Protein AF-0000000070195205 (afdb_homodimer)

Foldseek 3Di:
DPPPPPQLPPVQPQDWDAAPVRFIKTKHFDDPVVLVVQVVQLCVCQLVQAWHHNVRAPDSVSVCVVQPPKTKMFIAGPVPRDGFKIKIWGADPVDPDPHAETEMDIGGRPVNPPRCVRLVRVVVSLVVCVSSRHFKYKYKTWPPNVVVVVSDVVVDQKDWDDKAQFDHAGNVGDGTIMIIIMHGSPPPPPPVD/DPPPPPQLPPVDPQDWDAAPVRFIKTKHFDDPVVLVVQVVLLCVCQLVQAWHHNVRAPDSVSVCVVQVPKTKMFIAGPVPRDGFKIKIWGADPVDPDPHAETEMDIGGRPVNPPRCVRLVRVVVSLVVCVSSRHFKYKYKTWPPNVVVVVSDVVVDQKDWDDKAQFDHAGNVGDGTIMIIIMHGSPPPPVPVD

Radius of gyration: 22.27 Å; Cα contacts (8 Å, |Δi|>4): 744; chains: 2; bounding box: 50×70×52 Å

Nearest PDB structures (foldseek):
  1vhs-assembly1_A  TM=8.469E-01  e=6.885E-11  Bacillus subtilis
  3dr8-assembly1_A  TM=8.143E-01  e=6.313E-10  unclassified
  3dr8-assembly1_B  TM=8.001E-01  e=6.313E-10  unclassified
  4j3g-assembly2_C  TM=8.108E-01  e=2.941E-09  Brucella abortus 2308
  5jtf-assembly1_B  TM=7.793E-01  e=6.156E-09  Pseudomonas putida KT2440

Organism: Mizuhopecten yessoensis (NCBI:txid6573)

Secondary structure (DSSP, 8-state):
---TT-----TT-SEEEE-TTS-EEEEEEPPHHHHHHHHHHHHHHHHTTSSS-TTS-SSHHHHHHHTTT-EEEEEEETTT--EEEEEEEEEPTTSSSSSSEEEEEEEE-GGG-SSSHHHHHHHHHHHHHHHTT-SEEEEEEETT-HHHHHHHHHH---EEEEEEEEEEE-TTS-EEEEEEEEEESSS---TT-/---TT-----TT-SEEEE-TTS-EEEEEEPPHHHHHHHHHHHHHHHHTTSSS-TTS-SSHHHHHHHTTT-EEEEEEETTT--EEEEEEEEEPTTSSSSSSEEEEEEEE-GGG-SSSHHHHHHHHHHHHHHHTT-SEEEEEEETT-HHHHHHHHHH---EEEEEEEEEEE-TTS-EEEEEEEEEESSS---TT-

InterPro domains:
  IPR000182 GNAT domain [PF00583] (54-156)
  IPR000182 GNAT domain [PS51186] (25-186)
  IPR016181 Acyl-CoA N-acyltransferase [SSF55729] (37-185)

Solvent-accessible surface area (backbone atoms only — not comparable to full-atom values): 20990 Å² total; per-residue (Å²): 127,81,77,82,74,72,62,64,62,74,75,63,63,66,37,80,48,66,45,95,82,64,51,51,30,34,39,33,73,50,50,74,68,50,49,54,48,50,50,52,48,47,51,51,28,4,68,68,51,53,65,36,34,58,48,47,53,90,40,67,69,51,44,52,59,71,48,58,92,38,53,46,34,31,33,23,34,59,87,82,65,45,73,45,31,36,36,31,47,27,67,23,87,73,30,50,38,85,62,46,33,28,24,66,46,78,49,60,34,76,95,53,59,93,60,59,52,64,49,52,45,53,54,48,50,53,53,50,38,42,68,67,59,30,50,28,36,45,43,73,40,38,66,81,33,56,70,61,53,50,40,49,60,69,70,50,79,58,40,81,37,31,49,39,78,61,19,32,33,35,56,86,67,47,74,34,28,21,35,31,32,36,34,66,51,70,57,71,77,62,75,80,110,130,81,75,82,72,72,63,64,61,75,75,64,63,66,37,79,48,65,45,94,83,63,50,51,31,33,39,32,74,51,50,74,66,49,49,53,49,50,50,52,49,47,51,51,28,4,66,68,53,54,66,36,36,58,48,47,54,89,40,68,68,52,43,52,60,71,48,59,91,38,54,48,34,31,34,22,33,60,86,81,63,43,73,44,30,36,34,31,47,27,67,25,84,73,31,49,37,85,64,46,35,29,24,67,45,78,49,60,33,75,93,52,60,94,59,58,51,62,50,52,45,52,53,47,50,53,52,50,37,42,67,66,59,28,51,27,36,43,44,75,42,39,68,81,32,58,69,60,52,51,40,49,60,69,71,49,79,58,42,81,37,32,48,38,76,62,18,32,33,35,56,88,66,47,74,34,26,22,35,32,32,37,32,66,51,68,58,72,77,61,75,82,109

Sequence (386 aa):
MLLKDEKINMTSLPMMAKLQTGRAVIIDYMTDRQLTHTYLMIQEAAQNGEGYGMDEFDSEKDFRREIDGSDCFAIICKESGDMIAAFIIAVSKFYRGPSGVADPFVIVKRSERQQRLGEFALRTAIDFSRRLGYMAMYVDTFSNNIAIQRIIEKIGGFRRVGFLPIGGRLNNGEMVGSLIYYIDLNASLVNLTMLLKDEKINMTSLPMMAKLQTGRAVIIDYMTDRQLTHTYLMIQEAAQNGEGYGMDEFDSEKDFRREIDGSDCFAIICKESGDMIAAFIIAVSKFYRGPSGVADPFVIVKRSERQQRLGEFALRTAIDFSRRLGYMAMYVDTFSNNIAIQRIIEKIGGFRRVGFLPIGGRLNNGEMVGSLIYYIDLNASLVNLT

Structure (mmCIF, N/CA/C/O backbone):
data_AF-0000000070195205-model_v1
#
loop_
_entity.id
_entity.type
_entity.pdbx_description
1 polymer 'N-acetyltransferase domain-containing protein'
#
loop_
_atom_site.group_PDB
_atom_site.id
_atom_site.type_symbol
_atom_site.label_atom_id
_atom_site.label_alt_id
_atom_site.label_comp_id
_atom_site.label_asym_id
_atom_site.label_entity_id
_atom_site.label_seq_id
_atom_site.pdbx_PDB_ins_code
_atom_site.Cartn_x
_atom_site.Cartn_y
_atom_site.Cartn_z
_atom_site.occupancy
_atom_site.B_iso_or_equiv
_atom_site.auth_seq_id
_atom_site.auth_comp_id
_atom_site.auth_asym_id
_atom_site.auth_atom_id
_atom_site.pdbx_PDB_model_num
ATOM 1 N N . MET A 1 1 ? -27.406 -1.805 -4.391 1 19.91 1 MET A N 1
ATOM 2 C CA . MET A 1 1 ? -26.672 -0.83 -5.191 1 19.91 1 MET A CA 1
ATOM 3 C C . MET A 1 1 ? -26.469 0.469 -4.418 1 19.91 1 MET A C 1
ATOM 5 O O . MET A 1 1 ? -27.406 1.239 -4.23 1 19.91 1 MET A O 1
ATOM 9 N N . LEU A 1 2 ? -25.891 0.436 -3.221 1 25.67 2 LEU A N 1
ATOM 10 C CA . LEU A 1 2 ? -25.766 1.663 -2.441 1 25.67 2 LEU A CA 1
ATOM 11 C C . LEU A 1 2 ? -25.203 2.795 -3.297 1 25.67 2 LEU A C 1
ATOM 13 O O . LEU A 1 2 ? -24.25 2.596 -4.043 1 25.67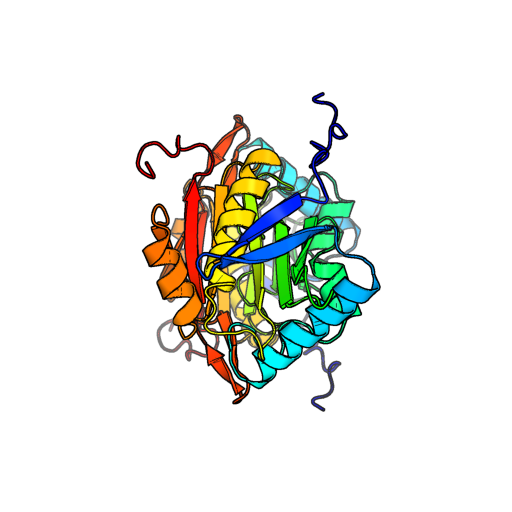 2 LEU A O 1
ATOM 17 N N . LEU A 1 3 ? -26.109 3.787 -3.619 1 28.45 3 LEU A N 1
ATOM 18 C CA . LEU A 1 3 ? -25.797 5.023 -4.336 1 28.45 3 LEU A CA 1
ATOM 19 C C . LEU A 1 3 ? -24.438 5.562 -3.939 1 28.45 3 LEU A C 1
ATOM 21 O O . LEU A 1 3 ? -24.156 5.754 -2.754 1 28.45 3 LEU A O 1
ATOM 25 N N . LYS A 1 4 ? -23.453 5.391 -4.711 1 34.66 4 LYS A N 1
ATOM 26 C CA . LYS A 1 4 ? -22.078 5.859 -4.742 1 34.66 4 LYS A CA 1
ATOM 27 C C . LYS A 1 4 ? -21.969 7.309 -4.281 1 34.66 4 LYS A C 1
ATOM 29 O O . LYS A 1 4 ? -20.953 7.719 -3.707 1 34.66 4 LYS A O 1
ATOM 34 N N . ASP A 1 5 ? -22.812 8.117 -4.809 1 34.72 5 ASP A N 1
ATOM 35 C CA . ASP A 1 5 ? -22.703 9.57 -4.879 1 34.72 5 ASP A CA 1
ATOM 36 C C . ASP A 1 5 ? -23 10.211 -3.527 1 34.72 5 ASP A C 1
ATOM 38 O O . ASP A 1 5 ? -23.172 11.43 -3.439 1 34.72 5 ASP A O 1
ATOM 42 N N . GLU A 1 6 ? -23.672 9.609 -2.561 1 33.12 6 GLU A N 1
ATOM 43 C CA . GLU A 1 6 ? -23.938 10.562 -1.484 1 33.12 6 GLU A CA 1
ATOM 44 C C . GLU A 1 6 ? -22.656 10.93 -0.74 1 33.12 6 GLU A C 1
ATOM 46 O O . GLU A 1 6 ? -22.234 10.211 0.165 1 33.12 6 GLU A O 1
ATOM 51 N N . LYS A 1 7 ? -21.641 11.492 -1.423 1 41.78 7 LYS A N 1
ATOM 52 C CA . LYS A 1 7 ? -20.578 12.195 -0.729 1 41.78 7 LYS A CA 1
ATOM 53 C C . LYS A 1 7 ? -21.078 12.867 0.54 1 41.78 7 LYS A C 1
ATOM 55 O O . LYS A 1 7 ? -21.984 13.703 0.482 1 41.78 7 LYS A O 1
ATOM 60 N N . ILE A 1 8 ? -21.109 12.258 1.583 1 48.47 8 ILE A N 1
ATOM 61 C CA . ILE A 1 8 ? -21.312 13.008 2.816 1 48.47 8 ILE A CA 1
ATOM 62 C C . ILE A 1 8 ? -20.609 14.352 2.732 1 48.47 8 ILE A C 1
ATOM 64 O O . ILE A 1 8 ? -19.391 14.414 2.578 1 48.47 8 ILE A O 1
ATOM 68 N N . ASN A 1 9 ? -21.109 15.266 1.896 1 53.41 9 ASN A N 1
ATOM 69 C CA . ASN A 1 9 ? -20.719 16.672 1.867 1 53.41 9 ASN A CA 1
ATOM 70 C C . ASN A 1 9 ? -20.391 17.188 3.266 1 53.41 9 ASN A C 1
ATOM 72 O O . ASN A 1 9 ? -21.234 17.141 4.16 1 53.41 9 ASN A O 1
ATOM 76 N N . MET A 1 10 ? -19 17.047 3.594 1 64.38 10 MET A N 1
ATOM 77 C CA . MET A 1 10 ? -18.641 17.844 4.758 1 64.38 10 MET A CA 1
ATOM 78 C C . MET A 1 10 ? -19.391 19.188 4.738 1 64.38 10 MET A C 1
ATOM 80 O O . MET A 1 10 ? -18.859 20.172 4.23 1 64.38 10 MET A O 1
ATOM 84 N N . THR A 1 11 ? -20.672 19.156 4.684 1 66.38 11 THR A N 1
ATOM 85 C CA . THR A 1 11 ? -21.562 20.297 4.484 1 66.38 11 THR A CA 1
ATOM 86 C C . THR A 1 11 ? -21.188 21.453 5.41 1 66.38 11 THR A C 1
ATOM 88 O O . THR A 1 11 ? -21.672 22.562 5.234 1 66.38 11 THR A O 1
ATOM 91 N N . SER A 1 12 ? -20.25 21.266 6.16 1 82.62 12 SER A N 1
ATOM 92 C CA . SER A 1 12 ? -19.984 22.297 7.152 1 82.62 12 SER A CA 1
ATOM 93 C C . SER A 1 12 ? -18.672 23.016 6.863 1 82.62 12 SER 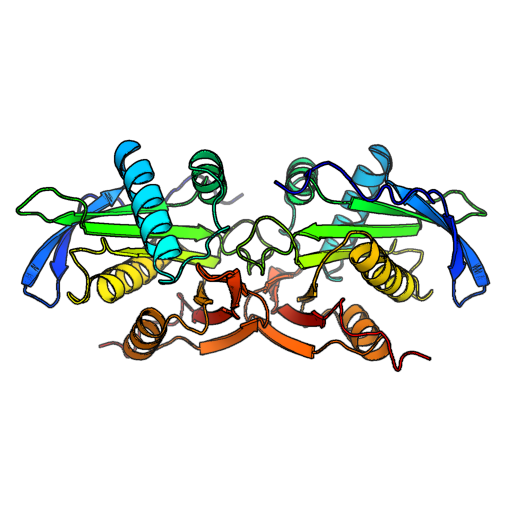A C 1
ATOM 95 O O . SER A 1 12 ? -18.156 23.75 7.707 1 82.62 12 SER A O 1
ATOM 97 N N . LEU A 1 13 ? -18.219 22.969 5.602 1 92.06 13 LEU A N 1
ATOM 98 C CA . LEU A 1 13 ? -16.969 23.656 5.316 1 92.06 13 LEU A CA 1
ATOM 99 C C . LEU A 1 13 ? -17.203 24.922 4.504 1 92.06 13 LEU A C 1
ATOM 101 O O . LEU A 1 13 ? -18.109 24.953 3.66 1 92.06 13 LEU A O 1
ATOM 105 N N . PRO A 1 14 ? -16.406 25.875 4.75 1 95.88 14 PRO A N 1
ATOM 106 C CA . PRO A 1 14 ? -15.289 26 5.684 1 95.88 14 PRO A CA 1
ATOM 107 C C . PRO A 1 14 ? -15.734 26 7.145 1 95.88 14 PRO A C 1
ATOM 109 O O . PRO A 1 14 ? -16.859 26.406 7.449 1 95.88 14 PRO A O 1
ATOM 112 N N . MET A 1 15 ? -14.859 25.547 8.039 1 95.19 15 MET A N 1
ATOM 113 C CA . MET A 1 15 ? -15.141 25.562 9.477 1 95.19 15 MET A CA 1
ATOM 114 C C . MET A 1 15 ? -14.031 26.266 10.242 1 95.19 15 MET A C 1
ATOM 116 O O . MET A 1 15 ? -12.859 26.172 9.883 1 95.19 15 MET A O 1
ATOM 120 N N . MET A 1 16 ? -14.445 26.953 11.305 1 96.06 16 MET A N 1
ATOM 121 C CA . MET A 1 16 ? -13.492 27.641 12.172 1 96.06 16 MET A CA 1
ATOM 122 C C . MET A 1 16 ? -13.133 26.766 13.367 1 96.06 16 MET A C 1
ATOM 124 O O . MET A 1 16 ? -13.984 26.062 13.906 1 96.06 16 MET A O 1
ATOM 128 N N . ALA A 1 17 ? -11.852 26.844 13.719 1 96 17 ALA A N 1
ATOM 129 C CA . ALA A 1 17 ? -11.367 26.125 14.898 1 96 17 ALA A CA 1
ATOM 130 C C . ALA A 1 17 ? -10.25 26.891 15.594 1 96 17 ALA A C 1
ATOM 132 O O . ALA A 1 17 ? -9.773 27.906 15.078 1 96 17 ALA A O 1
ATOM 133 N N . LYS A 1 18 ? -10.023 26.5 16.812 1 95.06 18 LYS A N 1
ATOM 134 C CA . LYS A 1 18 ? -8.922 27.062 17.578 1 95.06 18 LYS A CA 1
ATOM 135 C C . LYS A 1 18 ? -7.91 26 17.969 1 95.06 18 LYS A C 1
ATOM 137 O O . LYS A 1 18 ? -8.281 24.922 18.438 1 95.06 18 LYS A O 1
ATOM 142 N N . LEU A 1 19 ? -6.652 26.312 17.719 1 94.31 19 LEU A N 1
ATOM 143 C CA . LEU A 1 19 ? -5.586 25.422 18.172 1 94.31 19 LEU A CA 1
ATOM 144 C C . LEU A 1 19 ? -5.449 25.438 19.688 1 94.31 19 LEU A C 1
ATOM 146 O O . LEU A 1 19 ? -6.023 26.312 20.344 1 94.31 19 LEU A O 1
ATOM 150 N N . GLN A 1 20 ? -4.77 24.438 20.172 1 88.62 20 GLN A N 1
ATOM 151 C CA . GLN A 1 20 ? -4.516 24.391 21.609 1 88.62 20 GLN A CA 1
ATOM 152 C C . GLN A 1 20 ? -3.781 25.656 22.062 1 88.62 20 GLN A C 1
ATOM 154 O O . GLN A 1 20 ? -3.936 26.078 23.203 1 88.62 20 GLN A O 1
ATOM 159 N N . THR A 1 21 ? -3.029 26.328 21.219 1 89.44 21 THR A N 1
ATOM 160 C CA . THR A 1 21 ? -2.271 27.531 21.516 1 89.44 21 THR A CA 1
ATOM 161 C C . THR A 1 21 ? -3.189 28.75 21.562 1 89.44 21 THR A C 1
ATOM 163 O O . THR A 1 21 ? -2.773 29.828 21.969 1 89.44 21 THR A O 1
ATOM 166 N N . GLY A 1 22 ? -4.422 28.594 21.078 1 91.5 22 GLY A N 1
ATOM 167 C CA . GLY A 1 22 ? -5.363 29.703 21.031 1 91.5 22 GLY A CA 1
ATOM 168 C C . GLY A 1 22 ? -5.469 30.328 19.641 1 91.5 22 GLY A C 1
ATOM 169 O O . GLY A 1 22 ? -6.355 31.141 19.391 1 91.5 22 GLY A O 1
ATOM 170 N N . ARG A 1 23 ? -4.633 29.891 18.797 1 93.5 23 ARG A N 1
ATOM 171 C CA . ARG A 1 23 ? -4.625 30.422 17.438 1 93.5 23 ARG A CA 1
ATOM 172 C C . ARG A 1 23 ? -5.855 29.969 16.656 1 93.5 23 ARG A C 1
ATOM 174 O O . ARG A 1 23 ? -6.191 28.781 16.656 1 93.5 23 ARG A O 1
ATOM 181 N N . ALA A 1 24 ? -6.523 30.969 15.977 1 96.88 24 ALA A N 1
ATOM 182 C CA . ALA A 1 24 ? -7.707 30.641 15.18 1 96.88 24 ALA A CA 1
ATOM 183 C C . ALA A 1 24 ? -7.316 30.172 13.781 1 96.88 24 ALA A C 1
ATOM 185 O O . ALA A 1 24 ? -6.461 30.781 13.125 1 96.88 24 ALA A O 1
ATOM 186 N N . VAL A 1 25 ? -8.016 29.094 13.328 1 97.62 25 VAL A N 1
ATOM 187 C CA . VAL A 1 25 ? -7.723 28.562 11.992 1 97.62 25 VAL A CA 1
ATOM 188 C C . VAL A 1 25 ? -9.023 28.25 11.266 1 97.62 25 VAL A C 1
ATOM 190 O O . VAL A 1 25 ? -10.086 28.141 11.891 1 97.62 25 VAL A O 1
ATOM 193 N N . ILE A 1 26 ? -8.984 28.219 9.953 1 98.12 26 ILE A N 1
ATOM 194 C CA . ILE A 1 26 ? -10.078 27.797 9.078 1 98.12 26 ILE A CA 1
ATOM 195 C C . ILE A 1 26 ? -9.68 26.531 8.328 1 98.12 26 ILE A C 1
ATOM 197 O O . ILE A 1 26 ? -8.57 26.453 7.793 1 98.12 26 ILE A O 1
ATOM 201 N N . ILE A 1 27 ? -10.492 25.516 8.375 1 98.31 27 ILE A N 1
ATOM 202 C CA . ILE A 1 27 ? -10.297 24.297 7.598 1 98.31 27 ILE A CA 1
ATOM 203 C C . ILE A 1 27 ? -11.227 24.297 6.391 1 98.31 27 ILE A C 1
ATOM 205 O O . ILE A 1 27 ? -12.422 24.578 6.527 1 98.31 27 ILE A O 1
ATOM 209 N N . ASP A 1 28 ? -10.734 24.062 5.281 1 98.06 28 ASP A N 1
ATOM 210 C CA . ASP A 1 28 ? -11.539 24 4.066 1 98.06 28 ASP A CA 1
ATOM 211 C C . ASP A 1 28 ? -10.938 23.031 3.049 1 98.06 28 ASP A C 1
ATOM 213 O O . ASP A 1 28 ? -9.797 22.594 3.205 1 98.06 28 ASP A O 1
ATOM 217 N N . TYR A 1 29 ? -11.727 22.703 2.02 1 98.12 29 TYR A N 1
ATOM 218 C CA . TYR A 1 29 ? -11.172 21.953 0.901 1 98.12 29 TYR A CA 1
ATOM 219 C C . TYR A 1 29 ? -10.07 22.734 0.21 1 98.12 29 TYR A C 1
ATOM 221 O O . TYR A 1 29 ? -10.156 23.969 0.078 1 98.12 29 TYR A O 1
ATOM 229 N N . MET A 1 30 ? -9.102 22.062 -0.23 1 98.38 30 MET A N 1
ATOM 230 C CA . MET A 1 30 ? -7.98 22.734 -0.883 1 98.38 30 MET A CA 1
ATOM 231 C C . MET A 1 30 ? -8.391 23.266 -2.254 1 98.38 30 MET A C 1
ATOM 233 O O . MET A 1 30 ? -9.102 22.594 -2.998 1 98.38 30 MET A O 1
ATOM 237 N N . THR A 1 31 ? -7.906 24.406 -2.564 1 97.88 31 THR A N 1
ATOM 238 C CA . THR A 1 31 ? -7.887 24.875 -3.943 1 97.88 31 THR A CA 1
ATOM 239 C C . THR A 1 31 ? -6.758 24.219 -4.727 1 97.88 31 THR A C 1
ATOM 241 O O . THR A 1 31 ? -5.895 23.562 -4.145 1 97.88 31 THR A O 1
ATOM 244 N N . ASP A 1 32 ? -6.773 24.422 -6.031 1 98.06 32 ASP A N 1
ATOM 245 C CA . ASP A 1 32 ? -5.699 23.906 -6.871 1 98.06 32 ASP A CA 1
ATOM 246 C C . ASP A 1 32 ? -4.348 24.469 -6.445 1 98.06 32 ASP A C 1
ATOM 248 O O . ASP A 1 32 ? -3.348 23.75 -6.406 1 98.06 32 ASP A O 1
ATOM 252 N N . ARG A 1 33 ? -4.312 25.719 -6.164 1 98.25 33 ARG A N 1
ATOM 253 C CA . ARG A 1 33 ? -3.09 26.375 -5.719 1 98.25 33 ARG A CA 1
ATOM 254 C C . ARG A 1 33 ? -2.598 25.781 -4.402 1 98.25 33 ARG A C 1
ATOM 256 O O . ARG A 1 33 ? -1.394 25.609 -4.207 1 98.25 33 ARG A O 1
ATOM 263 N N . GLN A 1 34 ? -3.473 25.5 -3.529 1 98.62 34 GLN A N 1
ATOM 264 C CA . GLN A 1 34 ? -3.117 24.953 -2.227 1 98.62 34 GLN A CA 1
ATOM 265 C C . GLN A 1 34 ? -2.625 23.516 -2.355 1 98.62 34 GLN A C 1
ATOM 267 O O . GLN A 1 34 ? -1.78 23.062 -1.576 1 98.62 34 GLN A O 1
ATOM 272 N N . LEU A 1 35 ? -3.133 22.828 -3.354 1 98.75 35 LEU A N 1
ATOM 273 C CA . LEU A 1 35 ? -2.596 21.5 -3.652 1 98.75 35 LEU A CA 1
ATOM 274 C C . LEU A 1 35 ? -1.13 21.594 -4.066 1 98.75 35 LEU A C 1
ATOM 276 O O . LEU A 1 35 ? -0.303 20.797 -3.609 1 98.75 35 LEU A O 1
ATOM 280 N N . THR A 1 36 ? -0.843 22.578 -4.918 1 98.75 36 THR A N 1
ATOM 281 C CA . THR A 1 36 ? 0.539 22.828 -5.316 1 98.75 36 THR A CA 1
ATOM 282 C C . THR A 1 36 ? 1.396 23.172 -4.102 1 98.75 36 THR A C 1
ATOM 284 O O . THR A 1 36 ? 2.5 22.656 -3.945 1 98.75 36 THR A O 1
ATOM 287 N N . HIS A 1 37 ? 0.872 24.016 -3.238 1 98.62 37 HIS A N 1
ATOM 288 C CA . HIS A 1 37 ? 1.601 24.406 -2.035 1 98.62 37 HIS A CA 1
ATOM 289 C C . HIS A 1 37 ? 1.853 23.188 -1.135 1 98.62 37 HIS A C 1
ATOM 291 O O . HIS A 1 37 ? 2.93 23.062 -0.549 1 98.62 37 HIS A O 1
ATOM 297 N N . THR A 1 38 ? 0.875 22.359 -1 1 98.75 38 THR A N 1
ATOM 298 C CA . THR A 1 38 ? 1.017 21.156 -0.203 1 98.75 38 THR A CA 1
ATOM 299 C C . THR A 1 38 ? 2.141 20.281 -0.748 1 98.75 38 THR A C 1
ATOM 301 O O . THR A 1 38 ? 2.979 19.781 0.013 1 98.75 38 THR A O 1
ATOM 304 N N . TYR A 1 39 ? 2.166 20.125 -2.072 1 98.75 39 TYR A N 1
ATOM 305 C CA . TYR A 1 39 ? 3.242 19.375 -2.715 1 98.75 39 TYR A CA 1
ATOM 306 C C . TYR A 1 39 ? 4.602 19.969 -2.367 1 98.75 39 TYR A C 1
ATOM 308 O O . TYR A 1 39 ? 5.531 19.25 -2.008 1 98.75 39 TYR A O 1
ATOM 316 N N . LEU A 1 40 ? 4.707 21.266 -2.428 1 98.38 40 LEU A N 1
ATOM 317 C CA . LEU A 1 40 ? 5.969 21.953 -2.145 1 98.38 40 LEU A CA 1
ATOM 318 C C . LEU A 1 40 ? 6.363 21.766 -0.682 1 98.38 40 LEU A C 1
ATOM 320 O O . LEU A 1 40 ? 7.547 21.609 -0.369 1 98.38 40 LEU A O 1
ATOM 324 N N . MET A 1 41 ? 5.395 21.828 0.24 1 98.25 41 MET A N 1
ATOM 325 C CA . MET A 1 41 ? 5.676 21.578 1.651 1 98.25 41 MET A CA 1
ATOM 326 C C . MET A 1 41 ? 6.199 20.172 1.867 1 98.25 41 MET A C 1
ATOM 328 O O . MET A 1 41 ? 7.129 19.953 2.652 1 98.25 41 MET A O 1
ATOM 332 N N . ILE A 1 42 ? 5.652 19.188 1.178 1 98.31 42 ILE A N 1
ATOM 333 C CA . ILE A 1 42 ? 6.074 17.797 1.284 1 98.31 42 ILE A CA 1
ATOM 334 C C . ILE A 1 42 ? 7.5 17.641 0.757 1 98.31 42 ILE A C 1
ATOM 336 O O . ILE A 1 42 ? 8.336 16.984 1.384 1 98.31 42 ILE A O 1
ATOM 340 N N . GLN A 1 43 ? 7.77 18.328 -0.355 1 97.94 43 GLN A N 1
ATOM 341 C CA . GLN A 1 43 ? 9.117 18.281 -0.911 1 97.94 43 GLN A CA 1
ATOM 342 C C . GLN A 1 43 ? 10.133 18.875 0.06 1 97.94 43 GLN A C 1
ATOM 344 O O . GLN A 1 43 ? 11.234 18.344 0.217 1 97.94 43 GLN A O 1
ATOM 349 N N . GLU A 1 44 ? 9.742 19.938 0.65 1 97.62 44 GLU A N 1
ATOM 350 C CA . GLU A 1 44 ? 10.6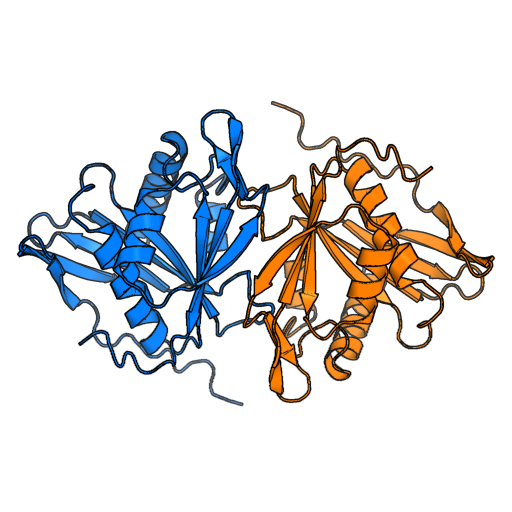25 20.562 1.631 1 97.62 44 GLU A CA 1
ATOM 351 C C . GLU A 1 44 ? 10.875 19.641 2.816 1 97.62 44 GLU A C 1
ATOM 353 O O . GLU A 1 44 ? 12.008 19.5 3.279 1 97.62 44 GLU A O 1
ATOM 358 N N . ALA A 1 45 ? 9.844 19.016 3.307 1 96.88 45 ALA A N 1
ATOM 359 C CA . ALA A 1 45 ? 9.977 18.062 4.402 1 96.88 45 ALA A CA 1
ATOM 360 C C . ALA A 1 45 ? 10.898 16.906 4.016 1 96.88 45 ALA A C 1
ATOM 362 O O . ALA A 1 45 ? 11.75 16.484 4.805 1 96.88 45 ALA A O 1
ATOM 363 N N . ALA A 1 46 ? 10.75 16.375 2.799 1 97.44 46 ALA A N 1
ATOM 364 C CA . ALA A 1 46 ? 11.594 15.297 2.293 1 97.44 46 ALA A CA 1
ATOM 365 C C . ALA A 1 46 ? 13.055 15.719 2.254 1 97.44 46 ALA A C 1
ATOM 367 O O . ALA A 1 46 ? 13.938 14.969 2.678 1 97.44 46 ALA A O 1
ATOM 368 N N . GLN A 1 47 ? 13.281 16.938 1.816 1 97 47 GLN A N 1
ATOM 369 C CA . GLN A 1 47 ? 14.633 17.469 1.712 1 97 47 GLN A CA 1
ATOM 370 C C . GLN A 1 47 ? 15.289 17.578 3.086 1 97 47 GLN A C 1
ATOM 372 O O . GLN A 1 47 ? 16.516 17.5 3.209 1 97 47 GLN A O 1
ATOM 377 N N . ASN A 1 48 ? 14.438 17.688 4.059 1 95.69 48 ASN A N 1
ATOM 378 C CA . ASN A 1 48 ? 14.953 17.859 5.414 1 95.69 48 ASN A CA 1
ATOM 379 C C . ASN A 1 48 ? 14.883 16.547 6.203 1 95.69 48 ASN A C 1
ATOM 381 O O . ASN A 1 48 ? 15.172 16.531 7.398 1 95.69 48 ASN A O 1
ATOM 385 N N . GLY A 1 49 ? 14.422 15.461 5.527 1 94.19 49 GLY A N 1
ATOM 386 C CA . GLY A 1 49 ? 14.328 14.164 6.18 1 94.19 49 GLY A CA 1
ATOM 387 C C . GLY A 1 49 ? 13.227 14.094 7.219 1 94.19 49 GLY A C 1
ATOM 388 O O . GLY A 1 49 ? 13.352 13.383 8.219 1 94.19 49 GLY A O 1
ATOM 389 N N . GLU A 1 50 ? 12.242 14.867 6.961 1 92.94 50 GLU A N 1
ATOM 390 C CA . GLU A 1 50 ? 11.18 15 7.949 1 92.94 50 GLU A CA 1
ATOM 391 C C . GLU A 1 50 ? 9.891 14.328 7.473 1 92.94 50 GLU A C 1
ATOM 393 O O . GLU A 1 50 ? 8.969 14.992 7.012 1 92.94 50 GLU A O 1
ATOM 398 N N . GLY A 1 51 ? 9.82 13.047 7.562 1 95.19 51 GLY A N 1
ATOM 399 C CA . GLY A 1 51 ? 8.555 12.328 7.469 1 95.19 51 GLY A CA 1
ATOM 400 C C . GLY A 1 51 ? 8.227 11.891 6.059 1 95.19 51 GLY A C 1
ATOM 401 O O . GLY A 1 51 ? 7.371 11.023 5.859 1 95.19 51 GLY A O 1
ATOM 402 N N . TYR A 1 52 ? 8.891 12.422 5.051 1 97.56 52 TYR A N 1
ATOM 403 C CA . TYR A 1 52 ? 8.664 12.055 3.656 1 97.56 52 TYR A CA 1
ATOM 404 C C . TYR A 1 52 ? 9.969 11.672 2.973 1 97.56 52 TYR A C 1
ATOM 406 O O . TYR A 1 52 ? 11.031 12.203 3.307 1 97.56 52 TYR A O 1
ATOM 414 N N . GLY A 1 53 ? 9.859 10.789 2.07 1 97.06 53 GLY A N 1
ATOM 415 C CA . GLY A 1 53 ? 11.039 10.297 1.367 1 97.06 53 GLY A CA 1
ATOM 416 C C . GLY A 1 53 ? 11.453 11.188 0.211 1 97.06 53 GLY A C 1
ATOM 417 O O . GLY A 1 53 ? 10.625 11.891 -0.372 1 97.06 53 GLY A O 1
ATOM 418 N N . MET A 1 54 ? 12.688 11.062 -0.169 1 95.31 54 MET A N 1
ATOM 419 C CA . MET A 1 54 ? 13.258 11.898 -1.224 1 95.31 54 MET A CA 1
ATOM 420 C C . MET A 1 54 ? 12.688 11.516 -2.586 1 95.31 54 MET A C 1
ATOM 422 O O . MET A 1 54 ? 12.625 12.352 -3.492 1 95.31 54 MET A O 1
ATOM 426 N N . ASP A 1 55 ? 12.25 10.305 -2.672 1 92.31 55 ASP A N 1
ATOM 427 C CA . ASP A 1 55 ? 11.773 9.828 -3.969 1 92.31 55 ASP A CA 1
ATOM 428 C C . ASP A 1 55 ? 10.289 9.469 -3.91 1 92.31 55 ASP A C 1
ATOM 430 O O . ASP A 1 55 ? 9.805 8.664 -4.715 1 92.31 55 ASP A O 1
ATOM 434 N N . GLU A 1 56 ? 9.609 10.016 -2.957 1 94.62 56 GLU A N 1
ATOM 435 C CA . GLU A 1 56 ? 8.211 9.648 -2.748 1 94.62 56 GLU A CA 1
ATOM 436 C C . GLU A 1 56 ? 7.328 10.18 -3.871 1 94.62 56 GLU A C 1
ATOM 438 O O . GLU A 1 56 ? 6.418 9.484 -4.336 1 94.62 56 GLU A O 1
ATOM 443 N N . PHE A 1 57 ? 7.562 11.406 -4.273 1 94.88 57 PHE A N 1
ATOM 444 C CA . PHE A 1 57 ? 6.855 12.008 -5.402 1 94.88 57 PHE A CA 1
ATOM 445 C C . PHE A 1 57 ? 7.832 12.688 -6.352 1 94.88 57 PHE A C 1
ATOM 447 O O . PHE A 1 57 ? 8.289 13.805 -6.086 1 94.88 57 PHE A O 1
ATOM 454 N N . ASP A 1 58 ? 8.031 12.164 -7.531 1 90.69 58 ASP A N 1
ATOM 455 C CA . ASP A 1 58 ? 9.016 12.672 -8.477 1 90.69 58 ASP A CA 1
ATOM 456 C C . ASP A 1 58 ? 8.578 14.008 -9.07 1 90.69 58 ASP A C 1
ATOM 458 O O . ASP A 1 58 ? 9.414 14.82 -9.477 1 90.69 58 ASP A O 1
ATOM 462 N N . SER A 1 59 ? 7.258 14.227 -9.117 1 96.44 59 SER A N 1
ATOM 463 C CA . SER A 1 59 ? 6.691 15.453 -9.672 1 96.44 59 SER A CA 1
ATOM 464 C C . SER A 1 59 ? 5.348 15.781 -9.023 1 96.44 59 SER A C 1
ATOM 466 O O . SER A 1 59 ? 4.746 14.93 -8.367 1 96.44 59 SER A O 1
ATOM 468 N N . GLU A 1 60 ? 4.945 16.984 -9.18 1 97.88 60 GLU A N 1
ATOM 469 C CA . GLU A 1 60 ? 3.615 17.359 -8.711 1 97.88 60 GLU A CA 1
ATOM 470 C C . GLU A 1 60 ? 2.533 16.516 -9.375 1 97.88 60 GLU A C 1
ATOM 472 O O . GLU A 1 60 ? 1.528 16.172 -8.75 1 97.88 60 GLU A O 1
ATOM 477 N N . LYS A 1 61 ? 2.779 16.266 -10.664 1 97 61 LYS A N 1
ATOM 478 C CA . LYS A 1 61 ? 1.836 15.43 -11.391 1 97 61 LYS A CA 1
ATOM 479 C C . LYS A 1 61 ? 1.688 14.062 -10.719 1 97 61 LYS A C 1
ATOM 481 O O . LYS A 1 61 ? 0.573 13.562 -10.562 1 97 61 LYS A O 1
ATOM 486 N N . ASP A 1 62 ? 2.795 13.438 -10.289 1 94.62 62 ASP A N 1
ATOM 487 C CA . ASP A 1 62 ? 2.771 12.156 -9.594 1 94.62 62 ASP A CA 1
ATOM 488 C C . ASP A 1 62 ? 2.02 12.266 -8.273 1 94.62 62 ASP A C 1
ATOM 490 O O . ASP A 1 62 ? 1.23 11.383 -7.926 1 94.62 62 ASP A O 1
ATOM 494 N N . PHE A 1 63 ? 2.34 13.352 -7.582 1 97.5 63 PHE A N 1
ATOM 495 C CA . PHE A 1 63 ? 1.666 13.617 -6.312 1 97.5 63 PHE A CA 1
ATOM 496 C C . PHE A 1 63 ? 0.157 13.695 -6.512 1 97.5 63 PHE A C 1
ATOM 498 O O . PHE A 1 63 ? -0.602 13.008 -5.828 1 97.5 63 PHE A O 1
ATOM 505 N N . ARG A 1 64 ? -0.32 14.453 -7.445 1 97.69 64 ARG A N 1
ATOM 506 C CA . ARG A 1 64 ? -1.742 14.664 -7.699 1 97.69 64 ARG A CA 1
ATOM 507 C C . ARG A 1 64 ? -2.414 13.367 -8.141 1 97.69 64 ARG A C 1
ATOM 509 O O . ARG A 1 64 ? -3.566 13.109 -7.789 1 97.69 64 ARG A O 1
ATOM 516 N N . ARG A 1 65 ? -1.683 12.586 -8.891 1 94.06 65 ARG A N 1
ATOM 517 C CA . ARG A 1 65 ? -2.203 11.273 -9.281 1 94.06 65 ARG A CA 1
ATOM 518 C C . ARG A 1 65 ? -2.412 10.383 -8.062 1 94.06 65 ARG A C 1
ATOM 520 O O . ARG A 1 65 ? -3.438 9.711 -7.949 1 94.06 65 ARG A O 1
ATOM 527 N N . GLU A 1 66 ? -1.465 10.43 -7.184 1 93.69 66 GLU A N 1
ATOM 528 C CA . GLU A 1 66 ? -1.514 9.586 -5.996 1 93.69 66 GLU A CA 1
ATOM 529 C C . GLU A 1 66 ? -2.699 9.953 -5.105 1 93.69 66 GLU A C 1
ATOM 531 O O . GLU A 1 66 ? -3.303 9.078 -4.477 1 93.69 66 GLU A O 1
ATOM 536 N N . ILE A 1 67 ? -3.045 11.211 -5.086 1 96.88 67 ILE A N 1
ATOM 537 C CA . ILE A 1 67 ? -4.082 11.625 -4.145 1 96.88 67 ILE A CA 1
ATOM 538 C C . ILE A 1 67 ? -5.406 11.797 -4.887 1 96.88 67 ILE A C 1
ATOM 540 O O . ILE A 1 67 ? -6.383 12.289 -4.316 1 96.88 67 ILE A O 1
ATOM 544 N N . ASP A 1 68 ? -5.398 11.398 -6.145 1 94.94 68 ASP A N 1
ATOM 545 C CA . ASP A 1 68 ? -6.633 11.5 -6.918 1 94.94 68 ASP A CA 1
ATOM 546 C C . ASP A 1 68 ? -7.77 10.75 -6.23 1 94.94 68 ASP A C 1
ATOM 548 O O . ASP A 1 68 ? -7.605 9.594 -5.828 1 94.94 68 ASP A O 1
ATOM 552 N N . GLY A 1 69 ? -8.914 11.43 -6.062 1 93.75 69 GLY A N 1
ATOM 553 C CA . GLY A 1 69 ? -10.07 10.836 -5.414 1 93.75 69 GLY A CA 1
ATOM 554 C C . GLY A 1 69 ? -10.062 11 -3.904 1 93.75 69 GLY A C 1
ATOM 555 O O . GLY A 1 69 ? -11.008 10.602 -3.225 1 93.75 69 GLY A O 1
ATOM 556 N N . SER A 1 70 ? -9.023 11.57 -3.346 1 97.62 70 SER A N 1
ATOM 557 C CA . SER A 1 70 ? -8.914 11.805 -1.908 1 97.62 70 SER A CA 1
ATOM 558 C C . SER A 1 70 ? -9.602 13.102 -1.5 1 97.62 70 SER A C 1
ATOM 560 O O . SER A 1 70 ? -9.891 13.945 -2.348 1 97.62 70 SER A O 1
ATOM 562 N N . ASP A 1 71 ? -9.93 13.234 -0.279 1 97.69 71 ASP A N 1
ATOM 563 C CA . ASP A 1 71 ? -10.375 14.5 0.292 1 97.69 71 ASP A CA 1
ATOM 564 C C . ASP A 1 71 ? -9.188 15.312 0.818 1 97.69 71 ASP A C 1
ATOM 566 O O . ASP A 1 71 ? -8.461 14.859 1.7 1 97.69 71 ASP A O 1
ATOM 570 N N . CYS A 1 72 ? -9.008 16.5 0.285 1 98.75 72 CYS A N 1
ATOM 571 C CA . CYS A 1 72 ? -7.836 17.312 0.586 1 98.75 72 CYS A CA 1
ATOM 572 C C . CYS A 1 72 ? -8.242 18.594 1.315 1 98.75 72 CYS A C 1
ATOM 574 O O . CYS A 1 72 ? -9.086 19.344 0.834 1 98.75 72 CYS A O 1
ATOM 576 N N . PHE A 1 73 ? -7.551 18.844 2.475 1 98.69 73 PHE A N 1
ATOM 577 C CA . PHE A 1 73 ? -7.973 19.953 3.324 1 98.69 73 PHE A CA 1
ATOM 578 C C . PHE A 1 73 ? -6.797 20.875 3.654 1 98.69 73 PHE A C 1
ATOM 580 O O . PHE A 1 73 ? -5.688 20.391 3.898 1 98.69 73 PHE A O 1
ATOM 587 N N . ALA A 1 74 ? -7.113 22.109 3.66 1 98.75 74 ALA A N 1
ATOM 588 C CA . ALA A 1 74 ? -6.156 23.125 4.078 1 98.75 74 ALA A CA 1
ATOM 589 C C . ALA A 1 74 ? -6.496 23.656 5.469 1 98.75 74 ALA A C 1
ATOM 591 O O . ALA A 1 74 ? -7.672 23.828 5.801 1 98.75 74 ALA A O 1
ATOM 592 N N . ILE A 1 75 ? -5.512 23.875 6.234 1 98.44 75 ILE A N 1
ATOM 593 C CA . ILE A 1 75 ? -5.629 24.625 7.484 1 98.44 75 ILE A CA 1
ATOM 594 C C . ILE A 1 75 ? -5.031 26.016 7.305 1 98.44 75 ILE A C 1
ATOM 596 O O . ILE A 1 75 ? -3.826 26.156 7.082 1 98.44 75 ILE A O 1
ATOM 600 N N . ILE A 1 76 ? -5.879 26.953 7.41 1 98.38 76 ILE A N 1
ATOM 601 C CA . ILE A 1 76 ? -5.527 28.328 7.082 1 98.38 76 ILE A CA 1
ATOM 602 C C . ILE A 1 76 ? -5.527 29.172 8.352 1 98.38 76 ILE A C 1
ATOM 604 O O . ILE A 1 76 ? -6.473 29.125 9.141 1 98.38 76 ILE A O 1
ATOM 608 N N . CYS A 1 77 ? -4.43 29.891 8.539 1 97.38 77 CYS A N 1
ATOM 609 C CA . CYS A 1 77 ? -4.418 30.875 9.617 1 97.38 77 CYS A CA 1
ATOM 610 C C . CYS A 1 77 ? -5.457 31.953 9.383 1 97.38 77 CYS A C 1
ATOM 612 O O . CYS A 1 77 ? -5.422 32.656 8.359 1 97.38 77 CYS A O 1
ATOM 614 N N . LYS A 1 78 ? -6.32 32.125 10.344 1 97 78 LYS A N 1
ATOM 615 C CA . LYS A 1 78 ? -7.398 33.094 10.148 1 97 78 LYS A CA 1
ATOM 616 C C . LYS A 1 78 ? -6.852 34.5 10.023 1 97 78 LYS A C 1
ATOM 618 O O . LYS A 1 78 ? -7.324 35.281 9.195 1 97 78 LYS A O 1
ATOM 623 N N . GLU A 1 79 ? -5.887 34.844 10.781 1 95.69 79 GLU A N 1
ATOM 624 C CA . GLU A 1 79 ? -5.344 36.188 10.828 1 95.69 79 GLU A CA 1
ATOM 625 C C . GLU A 1 79 ? -4.594 36.531 9.547 1 95.69 79 GLU A C 1
ATOM 627 O O . GLU A 1 79 ? -4.863 37.562 8.922 1 95.69 79 GLU A O 1
ATOM 632 N N . SER A 1 80 ? -3.672 35.688 9.062 1 95.81 80 SER A N 1
ATOM 633 C CA . SER A 1 80 ? -2.793 36 7.941 1 95.81 80 SER A CA 1
ATOM 634 C C . SER A 1 80 ? -3.391 35.531 6.621 1 95.81 80 SER A C 1
ATOM 636 O O . SER A 1 80 ? -3.006 36 5.551 1 95.81 80 SER A O 1
ATOM 638 N N . GLY A 1 81 ? -4.25 34.469 6.664 1 96.31 81 GLY A N 1
ATOM 639 C CA . GLY A 1 81 ? -4.797 33.875 5.453 1 96.31 81 GLY A CA 1
ATOM 640 C C . GLY A 1 81 ? -3.877 32.875 4.824 1 96.31 81 GLY A C 1
ATOM 641 O O . GLY A 1 81 ? -4.219 32.25 3.805 1 96.31 81 GLY A O 1
ATOM 642 N N . ASP A 1 82 ? -2.791 32.625 5.516 1 96.69 82 ASP A N 1
ATOM 643 C CA . ASP A 1 82 ? -1.809 31.688 4.98 1 96.69 82 ASP A CA 1
ATOM 644 C C . ASP A 1 82 ? -2.184 30.25 5.324 1 96.69 82 ASP A C 1
ATOM 646 O O . ASP A 1 82 ? -2.654 29.969 6.43 1 96.69 82 ASP A O 1
ATOM 650 N N . MET A 1 83 ? -1.961 29.375 4.344 1 98.19 83 MET A N 1
ATOM 651 C CA . MET A 1 83 ? -2.061 27.953 4.656 1 98.19 83 MET A CA 1
ATOM 652 C C . MET A 1 83 ? -0.885 27.516 5.52 1 98.19 83 MET A C 1
ATOM 654 O O . MET A 1 83 ? 0.267 27.578 5.086 1 98.19 83 MET A O 1
ATOM 658 N N . ILE A 1 84 ? -1.157 27 6.68 1 98.06 84 ILE A N 1
ATOM 659 C CA . ILE A 1 84 ? -0.079 26.734 7.621 1 98.06 84 ILE A CA 1
ATOM 660 C C . ILE A 1 84 ? 0.093 25.219 7.777 1 98.06 84 ILE A C 1
ATOM 662 O O . ILE A 1 84 ? 1.108 24.75 8.297 1 98.06 84 ILE A O 1
ATOM 666 N N . ALA A 1 85 ? -0.833 24.438 7.348 1 98.56 85 ALA A N 1
ATOM 667 C CA . ALA A 1 85 ? -0.762 22.969 7.32 1 98.56 85 ALA A CA 1
ATOM 668 C C . ALA A 1 85 ? -1.784 22.391 6.352 1 98.56 85 ALA A C 1
ATOM 670 O O . ALA A 1 85 ? -2.619 23.125 5.809 1 98.56 85 ALA A O 1
ATOM 671 N N . ALA A 1 86 ? -1.698 21.172 6.078 1 98.75 86 ALA A N 1
ATOM 672 C CA . ALA A 1 86 ? -2.631 20.453 5.219 1 98.75 86 ALA A CA 1
ATOM 673 C C . ALA A 1 86 ? -2.758 18.984 5.652 1 98.75 86 ALA A C 1
ATOM 675 O O . ALA A 1 86 ? -1.854 18.438 6.289 1 98.75 86 ALA A O 1
ATOM 676 N N . PHE A 1 87 ? -3.867 18.422 5.379 1 98.75 87 PHE A N 1
ATOM 677 C CA . PHE A 1 87 ? -4.012 16.984 5.5 1 98.75 87 PHE A CA 1
ATOM 678 C C . PHE A 1 87 ? -4.898 16.422 4.391 1 98.75 87 PHE A C 1
ATOM 680 O O . PHE A 1 87 ? -5.754 17.141 3.863 1 98.75 87 PHE A O 1
ATOM 687 N N . ILE A 1 88 ? -4.598 15.266 4.039 1 98.81 88 ILE A N 1
ATOM 688 C CA . ILE A 1 88 ? -5.297 14.539 2.986 1 98.81 88 ILE A CA 1
ATOM 689 C C . ILE A 1 88 ? -5.805 13.203 3.533 1 98.81 88 ILE A C 1
ATOM 691 O O . ILE A 1 88 ? -5.094 12.516 4.266 1 98.81 88 ILE A O 1
ATOM 695 N N . ILE A 1 89 ? -7.031 12.875 3.252 1 98.5 89 ILE A N 1
ATOM 696 C CA . ILE A 1 89 ? -7.59 11.57 3.584 1 98.5 89 ILE A CA 1
ATOM 697 C C . ILE A 1 89 ? -7.715 10.727 2.316 1 98.5 89 ILE A C 1
ATOM 699 O O . ILE A 1 89 ? -8.617 10.945 1.508 1 98.5 89 ILE A O 1
ATOM 703 N N . ALA A 1 90 ? -6.809 9.844 2.178 1 97.81 90 ALA A N 1
ATOM 704 C CA . ALA A 1 90 ? -6.789 8.938 1.037 1 97.81 90 ALA A CA 1
ATOM 705 C C . ALA A 1 90 ? -7.301 7.551 1.431 1 97.81 90 ALA A C 1
ATOM 707 O O . ALA A 1 90 ? -7.465 7.258 2.617 1 97.81 90 ALA A O 1
ATOM 708 N N . VAL A 1 91 ? -7.656 6.789 0.37 1 95.94 91 VAL A N 1
ATOM 709 C CA . VAL A 1 91 ? -7.922 5.375 0.614 1 95.94 91 VAL A CA 1
ATOM 710 C C . VAL A 1 91 ? -6.605 4.641 0.88 1 95.94 91 VAL A C 1
ATOM 712 O O . VAL A 1 91 ? -5.637 4.805 0.137 1 95.94 91 VAL A O 1
ATOM 715 N N . SER A 1 92 ? -6.594 3.859 1.922 1 97.56 92 SER A N 1
ATOM 716 C CA . SER A 1 92 ? -5.352 3.234 2.363 1 97.56 92 SER A CA 1
ATOM 717 C C . SER A 1 92 ? -4.91 2.143 1.396 1 97.56 92 SER A C 1
ATOM 719 O O . SER A 1 92 ? -5.707 1.289 1.006 1 97.56 92 SER A O 1
ATOM 721 N N . LYS A 1 93 ? -3.637 2.178 1.111 1 94.94 93 LYS A N 1
ATOM 722 C CA . LYS A 1 93 ? -3.033 1.136 0.285 1 94.94 93 LYS A CA 1
ATOM 723 C C . LYS A 1 93 ? -2.941 -0.185 1.044 1 94.94 93 LYS A C 1
ATOM 725 O O . LYS A 1 93 ? -2.672 -1.23 0.45 1 94.94 93 LYS A O 1
ATOM 730 N N . PHE A 1 94 ? -3.162 -0.209 2.352 1 97.44 94 PHE A N 1
ATOM 731 C CA . PHE A 1 94 ? -3.068 -1.405 3.18 1 97.44 94 PHE A CA 1
ATOM 732 C C . PHE A 1 94 ? -4.371 -2.197 3.137 1 97.44 94 PHE A C 1
ATOM 734 O O . PHE A 1 94 ? -4.43 -3.33 3.619 1 97.44 94 PHE A O 1
ATOM 741 N N . TYR A 1 95 ? -5.387 -1.604 2.566 1 96.69 95 TYR A N 1
ATOM 742 C CA . TYR A 1 95 ? -6.668 -2.258 2.328 1 96.69 95 TYR A CA 1
ATOM 743 C C . TYR A 1 95 ? -6.824 -2.627 0.857 1 96.69 95 TYR A C 1
ATOM 745 O O . TYR A 1 95 ? -6.688 -1.771 -0.022 1 96.69 95 TYR A O 1
ATOM 753 N N . ARG A 1 96 ? -7.07 -3.906 0.468 1 94.5 96 ARG A N 1
ATOM 754 C CA . ARG A 1 96 ? -7.117 -4.375 -0.914 1 94.5 96 ARG A CA 1
ATOM 755 C C . ARG A 1 96 ? -8.453 -4.027 -1.564 1 94.5 96 ARG A C 1
ATOM 757 O O . ARG A 1 96 ? -8.641 -4.25 -2.762 1 94.5 96 ARG A O 1
ATOM 764 N N . GLY A 1 97 ? -9.336 -3.258 -0.938 1 90.75 97 GLY A N 1
ATOM 765 C CA . GLY A 1 97 ? -10.602 -2.822 -1.52 1 90.75 97 GLY A CA 1
ATOM 766 C C . GLY A 1 97 ? -10.578 -1.371 -1.964 1 90.75 97 GLY A C 1
ATOM 767 O O . GLY A 1 97 ? -9.602 -0.657 -1.729 1 90.75 97 GLY A O 1
ATOM 768 N N . PRO A 1 98 ? -11.57 -0.961 -2.699 1 87.25 98 PRO A N 1
ATOM 769 C CA . PRO A 1 98 ? -11.594 0.36 -3.33 1 87.25 98 PRO A CA 1
ATOM 770 C C . PRO A 1 98 ? -11.844 1.487 -2.332 1 87.25 98 PRO A C 1
ATOM 772 O O . PRO A 1 98 ? -11.609 2.658 -2.645 1 87.25 98 PRO A O 1
ATOM 775 N N . SER A 1 99 ? -12.391 1.14 -1.183 1 87.5 99 SER A N 1
ATOM 776 C CA . SER A 1 99 ? -12.719 2.158 -0.189 1 87.5 99 SER A CA 1
ATOM 777 C C . SER A 1 99 ? -12.914 1.543 1.191 1 87.5 99 SER A C 1
ATOM 779 O O . SER A 1 99 ? -12.75 0.333 1.366 1 87.5 99 SER A O 1
ATOM 781 N N . GLY A 1 100 ? -12.93 2.398 2.248 1 92.69 100 GLY A N 1
ATOM 782 C CA . GLY A 1 100 ? -13.367 1.918 3.549 1 92.69 100 GLY A CA 1
ATOM 783 C C . GLY A 1 100 ? -12.32 2.117 4.637 1 92.69 100 GLY A C 1
ATOM 784 O O . GLY A 1 100 ? -12.656 2.133 5.824 1 92.69 100 GLY A O 1
ATOM 785 N N . VAL A 1 101 ? -11.102 2.113 4.176 1 97.81 101 VAL A N 1
ATOM 786 C CA . VAL A 1 101 ? -10.055 2.355 5.168 1 97.81 101 VAL A CA 1
ATOM 787 C C . VAL A 1 101 ? -9.234 3.576 4.762 1 97.81 101 VAL A C 1
ATOM 789 O O . VAL A 1 101 ? -8.828 3.699 3.605 1 97.81 101 VAL A O 1
ATOM 792 N N . ALA A 1 102 ? -9 4.465 5.676 1 98.31 102 ALA A N 1
ATOM 793 C CA . ALA A 1 102 ? -8.367 5.742 5.379 1 98.31 102 ALA A CA 1
ATOM 794 C C . ALA A 1 102 ? -6.859 5.676 5.613 1 98.31 102 ALA A C 1
ATOM 796 O O . ALA A 1 102 ? -6.387 4.891 6.441 1 98.31 102 ALA A O 1
ATOM 797 N N . ASP A 1 103 ? -6.098 6.445 4.898 1 98.5 103 ASP A N 1
ATOM 798 C CA . ASP A 1 103 ? -4.68 6.75 5.059 1 98.5 103 ASP A CA 1
ATOM 799 C C . ASP A 1 103 ? -4.43 8.258 5.012 1 98.5 103 ASP A C 1
ATOM 801 O O . ASP A 1 103 ? -4.578 8.883 3.961 1 98.5 103 ASP A O 1
ATOM 805 N N . PRO A 1 104 ? -4.078 8.867 6.121 1 98.62 104 PRO A N 1
ATOM 806 C CA . PRO A 1 104 ? -3.912 10.32 6.133 1 98.62 104 PRO A CA 1
ATOM 807 C C . PRO A 1 104 ? -2.51 10.758 5.719 1 98.62 104 PRO A C 1
ATOM 809 O O . PRO A 1 104 ? -1.528 10.086 6.047 1 98.62 104 PRO A O 1
ATOM 812 N N . PHE A 1 105 ? -2.418 11.836 4.973 1 98.38 105 PHE A N 1
ATOM 813 C CA . PHE A 1 105 ? -1.224 12.656 4.82 1 98.38 105 PHE A CA 1
ATOM 814 C C . PHE A 1 105 ? -1.314 13.914 5.68 1 98.38 105 PHE A C 1
ATOM 816 O O . PHE A 1 105 ? -2.332 14.609 5.664 1 98.38 105 PHE A O 1
ATOM 823 N N . VAL A 1 106 ? -0.322 14.141 6.453 1 98.44 106 VAL A N 1
ATOM 824 C CA . VAL A 1 106 ? -0.267 15.352 7.27 1 98.44 106 VAL A CA 1
ATOM 825 C C . VAL A 1 106 ? 1.036 16.094 6.996 1 98.44 106 VAL A C 1
ATOM 827 O O . VAL A 1 106 ? 2.113 15.5 6.98 1 98.44 106 VAL A O 1
ATOM 830 N N . ILE A 1 107 ? 0.925 17.391 6.77 1 98.31 107 ILE A N 1
ATOM 831 C CA . ILE A 1 107 ? 2.105 18.219 6.547 1 98.31 107 ILE A CA 1
ATOM 832 C C . ILE A 1 107 ? 1.894 19.609 7.168 1 98.31 107 ILE A C 1
ATOM 834 O O . ILE A 1 107 ? 0.825 20.203 7.02 1 98.31 107 ILE A O 1
ATOM 838 N N . VAL A 1 108 ? 2.846 19.969 7.934 1 98 108 VAL A N 1
ATOM 839 C CA . VAL A 1 108 ? 2.852 21.297 8.562 1 98 108 VAL A CA 1
ATOM 840 C C . VAL A 1 108 ? 3.928 22.172 7.914 1 98 108 VAL A C 1
ATOM 842 O O . VAL A 1 108 ? 5.051 21.703 7.688 1 98 108 VAL A O 1
ATOM 845 N N . LYS A 1 109 ? 3.521 23.344 7.555 1 97.25 109 LYS A N 1
ATOM 846 C CA . LYS A 1 109 ? 4.508 24.297 7.074 1 97.25 109 LYS A CA 1
ATOM 847 C C . LYS A 1 109 ? 5.695 24.391 8.031 1 97.25 109 LYS A C 1
ATOM 849 O O . LYS A 1 109 ? 5.512 24.469 9.242 1 97.25 109 LYS A O 1
ATOM 854 N N . ARG A 1 110 ? 6.855 24.375 7.5 1 94.12 110 ARG A N 1
ATOM 855 C CA . ARG A 1 110 ? 8.062 24.281 8.305 1 94.12 110 ARG A CA 1
ATOM 856 C C . ARG A 1 110 ? 8.148 25.422 9.305 1 94.12 110 ARG A C 1
ATOM 858 O O . ARG A 1 110 ? 8.508 25.219 10.469 1 94.12 110 ARG A O 1
ATOM 865 N N . SER A 1 111 ? 7.773 26.641 8.891 1 92.81 111 SER A N 1
ATOM 866 C CA . SER A 1 111 ? 7.879 27.828 9.734 1 92.81 111 SER A CA 1
ATOM 867 C C . SER A 1 111 ? 6.844 27.812 10.852 1 92.81 111 SER A C 1
ATOM 869 O O . SER A 1 111 ? 6.887 28.641 11.758 1 92.81 111 SER A O 1
ATOM 871 N N . GLU A 1 112 ? 5.914 26.859 10.789 1 91.31 112 GLU A N 1
ATOM 872 C CA . GLU A 1 112 ? 4.793 26.812 11.727 1 91.31 112 GLU A CA 1
ATOM 873 C C . GLU A 1 112 ? 4.871 25.594 12.633 1 91.31 112 GLU A C 1
ATOM 875 O O . GLU A 1 112 ? 3.906 25.25 13.32 1 91.31 112 GLU A O 1
ATOM 880 N N . ARG A 1 113 ? 5.988 25 12.641 1 83.12 113 ARG A N 1
ATOM 881 C CA . ARG A 1 113 ? 6.141 23.781 13.43 1 83.12 113 ARG A CA 1
ATOM 882 C C . ARG A 1 113 ? 6.285 24.094 14.914 1 83.12 113 ARG A C 1
ATOM 884 O O . ARG A 1 113 ? 6.453 25.25 15.289 1 83.12 113 ARG A O 1
ATOM 891 N N . GLN A 1 114 ? 5.969 23.125 15.734 1 79.94 114 GLN A N 1
ATOM 892 C CA . GLN A 1 114 ? 6.035 23.188 17.188 1 79.94 114 GLN A CA 1
ATOM 893 C C . GLN A 1 114 ? 4.863 23.984 17.75 1 79.94 114 GLN A C 1
ATOM 895 O O . GLN A 1 114 ? 5.004 24.672 18.766 1 79.94 114 GLN A O 1
ATOM 900 N N . GLN A 1 115 ? 3.779 24.016 17.031 1 83.81 115 GLN A N 1
ATOM 901 C CA . GLN A 1 115 ? 2.561 24.688 17.469 1 83.81 115 GLN A CA 1
ATOM 902 C C . GLN A 1 115 ? 1.402 23.703 17.594 1 83.81 115 GLN A C 1
ATOM 904 O O . GLN A 1 115 ? 0.235 24.094 17.531 1 83.81 115 GLN A O 1
ATOM 909 N N . ARG A 1 116 ? 1.708 22.391 17.578 1 90.06 116 ARG A N 1
ATOM 910 C CA . ARG A 1 116 ? 0.761 21.297 17.766 1 90.06 116 ARG A CA 1
ATOM 911 C C . ARG A 1 116 ? -0.185 21.188 16.562 1 90.06 116 ARG A C 1
ATOM 913 O O . ARG A 1 116 ? -1.308 20.703 16.703 1 90.06 116 ARG A O 1
ATOM 920 N N . LEU A 1 117 ? 0.248 21.766 15.5 1 95.12 117 LEU A N 1
ATOM 921 C CA . LEU A 1 117 ? -0.548 21.719 14.273 1 95.12 117 LEU A CA 1
ATOM 922 C C . LEU A 1 117 ? -0.657 20.297 13.742 1 95.12 117 LEU A C 1
ATOM 924 O O . LEU A 1 117 ? -1.692 19.922 13.195 1 95.12 117 LEU A O 1
ATOM 928 N N . GLY A 1 118 ? 0.439 19.547 13.859 1 96.69 118 GLY A N 1
ATOM 929 C CA . GLY A 1 118 ? 0.409 18.156 13.414 1 96.69 118 GLY A CA 1
ATOM 930 C C . GLY A 1 118 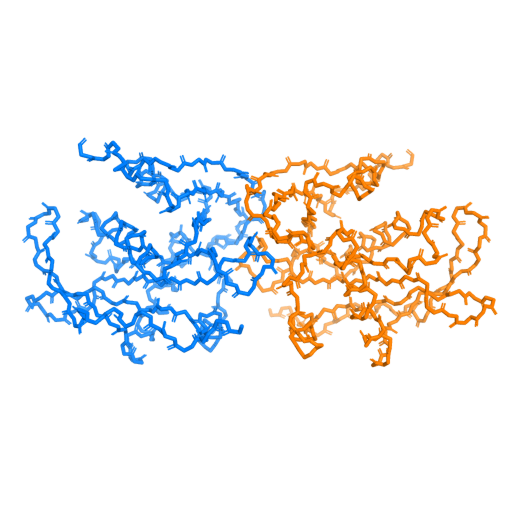? -0.63 17.328 14.141 1 96.69 118 GLY A C 1
ATOM 931 O O . GLY A 1 118 ? -1.374 16.562 13.508 1 96.69 118 GLY A O 1
ATOM 932 N N . GLU A 1 119 ? -0.623 17.516 15.438 1 96.94 119 GLU A N 1
ATOM 933 C CA . GLU A 1 119 ? -1.616 16.812 16.25 1 96.94 119 GLU A CA 1
ATOM 934 C C . GLU A 1 119 ? -3.033 17.234 15.867 1 96.94 119 GLU A C 1
ATOM 936 O O . GLU A 1 119 ? -3.916 16.391 15.703 1 96.94 119 GLU A O 1
ATOM 941 N N . PHE A 1 120 ? -3.23 18.547 15.766 1 97.31 120 PHE A N 1
ATOM 942 C CA . PHE A 1 120 ? -4.527 19.078 15.359 1 97.31 120 PHE A CA 1
ATOM 943 C C . PHE A 1 120 ? -4.957 18.484 14.023 1 97.31 120 PHE A C 1
ATOM 945 O O . PHE A 1 120 ? -6.098 18.047 13.875 1 97.31 120 PHE A O 1
ATOM 952 N N . ALA A 1 121 ? -4.074 18.438 13.07 1 98 121 ALA A N 1
ATOM 953 C CA . ALA A 1 121 ? -4.363 17.953 11.727 1 98 121 ALA A CA 1
ATOM 954 C C . ALA A 1 121 ? -4.742 16.469 11.766 1 98 121 ALA A C 1
ATOM 956 O O . ALA A 1 121 ? -5.73 16.062 11.148 1 98 121 ALA A O 1
ATOM 957 N N . LEU A 1 122 ? -3.959 15.664 12.484 1 98.38 122 LEU A N 1
ATOM 958 C CA . LEU A 1 122 ? -4.227 14.227 12.523 1 98.38 122 LEU A CA 1
ATOM 959 C C . LEU A 1 122 ? -5.535 13.945 13.25 1 98.38 122 LEU A C 1
ATOM 961 O O . LEU A 1 122 ? -6.32 13.094 12.812 1 98.38 122 LEU A O 1
ATOM 965 N N . ARG A 1 123 ? -5.836 14.648 14.359 1 97.88 123 ARG A N 1
ATOM 966 C CA . ARG A 1 123 ? -7.113 14.5 15.055 1 97.88 123 ARG A CA 1
ATOM 967 C C . ARG A 1 123 ? -8.281 14.852 14.133 1 97.88 123 ARG A C 1
ATOM 969 O O . ARG A 1 123 ? -9.297 14.156 14.117 1 97.88 123 ARG A O 1
ATOM 976 N N . THR A 1 124 ? -8.117 15.93 13.43 1 97.38 124 THR A N 1
ATOM 977 C CA . THR A 1 124 ? -9.156 16.344 12.5 1 97.38 124 THR A CA 1
ATOM 978 C C . THR A 1 124 ? -9.344 15.32 11.391 1 97.38 124 THR A C 1
ATOM 980 O O . THR A 1 124 ? -10.469 15.016 11 1 97.38 124 THR A O 1
ATOM 983 N N . ALA A 1 125 ? -8.203 14.781 10.867 1 98.25 125 ALA A N 1
ATOM 984 C CA . ALA A 1 125 ? -8.273 13.742 9.844 1 98.25 125 ALA A CA 1
ATOM 985 C C . ALA A 1 125 ? -9.039 12.531 10.352 1 98.25 125 ALA A C 1
ATOM 987 O O . ALA A 1 125 ? -9.836 11.938 9.609 1 98.25 125 ALA A O 1
ATOM 988 N N . ILE A 1 126 ? -8.82 12.156 11.594 1 98.25 126 ILE A N 1
ATOM 989 C CA . ILE A 1 126 ? -9.523 11.023 12.195 1 98.25 126 ILE A CA 1
ATOM 990 C C . ILE A 1 126 ? -11.023 11.32 12.25 1 98.25 126 ILE A C 1
ATOM 992 O O . ILE A 1 126 ? -11.836 10.508 11.812 1 98.25 126 ILE A O 1
ATOM 996 N N . ASP A 1 127 ? -11.359 12.484 12.742 1 96.31 127 ASP A N 1
ATOM 997 C CA . ASP A 1 127 ? -12.758 12.883 12.859 1 96.31 127 ASP A CA 1
ATOM 998 C C . ASP A 1 127 ? -13.438 12.93 11.492 1 96.31 127 ASP A C 1
ATOM 1000 O O . ASP A 1 127 ? -14.531 12.391 11.312 1 96.31 127 ASP A O 1
ATOM 1004 N N . PHE A 1 128 ? -12.797 13.602 10.539 1 97.06 128 PHE A N 1
ATOM 1005 C CA . PHE A 1 128 ? -13.359 13.711 9.195 1 97.06 128 PHE A CA 1
ATOM 1006 C C . PHE A 1 128 ? -13.516 12.344 8.555 1 97.06 128 PHE A C 1
ATOM 1008 O O . PHE A 1 128 ? -14.484 12.086 7.84 1 97.06 128 PHE A O 1
ATOM 1015 N N . SER A 1 129 ? -12.539 11.438 8.766 1 97.56 129 SER A N 1
ATOM 1016 C CA . SER A 1 129 ? -12.641 10.086 8.227 1 97.56 129 SER A CA 1
ATOM 1017 C C . SER A 1 129 ? -13.875 9.367 8.75 1 97.56 129 SER A C 1
ATOM 1019 O O . SER A 1 129 ? -14.555 8.656 8.008 1 97.56 129 SER A O 1
ATOM 1021 N N . ARG A 1 130 ? -14.195 9.578 10.023 1 96.06 130 ARG A N 1
ATOM 1022 C CA . ARG A 1 130 ? -15.422 9.016 10.594 1 96.06 130 ARG A CA 1
ATOM 1023 C C . ARG A 1 130 ? -16.656 9.562 9.883 1 96.06 130 ARG A C 1
ATOM 1025 O O . ARG A 1 130 ? -17.547 8.797 9.5 1 96.06 130 ARG A O 1
ATOM 1032 N N . ARG A 1 131 ? -16.641 10.805 9.688 1 93.69 131 ARG A N 1
ATOM 1033 C CA . ARG A 1 131 ? -17.781 11.461 9.062 1 93.69 131 ARG A CA 1
ATOM 1034 C C . ARG A 1 131 ? -17.938 11.016 7.613 1 93.69 131 ARG A C 1
ATOM 1036 O O . ARG A 1 131 ? -19.062 10.938 7.098 1 93.69 131 ARG A O 1
ATOM 1043 N N . LEU A 1 132 ? -16.812 10.727 7.004 1 94.5 132 LEU A N 1
ATOM 1044 C CA . LEU A 1 132 ? -16.812 10.328 5.602 1 94.5 132 LEU A CA 1
ATOM 1045 C C . LEU A 1 132 ? -17.188 8.852 5.461 1 94.5 132 LEU A C 1
ATOM 1047 O O . LEU A 1 132 ? -17.328 8.352 4.344 1 94.5 132 LEU A O 1
ATOM 1051 N N . GLY A 1 133 ? -17.203 8.109 6.598 1 93.75 133 GLY A N 1
ATOM 1052 C CA . GLY A 1 133 ? -17.703 6.75 6.578 1 93.75 133 GLY A CA 1
ATOM 1053 C C . GLY A 1 133 ? -16.625 5.699 6.516 1 93.75 133 GLY A C 1
ATOM 1054 O O . GLY A 1 133 ? -16.891 4.531 6.242 1 93.75 133 GLY A O 1
ATOM 1055 N N . TYR A 1 134 ? -15.438 6.082 6.73 1 96.81 134 TYR A N 1
ATOM 1056 C CA . TYR A 1 134 ? -14.359 5.098 6.781 1 96.81 134 TYR A CA 1
ATOM 1057 C C . TYR A 1 134 ? -14.5 4.199 8.008 1 96.81 134 TYR A C 1
ATOM 1059 O O . TYR A 1 134 ? -14.867 4.672 9.086 1 96.81 134 TYR A O 1
ATOM 1067 N N . MET A 1 135 ? -14.141 2.928 7.859 1 95.88 135 MET A N 1
ATOM 1068 C CA . MET A 1 135 ? -14.242 1.953 8.938 1 95.88 135 MET A CA 1
ATOM 1069 C C . MET A 1 135 ? -13.039 2.047 9.875 1 95.88 135 MET A C 1
ATOM 1071 O O . MET A 1 135 ? -13.156 1.769 11.07 1 95.88 135 MET A O 1
ATOM 1075 N N . ALA A 1 136 ? -11.914 2.352 9.344 1 98.19 136 ALA A N 1
ATOM 1076 C CA . ALA A 1 136 ? -10.641 2.352 10.062 1 98.19 136 ALA A CA 1
ATOM 1077 C C . ALA A 1 136 ? -9.625 3.248 9.367 1 98.19 136 ALA A C 1
ATOM 1079 O O . ALA A 1 136 ? -9.898 3.814 8.305 1 98.19 136 ALA A O 1
ATOM 1080 N N . MET A 1 137 ? -8.547 3.408 10.008 1 98.69 137 MET A N 1
ATOM 1081 C CA . MET A 1 137 ? -7.445 4.191 9.453 1 98.69 137 MET A CA 1
ATOM 1082 C C . MET A 1 137 ? -6.109 3.506 9.711 1 98.69 137 MET A C 1
ATOM 1084 O O . MET A 1 137 ? -5.855 3.021 10.812 1 98.69 137 MET A O 1
ATOM 1088 N N . TYR A 1 138 ? -5.34 3.381 8.688 1 98.81 138 TYR A N 1
ATOM 1089 C CA . TYR A 1 138 ? -3.924 3.057 8.812 1 98.81 138 TYR A CA 1
ATOM 1090 C C . TYR A 1 138 ? -3.062 4.305 8.648 1 98.81 138 TYR A C 1
ATOM 1092 O O . TYR A 1 138 ? -3.271 5.094 7.727 1 98.81 138 TYR A O 1
ATOM 1100 N N . VAL A 1 139 ? -2.158 4.5 9.547 1 98.75 139 VAL A N 1
ATOM 1101 C CA . VAL A 1 139 ? -1.138 5.535 9.43 1 98.75 139 VAL A CA 1
ATOM 1102 C C . VAL A 1 139 ? 0.239 4.891 9.289 1 98.75 139 VAL A C 1
ATOM 1104 O O . VAL A 1 139 ? 0.664 4.121 10.148 1 98.75 139 VAL A O 1
ATOM 1107 N N . ASP A 1 140 ? 0.884 5.137 8.18 1 98.25 140 ASP A N 1
ATOM 1108 C CA . ASP A 1 140 ? 2.275 4.707 8.078 1 98.25 140 ASP A CA 1
ATOM 1109 C C . ASP A 1 140 ? 3.227 5.895 8.188 1 98.25 140 ASP A C 1
ATOM 1111 O O . ASP A 1 140 ? 2.92 6.992 7.715 1 98.25 140 ASP A O 1
ATOM 1115 N N . THR A 1 141 ? 4.312 5.727 8.875 1 98.44 141 THR A N 1
ATOM 1116 C CA . THR A 1 141 ? 5.32 6.766 9.078 1 98.44 141 THR A CA 1
ATOM 1117 C C . THR A 1 141 ? 6.719 6.16 9.133 1 98.44 141 THR A C 1
ATOM 1119 O O . THR A 1 141 ? 6.895 5.027 9.586 1 98.44 141 THR A O 1
ATOM 1122 N N . PHE A 1 142 ? 7.645 6.949 8.656 1 98.38 142 PHE A N 1
ATOM 1123 C CA . PHE A 1 142 ? 9.023 6.496 8.781 1 98.38 142 PHE A CA 1
ATOM 1124 C C . PHE A 1 142 ? 9.406 6.293 10.242 1 98.38 142 PHE A C 1
ATOM 1126 O O . PHE A 1 142 ? 8.945 7.031 11.117 1 98.38 142 PHE A O 1
ATOM 1133 N N . SER A 1 143 ? 10.258 5.316 10.477 1 98.31 143 SER A N 1
ATOM 1134 C CA . SER A 1 143 ? 10.625 4.93 11.836 1 98.31 143 SER A CA 1
ATOM 1135 C C . SER A 1 143 ? 11.414 6.035 12.531 1 98.31 143 SER A C 1
ATOM 1137 O O . SER A 1 143 ? 11.492 6.07 13.758 1 98.31 143 SER A O 1
ATOM 1139 N N . ASN A 1 144 ? 11.961 6.934 11.742 1 97.25 144 ASN A N 1
ATOM 1140 C CA . ASN A 1 144 ? 12.719 8.023 12.352 1 97.25 144 ASN A CA 1
ATOM 1141 C C . ASN A 1 144 ? 11.844 9.242 12.602 1 97.25 144 ASN A C 1
ATOM 1143 O O . ASN A 1 144 ? 12.328 10.266 13.102 1 97.25 144 ASN A O 1
ATOM 1147 N N . ASN A 1 145 ? 10.586 9.219 12.18 1 97 145 ASN A N 1
ATOM 1148 C CA . ASN A 1 145 ? 9.672 10.344 12.367 1 97 145 ASN A CA 1
ATOM 1149 C C . ASN A 1 145 ? 9.117 10.375 13.789 1 97 145 ASN A C 1
ATOM 1151 O O . ASN A 1 145 ? 7.945 10.07 14.008 1 97 145 ASN A O 1
ATOM 1155 N N . ILE A 1 146 ? 9.953 10.812 14.695 1 96.56 146 ILE A N 1
ATOM 1156 C CA . ILE A 1 146 ? 9.617 10.773 16.125 1 96.56 146 ILE A CA 1
ATOM 1157 C C . ILE A 1 146 ? 8.445 11.703 16.391 1 96.56 146 ILE A C 1
ATOM 1159 O O . ILE A 1 146 ? 7.602 11.414 17.25 1 96.56 146 ILE A O 1
ATOM 1163 N N . ALA A 1 147 ? 8.336 12.758 15.664 1 94.88 147 ALA A N 1
ATOM 1164 C CA . ALA A 1 147 ? 7.285 13.75 15.883 1 94.88 147 ALA A CA 1
ATOM 1165 C C . ALA A 1 147 ? 5.902 13.133 15.695 1 94.88 147 ALA A C 1
ATOM 1167 O O . ALA A 1 147 ? 5.035 13.266 16.562 1 94.88 147 ALA A O 1
ATOM 1168 N N . ILE A 1 148 ? 5.66 12.406 14.594 1 96.94 148 ILE A N 1
ATOM 1169 C CA . ILE A 1 148 ? 4.355 11.812 14.32 1 96.94 148 ILE A CA 1
ATOM 1170 C C . ILE A 1 148 ? 4.105 10.656 15.281 1 96.94 148 ILE A C 1
ATOM 1172 O O . ILE A 1 148 ? 2.971 10.422 15.703 1 96.94 148 ILE A O 1
ATOM 1176 N N . GLN A 1 149 ? 5.148 9.938 15.656 1 98.06 149 GLN A N 1
ATOM 1177 C CA . GLN A 1 149 ? 5.012 8.852 16.625 1 98.06 149 GLN A CA 1
ATOM 1178 C C . GLN A 1 149 ? 4.508 9.367 17.969 1 98.06 149 GLN A C 1
ATOM 1180 O O . GLN A 1 149 ? 3.611 8.773 18.562 1 98.06 149 GLN A O 1
ATOM 1185 N N . ARG A 1 150 ? 5.043 10.461 18.391 1 97.06 150 ARG A N 1
ATOM 1186 C CA . ARG A 1 150 ? 4.617 11.07 19.656 1 97.06 150 ARG A CA 1
ATOM 1187 C C . ARG A 1 150 ? 3.166 11.531 19.578 1 97.06 150 ARG A C 1
ATOM 1189 O O . ARG A 1 150 ? 2.412 11.391 20.547 1 97.06 150 ARG A O 1
ATOM 1196 N N . ILE A 1 151 ? 2.811 12.102 18.453 1 97.31 151 ILE A N 1
ATOM 1197 C CA . ILE A 1 151 ? 1.44 12.555 18.25 1 97.31 151 ILE A CA 1
ATOM 1198 C C . ILE A 1 151 ? 0.483 11.367 18.344 1 97.31 151 ILE A C 1
ATOM 1200 O O . ILE A 1 151 ? -0.546 11.445 19.016 1 97.31 151 ILE A O 1
ATOM 1204 N N . ILE A 1 152 ? 0.818 10.258 17.656 1 98.19 152 ILE A N 1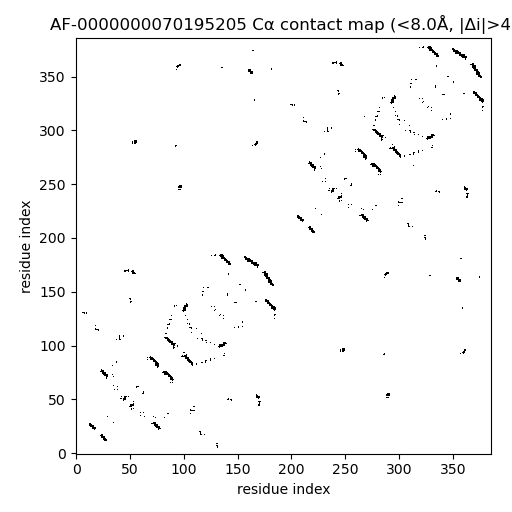
ATOM 1205 C CA . ILE A 1 152 ? -0.006 9.055 17.641 1 98.19 152 ILE A CA 1
ATOM 1206 C C . ILE A 1 152 ? -0.167 8.523 19.062 1 98.19 152 ILE A C 1
ATOM 1208 O O . ILE A 1 152 ? -1.273 8.172 19.469 1 98.19 152 ILE A O 1
ATOM 1212 N N . GLU A 1 153 ? 0.927 8.5 19.797 1 97.56 153 GLU A N 1
ATOM 1213 C CA . GLU A 1 153 ? 0.9 8.047 21.172 1 97.56 153 GLU A CA 1
ATOM 1214 C C . GLU A 1 153 ? 0.002 8.938 22.031 1 97.56 153 GLU A C 1
ATOM 1216 O O . GLU A 1 153 ? -0.774 8.445 22.844 1 97.56 153 GLU A O 1
ATOM 1221 N N . LYS A 1 154 ? 0.165 10.188 21.828 1 96.62 154 LYS A N 1
ATOM 1222 C CA . LYS A 1 154 ? -0.607 11.156 22.609 1 96.62 154 LYS A CA 1
ATOM 1223 C C . LYS A 1 154 ? -2.1 11.03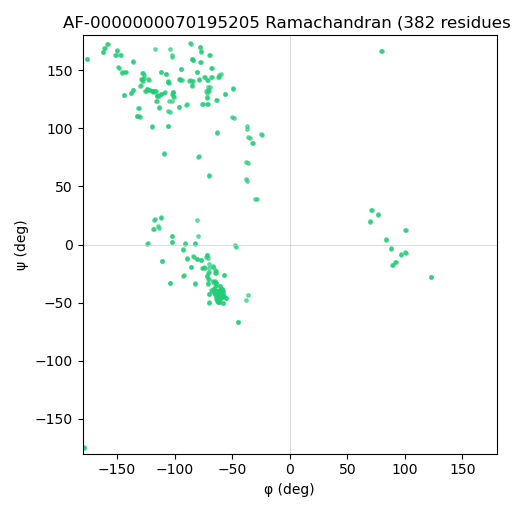1 22.312 1 96.62 154 LYS A C 1
ATOM 1225 O O . LYS A 1 154 ? -2.926 11.125 23.219 1 96.62 154 LYS A O 1
ATOM 1230 N N . ILE A 1 155 ? -2.459 10.914 21.062 1 96.62 155 ILE A N 1
ATOM 1231 C CA . ILE A 1 155 ? -3.857 10.781 20.672 1 96.62 155 ILE A CA 1
ATOM 1232 C C . ILE A 1 155 ? -4.461 9.531 21.297 1 96.62 155 ILE A C 1
ATOM 1234 O O . ILE A 1 155 ? -5.594 9.547 21.766 1 96.62 155 ILE A O 1
ATOM 1238 N N . GLY A 1 156 ? -3.713 8.414 21.281 1 96.31 156 GLY A N 1
ATOM 1239 C CA . GLY A 1 156 ? -4.207 7.156 21.828 1 96.31 156 GLY A CA 1
ATOM 1240 C C . GLY A 1 156 ? -5.141 6.426 20.875 1 96.31 156 GLY A C 1
ATOM 1241 O O . GLY A 1 156 ? -5.52 6.961 19.828 1 96.31 156 GLY A O 1
ATOM 1242 N N . GLY A 1 157 ? -5.402 5.152 21.203 1 96.81 157 GLY A N 1
ATOM 1243 C CA . GLY A 1 157 ? -6.332 4.352 20.438 1 96.81 157 GLY A CA 1
ATOM 1244 C C . GLY A 1 157 ? -5.664 3.611 19.281 1 96.81 157 GLY A C 1
ATOM 1245 O O . GLY A 1 157 ? -6.223 2.652 18.75 1 96.81 157 GLY A O 1
ATOM 1246 N N . PHE A 1 158 ? -4.516 4.031 18.922 1 98.38 158 PHE A N 1
ATOM 1247 C CA . PHE A 1 158 ? -3.781 3.375 17.844 1 98.38 158 PHE A CA 1
ATOM 1248 C C . PHE A 1 158 ? -3.074 2.125 18.359 1 98.38 158 PHE A C 1
ATOM 1250 O O . PHE A 1 158 ? -2.656 2.07 19.516 1 98.38 158 PHE A O 1
ATOM 1257 N N . ARG A 1 159 ? -2.949 1.199 17.562 1 98.12 159 ARG A N 1
ATOM 1258 C CA . ARG A 1 159 ? -2.1 0.029 17.75 1 98.12 159 ARG A CA 1
ATOM 1259 C C . ARG A 1 159 ? -1.031 -0.057 16.672 1 98.12 159 ARG A C 1
ATOM 1261 O O . ARG A 1 159 ? -1.324 0.127 15.484 1 98.12 159 ARG A O 1
ATOM 1268 N N . ARG A 1 160 ? 0.164 -0.272 17.078 1 98.62 160 ARG A N 1
ATOM 1269 C CA . ARG A 1 160 ? 1.188 -0.575 16.078 1 98.62 160 ARG A CA 1
ATOM 1270 C C . ARG A 1 160 ? 0.995 -1.974 15.508 1 98.62 160 ARG A C 1
ATOM 1272 O O . ARG A 1 160 ? 1.008 -2.961 16.25 1 98.62 160 ARG A O 1
ATOM 1279 N N . VAL A 1 161 ? 0.927 -2.084 14.211 1 98.81 161 VAL A N 1
ATOM 1280 C CA . VAL A 1 161 ? 0.508 -3.361 13.641 1 98.81 161 VAL A CA 1
ATOM 1281 C C . VAL A 1 161 ? 1.573 -3.871 12.672 1 98.81 161 VAL A C 1
ATOM 1283 O O . VAL A 1 161 ? 1.41 -4.93 12.062 1 98.81 161 VAL A O 1
ATOM 1286 N N . GLY A 1 162 ? 2.67 -3.09 12.531 1 98.69 162 GLY A N 1
ATOM 1287 C CA . GLY A 1 162 ? 3.723 -3.592 11.664 1 98.69 162 GLY A CA 1
ATOM 1288 C C . GLY A 1 162 ? 4.949 -2.699 11.633 1 98.69 162 GLY A C 1
ATOM 1289 O O . GLY A 1 162 ? 4.887 -1.538 12.047 1 98.69 162 GLY A O 1
ATOM 1290 N N . PHE A 1 163 ? 6.004 -3.203 11.258 1 98.81 163 PHE A N 1
ATOM 1291 C CA . PHE A 1 163 ? 7.254 -2.525 10.922 1 98.81 163 PHE A CA 1
ATOM 1292 C C . PHE A 1 163 ? 7.797 -3.016 9.586 1 98.81 163 PHE A C 1
ATOM 1294 O O . PHE A 1 163 ? 8.094 -4.199 9.43 1 98.81 163 PHE A O 1
ATOM 1301 N N . LEU A 1 164 ? 7.902 -2.172 8.641 1 98.69 164 LEU A N 1
ATOM 1302 C CA . LEU A 1 164 ? 8.461 -2.475 7.328 1 98.69 164 LEU A CA 1
ATOM 1303 C C . LEU A 1 164 ? 9.93 -2.092 7.262 1 98.69 164 LEU A C 1
ATOM 1305 O O . LEU A 1 164 ? 10.273 -0.91 7.344 1 98.69 164 LEU A O 1
ATOM 1309 N N . PRO A 1 165 ? 10.781 -2.986 7.047 1 98.19 165 PRO A N 1
ATOM 1310 C CA . PRO A 1 165 ? 12.219 -2.697 7.07 1 98.19 165 PRO A CA 1
ATOM 1311 C C . PRO A 1 165 ? 12.633 -1.664 6.023 1 98.19 165 PRO A C 1
ATOM 1313 O O . PRO A 1 165 ? 13.57 -0.89 6.25 1 98.19 165 PRO A O 1
ATOM 1316 N N . ILE A 1 166 ? 11.992 -1.706 4.883 1 97.56 166 ILE A N 1
ATOM 1317 C CA . ILE A 1 166 ? 12.258 -0.744 3.818 1 97.56 166 ILE A CA 1
ATOM 1318 C C . ILE A 1 166 ? 10.977 0.032 3.502 1 97.56 166 ILE A C 1
ATOM 1320 O O . ILE A 1 166 ? 10.102 -0.467 2.791 1 97.56 166 ILE A O 1
ATOM 1324 N N . GLY A 1 167 ? 10.977 1.235 4.051 1 97.75 167 GLY A N 1
ATOM 1325 C CA . GLY A 1 167 ? 9.797 2.062 3.846 1 97.75 167 GLY A CA 1
ATOM 1326 C C . GLY A 1 167 ? 10.016 3.162 2.822 1 97.75 167 GLY A C 1
ATOM 1327 O O . GLY A 1 167 ? 9.078 3.551 2.117 1 97.75 167 GLY A O 1
ATOM 1328 N N . GLY A 1 168 ? 11.195 3.672 2.766 1 97.31 168 GLY A N 1
ATOM 1329 C CA . GLY A 1 168 ? 11.531 4.754 1.854 1 97.31 168 GLY A CA 1
ATOM 1330 C C . GLY A 1 168 ? 12.984 5.18 1.941 1 97.31 168 GLY A C 1
ATOM 1331 O O . GLY A 1 168 ? 13.781 4.531 2.619 1 97.31 168 GLY A O 1
ATOM 1332 N N . ARG A 1 169 ? 13.242 6.234 1.201 1 97.19 169 ARG A N 1
ATOM 1333 C CA . ARG A 1 169 ? 14.609 6.742 1.136 1 97.19 169 ARG A CA 1
ATOM 1334 C C . ARG A 1 169 ? 14.695 8.156 1.71 1 97.19 169 ARG A C 1
ATOM 1336 O O . ARG A 1 169 ? 13.898 9.023 1.351 1 97.19 169 ARG A O 1
ATOM 1343 N N . LEU A 1 170 ? 15.688 8.359 2.578 1 97.5 170 LEU A N 1
ATOM 1344 C CA . LEU A 1 170 ? 15.883 9.656 3.215 1 97.5 170 LEU A CA 1
ATOM 1345 C C . LEU A 1 170 ? 16.734 10.57 2.34 1 97.5 170 LEU A C 1
ATOM 1347 O O . LEU A 1 170 ? 17.219 10.148 1.285 1 97.5 170 LEU A O 1
ATOM 1351 N N . ASN A 1 171 ? 16.844 11.82 2.775 1 95.38 171 ASN A N 1
ATOM 1352 C CA . ASN A 1 171 ? 17.562 12.852 2.035 1 95.38 171 ASN A CA 1
ATOM 1353 C C . ASN A 1 171 ? 19.062 12.531 1.944 1 95.38 171 ASN A C 1
ATOM 1355 O O . ASN A 1 171 ? 19.734 12.977 1.014 1 95.38 171 ASN A O 1
ATOM 1359 N N . ASN A 1 172 ? 19.562 11.688 2.863 1 95.94 172 ASN A N 1
ATOM 1360 C CA . ASN A 1 172 ? 20.969 11.297 2.816 1 95.94 172 ASN A CA 1
ATOM 1361 C C . ASN A 1 172 ? 21.172 10.031 1.991 1 95.94 172 ASN A C 1
ATOM 1363 O O . ASN A 1 172 ? 22.281 9.492 1.938 1 95.94 172 ASN A O 1
ATOM 1367 N N . GLY A 1 173 ? 20.125 9.492 1.453 1 94.19 173 GLY A N 1
ATOM 1368 C CA . GLY A 1 173 ? 20.203 8.336 0.576 1 94.19 173 GLY A CA 1
ATOM 1369 C C . GLY A 1 173 ? 19.938 7.023 1.295 1 94.19 173 GLY A C 1
ATOM 1370 O O . GLY A 1 173 ? 19.75 5.984 0.657 1 94.19 173 GLY A O 1
ATOM 1371 N N . GLU A 1 174 ? 19.859 7.062 2.582 1 95.81 174 GLU A N 1
ATOM 1372 C CA . GLU A 1 174 ? 19.672 5.848 3.369 1 95.81 174 GLU A CA 1
ATOM 1373 C C . GLU A 1 174 ? 18.219 5.391 3.342 1 95.81 174 GLU A C 1
ATOM 1375 O O . GLU A 1 174 ? 17.312 6.215 3.336 1 95.81 174 GLU A O 1
ATOM 1380 N N . MET A 1 175 ? 18.109 4.059 3.295 1 96.38 175 MET A N 1
ATOM 1381 C CA . MET A 1 175 ? 16.766 3.492 3.432 1 96.38 175 MET A CA 1
ATOM 1382 C C . MET A 1 175 ? 16.281 3.582 4.875 1 96.38 175 MET A C 1
ATOM 1384 O O . MET A 1 175 ? 17.078 3.453 5.809 1 96.38 175 MET A O 1
ATOM 1388 N N . VAL A 1 176 ? 15.039 3.811 5.043 1 97.94 176 VAL A N 1
ATOM 1389 C CA . VAL A 1 176 ? 14.445 3.91 6.371 1 97.94 176 VAL A CA 1
ATOM 1390 C C . VAL A 1 176 ? 13.219 3.004 6.461 1 97.94 176 VAL A C 1
ATOM 1392 O O . VAL A 1 176 ? 12.516 2.811 5.469 1 97.94 176 VAL A O 1
ATOM 1395 N N . GLY A 1 177 ? 13.055 2.404 7.602 1 98.25 177 GLY A N 1
ATOM 1396 C CA . GLY A 1 177 ? 11.867 1.588 7.82 1 98.25 177 GLY A CA 1
ATOM 1397 C C . GLY A 1 177 ? 10.625 2.406 8.102 1 98.25 177 GLY A C 1
ATOM 1398 O O . GLY A 1 177 ? 10.711 3.611 8.352 1 98.25 177 GLY A O 1
ATOM 1399 N N . SER A 1 178 ? 9.461 1.745 8.016 1 98.5 178 SER A N 1
ATOM 1400 C CA . SER A 1 178 ? 8.18 2.379 8.312 1 98.5 178 SER A CA 1
ATOM 1401 C C . SER A 1 178 ? 7.438 1.641 9.422 1 98.5 178 SER A C 1
ATOM 1403 O O . SER A 1 178 ? 7.488 0.411 9.5 1 98.5 178 SER A O 1
ATOM 1405 N N . LEU A 1 179 ? 6.812 2.375 10.242 1 98.81 179 LEU A N 1
ATOM 1406 C CA . LEU A 1 179 ? 5.859 1.864 11.219 1 98.81 179 LEU A CA 1
ATOM 1407 C C . LEU A 1 179 ? 4.434 1.964 10.688 1 98.81 179 LEU A C 1
ATOM 1409 O O . LEU A 1 179 ? 4.086 2.926 10 1 98.81 179 LEU A O 1
ATOM 1413 N N . ILE A 1 180 ? 3.623 0.974 10.992 1 98.88 180 ILE A N 1
ATOM 1414 C CA . ILE A 1 180 ? 2.213 1.006 10.617 1 98.88 180 ILE A CA 1
ATOM 1415 C C . ILE A 1 180 ? 1.349 1.034 11.875 1 98.88 180 ILE A C 1
ATOM 1417 O O . ILE A 1 180 ? 1.467 0.161 12.742 1 98.88 180 ILE A O 1
ATOM 1421 N N . TYR A 1 181 ? 0.513 2.012 11.992 1 98.88 181 TYR A N 1
ATOM 1422 C CA . TYR A 1 181 ? -0.452 2.135 13.078 1 98.88 181 TYR A CA 1
ATOM 1423 C C . TYR A 1 181 ? -1.876 1.956 12.562 1 98.88 181 TYR A C 1
ATOM 1425 O O . TYR A 1 181 ? -2.174 2.287 11.414 1 98.88 181 TYR A O 1
ATOM 1433 N N . TYR A 1 182 ? -2.707 1.416 13.43 1 98.81 182 TYR A N 1
ATOM 1434 C CA . TYR A 1 182 ? -4.094 1.126 13.094 1 98.81 182 TYR A CA 1
ATOM 1435 C C . TYR A 1 182 ? -5.039 1.689 14.148 1 98.81 182 TYR A C 1
ATOM 1437 O O . TYR A 1 182 ? -4.781 1.572 15.352 1 98.81 182 TYR A O 1
ATOM 1445 N N . ILE A 1 183 ? -6.098 2.281 13.727 1 98.62 183 ILE A N 1
ATOM 1446 C CA . ILE A 1 183 ? -7.16 2.664 14.656 1 98.62 183 ILE A CA 1
ATOM 1447 C C . ILE A 1 183 ? -8.516 2.305 14.055 1 98.62 183 ILE A C 1
ATOM 1449 O O . ILE A 1 183 ? -8.75 2.512 12.859 1 98.62 183 ILE A O 1
ATOM 1453 N N . ASP A 1 184 ? -9.375 1.668 14.836 1 97.94 184 ASP A N 1
ATOM 1454 C CA . ASP A 1 184 ? -10.766 1.412 14.484 1 97.94 184 ASP A CA 1
ATOM 1455 C C . ASP A 1 184 ? -11.609 2.68 14.617 1 97.94 184 ASP A C 1
ATOM 1457 O O . ASP A 1 184 ? -11.672 3.277 15.695 1 97.94 184 ASP A O 1
ATOM 1461 N N . LEU A 1 185 ? -12.227 3.127 13.578 1 97.06 185 LEU A N 1
ATOM 1462 C CA . LEU A 1 185 ? -12.93 4.402 13.594 1 97.06 185 LEU A CA 1
ATOM 1463 C C . LEU A 1 185 ? -14.383 4.219 14.039 1 97.06 185 LEU A C 1
ATOM 1465 O O . LEU A 1 185 ? -15.109 5.199 14.227 1 97.06 185 LEU A O 1
ATOM 1469 N N . ASN A 1 186 ? -14.852 3.01 14.102 1 87.75 186 ASN A N 1
ATOM 1470 C CA . ASN A 1 186 ? -16.188 2.732 14.633 1 87.75 186 ASN A CA 1
ATOM 1471 C C . ASN A 1 186 ? -16.172 2.582 16.141 1 87.75 186 ASN A C 1
ATOM 1473 O O . ASN A 1 186 ? -17.219 2.568 16.781 1 87.75 186 ASN A O 1
ATOM 1477 N N . ALA A 1 187 ? -14.977 2.314 16.703 1 66.38 187 ALA A N 1
ATOM 1478 C CA . ALA A 1 187 ? -14.891 2.084 18.141 1 66.38 187 ALA A CA 1
ATOM 1479 C C . ALA A 1 187 ? -15.312 3.328 18.922 1 66.38 187 ALA A C 1
ATOM 1481 O O . ALA A 1 187 ? -14.984 4.453 18.531 1 66.38 187 ALA A O 1
ATOM 1482 N N . SER A 1 188 ? -16.562 3.385 19.344 1 53.12 188 SER A N 1
ATOM 1483 C CA . SER A 1 188 ? -17.094 4.469 20.156 1 53.12 188 SER A CA 1
ATOM 1484 C C . SER A 1 188 ? -16 5.172 20.938 1 53.12 188 SER A C 1
ATOM 1486 O O . SER A 1 188 ? -15.172 4.52 21.578 1 53.12 188 SER A O 1
ATOM 1488 N N . LEU A 1 189 ? -15.461 6.262 20.375 1 45.62 189 LEU A N 1
ATOM 1489 C CA . LEU A 1 189 ? -14.609 7.148 21.172 1 45.62 189 LEU A CA 1
ATOM 1490 C C . LEU A 1 189 ? -15.023 7.133 22.641 1 45.62 189 LEU A C 1
ATOM 1492 O O . LEU A 1 189 ? -15.914 7.879 23.047 1 45.62 189 LEU A O 1
ATOM 1496 N N . VAL A 1 190 ? -15.359 6.129 23.188 1 38.56 190 VAL A N 1
ATOM 1497 C CA . VAL A 1 190 ? -15.742 6.27 24.594 1 38.56 190 VAL A CA 1
ATOM 1498 C C . VAL A 1 190 ? -14.734 7.156 25.328 1 38.56 190 VAL A C 1
ATOM 1500 O O . VAL A 1 190 ? -15.117 8.039 26.094 1 38.56 190 VAL A O 1
ATOM 1503 N N . ASN A 1 191 ? -13.391 6.691 25.516 1 36.97 191 ASN A N 1
ATOM 1504 C CA . ASN A 1 191 ? -12.656 7.262 26.641 1 36.97 191 ASN A CA 1
ATOM 1505 C C . ASN A 1 191 ? -12.055 8.617 26.297 1 36.97 191 ASN A C 1
ATOM 1507 O O . ASN A 1 191 ? -11.133 9.086 26.969 1 36.97 191 ASN A O 1
ATOM 1511 N N . LEU A 1 192 ? -12.242 9.086 25.172 1 32.5 192 LEU A N 1
ATOM 1512 C CA . LEU A 1 192 ? -11.492 10.336 25.062 1 32.5 192 LEU A CA 1
ATOM 1513 C C . LEU A 1 192 ? -12.117 11.414 25.938 1 32.5 192 LEU A C 1
ATOM 1515 O O . LEU A 1 192 ? -11.633 12.547 25.969 1 32.5 192 LEU A O 1
ATOM 1519 N N . THR A 1 193 ? -13.344 11.289 26.328 1 28.8 193 THR A N 1
ATOM 1520 C CA . THR A 1 193 ? -13.773 12.258 27.328 1 28.8 193 THR A CA 1
ATOM 1521 C C . THR A 1 193 ? -13.25 11.875 28.719 1 28.8 193 THR A C 1
ATOM 1523 O O . THR A 1 193 ? -13.227 10.695 29.062 1 28.8 193 THR A O 1
ATOM 1526 N N . MET B 1 1 ? 23.203 9.984 -13.469 1 19.69 1 MET B N 1
ATOM 1527 C CA . MET B 1 1 ? 21.984 9.852 -14.258 1 19.69 1 MET B CA 1
ATOM 1528 C C . MET B 1 1 ? 21.781 8.422 -14.742 1 19.69 1 MET B C 1
ATOM 1530 O O . MET B 1 1 ? 22.469 7.977 -15.664 1 19.69 1 MET B O 1
ATOM 1534 N N . LEU B 1 2 ? 21.797 7.426 -13.891 1 25.56 2 LEU B N 1
ATOM 1535 C CA . LEU B 1 2 ? 21.719 6.043 -14.336 1 25.56 2 LEU B CA 1
ATOM 1536 C C . LEU B 1 2 ? 20.547 5.855 -15.297 1 25.56 2 LEU B C 1
ATOM 1538 O O . LEU B 1 2 ? 19.453 6.375 -15.062 1 25.56 2 LEU B O 1
ATOM 1542 N N . LEU B 1 3 ? 20.906 5.633 -16.609 1 27.97 3 LEU B N 1
ATOM 1543 C CA . LEU B 1 3 ? 20 5.324 -17.719 1 27.97 3 LEU B CA 1
ATOM 1544 C C . LEU B 1 3 ? 18.859 4.418 -17.25 1 27.97 3 LEU B C 1
ATOM 1546 O O . LEU B 1 3 ? 19.109 3.35 -16.688 1 27.97 3 LEU B O 1
ATOM 1550 N N . LYS B 1 4 ? 17.766 4.941 -17 1 34.12 4 LYS B N 1
ATOM 1551 C CA . LYS B 1 4 ? 16.438 4.395 -16.688 1 34.12 4 LYS B CA 1
ATOM 1552 C C . LYS B 1 4 ? 16.172 3.125 -17.484 1 34.12 4 LYS B C 1
ATOM 1554 O O . LYS B 1 4 ? 15.391 2.27 -17.047 1 34.12 4 LYS B O 1
ATOM 1559 N N . ASP B 1 5 ? 16.5 3.145 -18.719 1 33.91 5 ASP B N 1
ATOM 1560 C CA . ASP B 1 5 ? 16.016 2.254 -19.781 1 33.91 5 ASP B CA 1
ATOM 1561 C C . ASP B 1 5 ? 16.688 0.89 -19.688 1 33.91 5 ASP B C 1
ATOM 1563 O O . ASP B 1 5 ? 16.594 0.082 -20.625 1 33.91 5 ASP B O 1
ATOM 1567 N N . GLU B 1 6 ? 17.844 0.663 -19.047 1 32.84 6 GLU B N 1
ATOM 1568 C CA . GLU B 1 6 ? 18.297 -0.694 -19.328 1 32.84 6 GLU B CA 1
ATOM 1569 C C . GLU B 1 6 ? 17.406 -1.729 -18.656 1 32.84 6 GLU B C 1
ATOM 1571 O O . GLU B 1 6 ? 17.562 -2.029 -17.469 1 32.84 6 GLU B O 1
ATOM 1576 N N . LYS B 1 7 ? 16.109 -1.774 -18.969 1 41.97 7 LYS B N 1
ATOM 1577 C CA . LYS B 1 7 ? 15.289 -2.936 -18.656 1 41.97 7 LYS B CA 1
ATOM 1578 C C . LYS B 1 7 ? 16.094 -4.227 -18.734 1 41.97 7 LYS B C 1
ATOM 1580 O O . LYS B 1 7 ? 16.656 -4.547 -19.797 1 41.97 7 LYS B O 1
ATOM 1585 N N . ILE B 1 8 ? 16.703 -4.621 -17.766 1 47.97 8 ILE B N 1
ATOM 1586 C CA . ILE B 1 8 ? 17.234 -5.98 -17.797 1 47.97 8 ILE B CA 1
ATOM 1587 C C . ILE B 1 8 ? 16.25 -6.91 -18.5 1 47.97 8 ILE B C 1
ATOM 1589 O O . ILE B 1 8 ? 15.109 -7.062 -18.047 1 47.97 8 ILE B O 1
ATOM 1593 N N . ASN B 1 9 ? 16.109 -6.762 -19.812 1 53.34 9 ASN B N 1
ATOM 1594 C CA . ASN B 1 9 ? 15.398 -7.711 -20.656 1 53.34 9 ASN B CA 1
ATOM 1595 C C . ASN B 1 9 ? 15.609 -9.148 -20.188 1 53.34 9 ASN B C 1
ATOM 1597 O O . ASN B 1 9 ? 16.75 -9.609 -20.094 1 53.34 9 ASN B O 1
ATOM 1601 N N . MET B 1 10 ? 14.562 -9.594 -19.266 1 64.19 10 MET B N 1
ATOM 1602 C CA . MET B 1 10 ? 14.578 -11.047 -19.109 1 64.19 10 MET B CA 1
ATOM 1603 C C . MET B 1 10 ? 14.914 -11.734 -20.422 1 64.19 10 MET B C 1
ATOM 1605 O O . MET B 1 10 ? 14.023 -12.125 -21.172 1 64.19 10 MET B O 1
ATOM 1609 N N . THR B 1 11 ? 16.016 -11.383 -21.031 1 66.12 11 THR B N 1
ATOM 1610 C CA . THR B 1 11 ? 16.453 -11.766 -22.359 1 66.12 11 THR B CA 1
ATOM 1611 C C . THR B 1 11 ? 16.297 -13.273 -22.578 1 66.12 11 THR B C 1
ATOM 1613 O O . THR B 1 11 ? 16.391 -13.758 -23.703 1 66.12 11 THR B O 1
ATOM 1616 N N . SER B 1 12 ? 15.875 -13.914 -21.625 1 82.69 12 SER B N 1
ATOM 1617 C CA . SER B 1 12 ? 15.867 -15.367 -21.766 1 82.69 12 SER B CA 1
ATOM 1618 C C . SER B 1 12 ? 14.445 -15.906 -21.828 1 82.69 12 SER B C 1
ATOM 1620 O O . SER B 1 12 ? 14.227 -17.109 -21.688 1 82.69 12 SER B O 1
ATOM 1622 N N . LEU B 1 13 ? 13.492 -15.062 -22.234 1 92 13 LEU B N 1
ATOM 1623 C CA . LEU B 1 13 ? 12.125 -15.57 -22.297 1 92 13 LEU B CA 1
ATOM 1624 C C . LEU B 1 13 ? 11.688 -15.758 -23.75 1 92 13 LEU B C 1
ATOM 1626 O O . LEU B 1 13 ? 12.078 -14.977 -24.625 1 92 13 LEU B O 1
ATOM 1630 N N . PRO B 1 14 ? 10.898 -16.734 -23.969 1 95.75 14 PRO B N 1
ATOM 1631 C CA . PRO B 1 14 ? 10.32 -17.734 -23.078 1 95.75 14 PRO B CA 1
ATOM 1632 C C . PRO B 1 14 ? 11.367 -18.703 -22.531 1 95.75 14 PRO B C 1
ATOM 1634 O O . PRO B 1 14 ? 12.391 -18.953 -23.172 1 95.75 14 PRO B O 1
ATOM 1637 N N . MET B 1 15 ? 11.125 -19.25 -21.344 1 95.19 15 MET B N 1
ATOM 1638 C CA . MET B 1 15 ? 12.023 -20.25 -20.734 1 95.19 15 MET B CA 1
ATOM 1639 C C . MET B 1 15 ? 11.25 -21.5 -20.344 1 95.19 15 MET B C 1
ATOM 1641 O O . MET B 1 15 ? 10.102 -21.422 -19.922 1 95.19 15 MET B O 1
ATOM 1645 N N . MET B 1 16 ? 11.914 -22.641 -20.516 1 96.06 16 MET B N 1
ATOM 1646 C CA . MET B 1 16 ? 11.336 -23.922 -20.141 1 96.06 16 MET B CA 1
ATOM 1647 C C . MET B 1 16 ? 11.758 -24.297 -18.719 1 96.06 16 MET B C 1
ATOM 1649 O O . MET B 1 16 ? 12.898 -24.062 -18.312 1 96.06 16 MET B O 1
ATOM 1653 N N . ALA B 1 17 ? 10.797 -24.891 -18 1 95.94 17 ALA B N 1
ATOM 1654 C CA . ALA B 1 17 ? 11.078 -25.391 -16.656 1 95.94 17 ALA B CA 1
ATOM 1655 C C . ALA B 1 17 ? 10.25 -26.641 -16.359 1 95.94 17 ALA B C 1
ATOM 1657 O O . ALA B 1 17 ? 9.375 -27.016 -17.141 1 95.94 17 ALA B O 1
ATOM 1658 N N . LYS B 1 18 ? 10.703 -27.328 -15.344 1 94.94 18 LYS B N 1
ATOM 1659 C CA . LYS B 1 18 ? 9.969 -28.5 -14.867 1 94.94 18 LYS B CA 1
ATOM 1660 C C . LYS B 1 18 ? 9.5 -28.297 -13.43 1 94.94 18 LYS B C 1
ATOM 1662 O O . LYS B 1 18 ? 10.273 -27.859 -12.57 1 94.94 18 LYS B O 1
ATOM 1667 N N . LEU B 1 19 ? 8.234 -28.594 -13.211 1 94.19 19 LEU B N 1
ATOM 1668 C CA . LEU B 1 19 ? 7.703 -28.578 -11.852 1 94.19 19 LEU B CA 1
ATOM 1669 C C . LEU B 1 19 ? 8.266 -29.734 -11.031 1 94.19 19 LEU B C 1
ATOM 1671 O O . LEU B 1 19 ? 8.867 -30.656 -11.578 1 94.19 19 LEU B O 1
ATOM 1675 N N . GLN B 1 20 ? 8.117 -29.578 -9.734 1 88.62 20 GLN B N 1
ATOM 1676 C CA . GLN B 1 20 ? 8.555 -30.656 -8.852 1 88.62 20 GLN B CA 1
ATOM 1677 C C . GLN B 1 20 ? 7.852 -31.969 -9.203 1 88.62 20 GLN B C 1
ATOM 1679 O O . GLN B 1 20 ? 8.406 -33.031 -9.008 1 88.62 20 GLN B O 1
ATOM 1684 N N . THR B 1 21 ? 6.668 -31.938 -9.789 1 89.5 21 THR B N 1
ATOM 1685 C CA . THR B 1 21 ? 5.883 -33.094 -10.172 1 89.5 21 THR B CA 1
ATOM 1686 C C . THR B 1 21 ? 6.43 -33.719 -11.453 1 89.5 21 THR B C 1
ATOM 1688 O O . THR B 1 21 ? 6.016 -34.812 -11.844 1 89.5 21 THR B O 1
ATOM 1691 N N . GLY B 1 22 ? 7.312 -33 -12.141 1 91.38 22 GLY B N 1
ATOM 1692 C CA . GLY B 1 22 ? 7.855 -33.469 -13.406 1 91.38 22 GLY B CA 1
ATOM 1693 C C . GLY B 1 22 ? 7.184 -32.844 -14.609 1 91.38 22 GLY B C 1
ATOM 1694 O O . GLY B 1 22 ? 7.66 -33 -15.734 1 91.38 22 GLY B O 1
ATOM 1695 N N . ARG B 1 23 ? 6.18 -32.125 -14.352 1 93.38 23 ARG B N 1
ATOM 1696 C CA . ARG B 1 23 ? 5.441 -31.484 -15.438 1 93.38 23 ARG B CA 1
ATOM 1697 C C . ARG B 1 23 ? 6.254 -30.359 -16.062 1 93.38 23 ARG B C 1
ATOM 1699 O O . ARG B 1 23 ? 6.809 -29.516 -15.352 1 93.38 23 ARG B O 1
ATOM 1706 N N . ALA B 1 24 ? 6.301 -30.359 -17.438 1 96.81 24 ALA B N 1
ATOM 1707 C CA . ALA B 1 24 ? 7.031 -29.312 -18.156 1 96.81 24 ALA B CA 1
ATOM 1708 C C . ALA B 1 24 ? 6.164 -28.078 -18.359 1 96.81 24 ALA B C 1
ATOM 1710 O O . ALA B 1 24 ? 5 -28.172 -18.75 1 96.81 24 ALA B O 1
ATOM 1711 N N . VAL B 1 25 ? 6.801 -26.891 -18.109 1 97.56 25 VAL B N 1
ATOM 1712 C CA . VAL B 1 25 ? 6.062 -25.641 -18.281 1 97.56 25 VAL B CA 1
ATOM 1713 C C . VAL B 1 25 ? 6.93 -24.625 -19.016 1 97.56 25 VAL B C 1
ATOM 1715 O O . VAL B 1 25 ? 8.148 -24.781 -19.094 1 97.56 25 VAL B O 1
ATOM 1718 N N . ILE B 1 26 ? 6.312 -23.656 -19.641 1 98.12 26 ILE B N 1
ATOM 1719 C CA . ILE B 1 26 ? 6.953 -22.516 -20.281 1 98.12 26 ILE B CA 1
ATOM 1720 C C . ILE B 1 26 ? 6.551 -21.234 -19.562 1 98.12 26 ILE B C 1
ATOM 1722 O O . ILE B 1 26 ? 5.371 -21.016 -19.266 1 98.12 26 ILE B O 1
ATOM 1726 N N . ILE B 1 27 ? 7.496 -20.422 -19.156 1 98.31 27 ILE B N 1
ATOM 1727 C CA . ILE B 1 27 ? 7.242 -19.109 -18.594 1 98.31 27 ILE B CA 1
ATOM 1728 C C . ILE B 1 27 ? 7.504 -18.031 -19.641 1 98.31 27 ILE B C 1
ATOM 1730 O O . ILE B 1 27 ? 8.539 -18.047 -20.312 1 98.31 27 ILE B O 1
ATOM 1734 N N . ASP B 1 28 ? 6.625 -17.172 -19.812 1 98.06 28 ASP B N 1
ATOM 1735 C CA . ASP B 1 28 ? 6.789 -16.078 -20.766 1 98.06 28 ASP B CA 1
ATOM 1736 C C . ASP B 1 28 ? 6.02 -14.844 -20.312 1 98.06 28 ASP B C 1
ATOM 1738 O O . ASP B 1 28 ? 5.203 -14.914 -19.391 1 98.06 28 ASP B O 1
ATOM 1742 N N . TYR B 1 29 ? 6.312 -13.703 -20.953 1 98.12 29 TYR B N 1
ATOM 1743 C CA . TYR B 1 29 ? 5.492 -12.516 -20.719 1 98.12 29 TYR B CA 1
ATOM 1744 C C . TYR B 1 29 ? 4.051 -12.766 -21.156 1 98.12 29 TYR B C 1
ATOM 1746 O O . TYR B 1 29 ? 3.801 -13.445 -22.156 1 98.12 29 TYR B O 1
ATOM 1754 N N . MET B 1 30 ? 3.172 -12.219 -20.453 1 98.31 30 MET B N 1
ATOM 1755 C CA . MET B 1 30 ? 1.76 -12.422 -20.766 1 98.31 30 MET B CA 1
ATOM 1756 C C . MET B 1 30 ? 1.375 -11.68 -22.047 1 98.31 30 MET B C 1
ATOM 1758 O O . MET B 1 30 ? 1.81 -10.547 -22.266 1 98.31 30 MET B O 1
ATOM 1762 N N . THR B 1 31 ? 0.562 -12.305 -22.812 1 97.81 31 THR B N 1
ATOM 1763 C CA . THR B 1 31 ? -0.184 -11.617 -23.859 1 97.81 31 THR B CA 1
ATOM 1764 C C . THR B 1 31 ? -1.365 -10.852 -23.266 1 97.81 31 THR B C 1
ATOM 1766 O O . THR B 1 31 ? -1.7 -11.031 -22.094 1 97.81 31 THR B O 1
ATOM 1769 N N . ASP B 1 32 ? -1.984 -10.039 -24.094 1 98.06 32 ASP B N 1
ATOM 1770 C CA . ASP B 1 32 ? -3.176 -9.312 -23.656 1 98.06 32 ASP B CA 1
ATOM 1771 C C . ASP B 1 32 ? -4.277 -10.281 -23.234 1 98.06 32 ASP B C 1
ATOM 1773 O O . ASP B 1 32 ? -4.965 -10.055 -22.234 1 98.06 32 ASP B O 1
ATOM 1777 N N . ARG B 1 33 ? -4.461 -11.297 -23.984 1 98.25 33 ARG B N 1
ATOM 1778 C CA . ARG B 1 33 ? -5.465 -12.312 -23.672 1 98.25 33 ARG B CA 1
ATOM 1779 C C . ARG B 1 33 ? -5.164 -12.992 -22.344 1 98.25 33 ARG B C 1
ATOM 1781 O O . ARG B 1 33 ? -6.078 -13.281 -21.562 1 98.25 33 ARG B O 1
ATOM 1788 N N . GLN B 1 34 ? -3.951 -13.266 -22.078 1 98.62 34 GLN B N 1
ATOM 1789 C CA . GLN B 1 34 ? -3.547 -13.93 -20.859 1 98.62 34 GLN B CA 1
ATOM 1790 C C . GLN B 1 34 ? -3.711 -13.008 -19.641 1 98.62 34 GLN B C 1
ATOM 1792 O O . GLN B 1 34 ? -3.988 -13.469 -18.531 1 98.62 34 GLN B O 1
ATOM 1797 N N . LEU B 1 35 ? -3.576 -11.734 -19.891 1 98.75 35 LEU B N 1
ATOM 1798 C CA . LEU B 1 35 ? -3.879 -10.773 -18.844 1 98.75 35 LEU B CA 1
ATOM 1799 C C . LEU B 1 35 ? -5.352 -10.844 -18.453 1 98.75 35 LEU B C 1
ATOM 1801 O O . LEU B 1 35 ? -5.68 -10.836 -17.25 1 98.75 35 LEU B O 1
ATOM 1805 N N . THR B 1 36 ? -6.203 -10.93 -19.469 1 98.75 36 THR B N 1
ATOM 1806 C CA . THR B 1 36 ? -7.629 -11.094 -19.219 1 98.75 36 THR B CA 1
ATOM 1807 C C . THR B 1 36 ? -7.898 -12.391 -18.469 1 98.75 36 THR B C 1
ATOM 1809 O O . THR B 1 36 ? -8.664 -12.406 -17.5 1 98.75 36 THR B O 1
ATOM 1812 N N . HIS B 1 37 ? -7.234 -13.453 -18.875 1 98.62 37 HIS B N 1
ATOM 1813 C CA . HIS B 1 37 ? -7.402 -14.742 -18.203 1 98.62 37 HIS B CA 1
ATOM 1814 C C . HIS B 1 37 ? -6.949 -14.672 -16.75 1 98.62 37 HIS B C 1
ATOM 1816 O O . HIS B 1 37 ? -7.586 -15.242 -15.867 1 98.62 37 HIS B O 1
ATOM 1822 N N . THR B 1 38 ? -5.867 -14.023 -16.516 1 98.81 38 THR B N 1
ATOM 1823 C CA . THR B 1 38 ? -5.359 -13.844 -15.164 1 98.81 38 THR B CA 1
ATOM 1824 C C . THR B 1 38 ? -6.387 -13.125 -14.297 1 98.81 38 THR B C 1
ATOM 1826 O O . THR B 1 38 ? -6.656 -13.539 -13.164 1 98.81 38 THR B O 1
ATOM 1829 N N . TYR B 1 39 ? -6.98 -12.062 -14.852 1 98.75 39 TYR B N 1
ATOM 1830 C CA . TYR B 1 39 ? -8.031 -11.344 -14.148 1 98.75 39 TYR B CA 1
ATOM 1831 C C . TYR B 1 39 ? -9.188 -12.273 -13.781 1 98.75 39 TYR B C 1
ATOM 1833 O O . TYR B 1 39 ? -9.664 -12.266 -12.648 1 98.75 39 TYR B O 1
ATOM 1841 N N . LEU B 1 40 ? -9.586 -13.086 -14.711 1 98.38 40 LEU B N 1
ATOM 1842 C CA . LEU B 1 40 ? -10.695 -14.008 -14.484 1 98.38 40 LEU B CA 1
ATOM 1843 C C . LEU B 1 40 ? -10.344 -15.047 -13.43 1 98.38 40 LEU B C 1
ATOM 1845 O O . LEU B 1 40 ? -11.188 -15.422 -12.609 1 98.38 40 LEU B O 1
ATOM 1849 N N . MET B 1 41 ? -9.102 -15.547 -13.438 1 98.19 41 MET B N 1
ATOM 1850 C CA . MET B 1 41 ? -8.656 -16.484 -12.414 1 98.19 41 MET B CA 1
ATOM 1851 C C . MET B 1 41 ? -8.695 -15.828 -11.031 1 98.19 41 MET B C 1
ATOM 1853 O O . MET B 1 41 ? -9.094 -16.469 -10.055 1 98.19 41 MET B O 1
ATOM 1857 N N . ILE B 1 42 ? -8.312 -14.57 -10.914 1 98.31 42 ILE B N 1
ATOM 1858 C CA . ILE B 1 42 ? -8.328 -13.836 -9.656 1 98.31 42 ILE B CA 1
ATOM 1859 C C . ILE B 1 42 ? -9.766 -13.672 -9.172 1 98.31 42 ILE B C 1
ATOM 1861 O O . ILE B 1 42 ? -10.055 -13.883 -7.988 1 98.31 42 ILE B O 1
ATOM 1865 N N . GLN B 1 43 ? -10.648 -13.352 -10.102 1 97.94 43 GLN B N 1
ATOM 1866 C CA . GLN B 1 43 ? -12.055 -13.219 -9.742 1 97.94 43 GLN B CA 1
ATOM 1867 C C . GLN B 1 43 ? -12.625 -14.531 -9.219 1 97.94 43 GLN B C 1
ATOM 1869 O O . GLN B 1 43 ? -13.391 -14.547 -8.258 1 97.94 43 GLN B O 1
ATOM 1874 N N . GLU B 1 44 ? -12.242 -15.57 -9.875 1 97.62 44 GLU B N 1
ATOM 1875 C CA . GLU B 1 44 ? -12.703 -16.891 -9.43 1 97.62 44 GLU B CA 1
ATOM 1876 C C . GLU B 1 44 ? -12.18 -17.203 -8.031 1 97.62 44 GLU B C 1
ATOM 1878 O O . GLU B 1 44 ? -12.922 -17.703 -7.18 1 97.62 44 GLU B O 1
ATOM 1883 N N . ALA B 1 45 ? -10.93 -16.922 -7.801 1 96.94 45 ALA B N 1
ATOM 1884 C CA . ALA B 1 45 ? -10.344 -17.141 -6.48 1 96.94 45 ALA B CA 1
ATOM 1885 C C . ALA B 1 45 ? -11.062 -16.312 -5.422 1 96.94 45 ALA B C 1
ATOM 1887 O O . ALA B 1 45 ? -11.344 -16.797 -4.324 1 96.94 45 ALA B O 1
ATOM 1888 N N . ALA B 1 46 ? -11.359 -15.039 -5.723 1 97.44 46 ALA B N 1
ATOM 1889 C CA . ALA B 1 46 ? -12.086 -14.156 -4.812 1 97.44 46 ALA B CA 1
ATOM 1890 C C . ALA B 1 46 ? -13.461 -14.719 -4.477 1 97.44 46 ALA B C 1
ATOM 1892 O O . ALA B 1 46 ? -13.867 -14.734 -3.314 1 97.44 46 ALA B O 1
ATOM 1893 N N . GLN B 1 47 ? -14.109 -15.242 -5.484 1 97 47 GLN B N 1
ATOM 1894 C CA . GLN B 1 47 ? -15.445 -15.805 -5.309 1 97 47 GLN B CA 1
ATOM 1895 C C . GLN B 1 47 ? -15.414 -17.031 -4.398 1 97 47 GLN B C 1
ATOM 1897 O O . GLN B 1 47 ? -16.406 -17.328 -3.723 1 97 47 GLN B O 1
ATOM 1902 N N . ASN B 1 48 ? -14.266 -17.625 -4.367 1 95.69 48 ASN B N 1
ATOM 1903 C CA . ASN B 1 48 ? -14.141 -18.828 -3.559 1 95.69 48 ASN B CA 1
ATOM 1904 C C . ASN B 1 48 ? -13.438 -18.547 -2.234 1 95.69 48 ASN B C 1
ATOM 1906 O O . ASN B 1 48 ? -13.141 -19.469 -1.472 1 95.69 48 ASN B O 1
ATOM 1910 N N . GLY B 1 49 ? -13.094 -17.25 -1.986 1 94.25 49 GLY B N 1
ATOM 1911 C CA . GLY B 1 49 ? -12.438 -16.859 -0.749 1 94.25 49 GLY B CA 1
ATOM 1912 C C . GLY B 1 49 ? -11 -17.328 -0.664 1 94.25 49 GLY B C 1
ATOM 1913 O O . GLY B 1 49 ? -10.5 -17.625 0.424 1 94.25 49 GLY B O 1
ATOM 1914 N N . GLU B 1 50 ? -10.438 -17.422 -1.812 1 92.81 50 GLU B N 1
ATOM 1915 C CA . GLU B 1 50 ? -9.102 -18 -1.886 1 92.81 50 GLU B CA 1
ATOM 1916 C C . GLU B 1 50 ? -8.055 -16.922 -2.225 1 92.81 50 GLU B C 1
ATOM 1918 O O . GLU B 1 50 ? -7.617 -16.828 -3.373 1 92.81 50 GLU B O 1
ATOM 1923 N N . GLY B 1 51 ? -7.668 -16.156 -1.276 1 95.19 51 GLY B N 1
ATOM 1924 C CA . GLY B 1 51 ? -6.461 -15.352 -1.384 1 95.19 51 GLY B CA 1
ATOM 1925 C C . GLY B 1 51 ? -6.711 -13.961 -1.937 1 95.19 51 GLY B C 1
ATOM 1926 O O . GLY B 1 51 ? -5.867 -13.07 -1.807 1 95.19 51 GLY B O 1
ATOM 1927 N N . TYR B 1 52 ? -7.863 -13.711 -2.533 1 97.56 52 TYR B N 1
ATOM 1928 C CA . TYR B 1 52 ? -8.219 -12.406 -3.084 1 97.56 52 TYR B CA 1
ATOM 1929 C C . TYR B 1 52 ? -9.57 -11.945 -2.561 1 97.56 52 TYR B C 1
ATOM 1931 O O . TYR B 1 52 ? -10.453 -12.758 -2.295 1 97.56 52 TYR B O 1
ATOM 1939 N N . GLY B 1 53 ? -9.695 -10.688 -2.426 1 97.12 53 GLY B N 1
ATOM 1940 C CA . GLY B 1 53 ? -10.922 -10.117 -1.893 1 97.12 53 GLY B CA 1
ATOM 1941 C C . GLY B 1 53 ? -12 -9.93 -2.943 1 97.12 53 GLY B C 1
ATOM 1942 O O . GLY B 1 53 ? -11.703 -9.781 -4.129 1 97.12 53 GLY B O 1
ATOM 1943 N N . MET B 1 54 ? -13.211 -9.844 -2.488 1 95.31 54 MET B N 1
ATOM 1944 C CA . MET B 1 54 ? -14.359 -9.727 -3.379 1 95.31 54 MET B CA 1
ATOM 1945 C C . MET B 1 54 ? -14.391 -8.359 -4.051 1 95.31 54 MET B C 1
ATOM 1947 O O . MET B 1 54 ? -14.914 -8.219 -5.16 1 95.31 54 MET B O 1
ATOM 1951 N N . ASP B 1 55 ? -13.766 -7.426 -3.404 1 92.12 55 ASP B N 1
ATOM 1952 C CA . ASP B 1 55 ? -13.836 -6.066 -3.928 1 92.12 55 ASP B CA 1
ATOM 1953 C C . ASP B 1 55 ? -12.445 -5.559 -4.316 1 92.12 55 ASP B C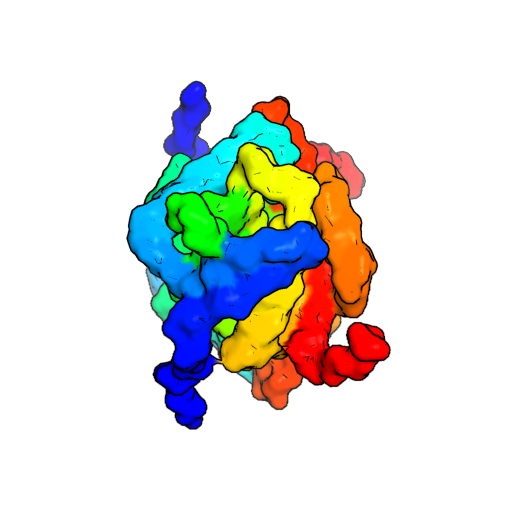 1
ATOM 1955 O O . ASP B 1 55 ? -12.211 -4.348 -4.359 1 92.12 55 ASP B O 1
ATOM 1959 N N . GLU B 1 56 ? -11.555 -6.465 -4.539 1 94.62 56 GLU B N 1
ATOM 1960 C CA . GLU B 1 56 ? -10.172 -6.082 -4.801 1 94.62 56 GLU B CA 1
ATOM 1961 C C . GLU B 1 56 ? -10.039 -5.414 -6.168 1 94.62 56 GLU B C 1
ATOM 1963 O O . GLU B 1 56 ? -9.305 -4.434 -6.316 1 94.62 56 GLU B O 1
ATOM 1968 N N . PHE B 1 57 ? -10.703 -5.969 -7.164 1 94.94 57 PHE B N 1
ATOM 1969 C CA . PHE B 1 57 ? -10.734 -5.379 -8.5 1 94.94 57 PHE B CA 1
ATOM 1970 C C . PHE B 1 57 ? -12.164 -5.348 -9.039 1 94.94 57 PHE B C 1
ATOM 1972 O O . PHE B 1 57 ? -12.672 -6.359 -9.516 1 94.94 57 PHE B O 1
ATOM 1979 N N . ASP B 1 58 ? -12.75 -4.191 -9.164 1 90.88 58 ASP B N 1
ATOM 1980 C CA . ASP B 1 58 ? -14.141 -4.051 -9.57 1 90.88 58 ASP B CA 1
ATOM 1981 C C . ASP B 1 58 ? -14.32 -4.383 -11.047 1 90.88 58 ASP B C 1
ATOM 1983 O O . ASP B 1 58 ? -15.406 -4.805 -11.469 1 90.88 58 ASP B O 1
ATOM 1987 N N . SER B 1 59 ? -13.25 -4.188 -11.836 1 96.44 59 SER B N 1
ATOM 1988 C CA . SER B 1 59 ? -13.281 -4.461 -13.273 1 96.44 59 SER B CA 1
ATOM 1989 C C . SER B 1 59 ? -11.906 -4.852 -13.789 1 96.44 59 SER B C 1
ATOM 1991 O O . SER B 1 59 ? -10.898 -4.648 -13.109 1 96.44 59 SER B O 1
ATOM 1993 N N . GLU B 1 60 ? -11.891 -5.438 -14.938 1 97.94 60 GLU B N 1
ATOM 1994 C CA . GLU B 1 60 ? -10.617 -5.738 -15.578 1 97.94 60 GLU B CA 1
ATOM 1995 C C . GLU B 1 60 ? -9.797 -4.469 -15.797 1 97.94 60 GLU B C 1
ATOM 1997 O O . GLU B 1 60 ? -8.57 -4.492 -15.688 1 97.94 60 GLU B O 1
ATOM 2002 N N . LYS B 1 61 ? -10.539 -3.42 -16.156 1 97 61 LYS B N 1
ATOM 2003 C CA . LYS B 1 61 ? -9.867 -2.137 -16.344 1 97 61 LYS B CA 1
ATOM 2004 C C . LYS B 1 61 ? -9.141 -1.71 -15.078 1 97 61 LYS B C 1
ATOM 2006 O O . LYS B 1 61 ? -7.992 -1.258 -15.141 1 97 61 LYS B O 1
ATOM 2011 N N . ASP B 1 62 ? -9.758 -1.863 -13.891 1 94.69 62 ASP B N 1
ATOM 2012 C CA . ASP B 1 62 ? -9.141 -1.533 -12.617 1 94.69 62 ASP B CA 1
ATOM 2013 C C . ASP B 1 62 ? -7.914 -2.408 -12.352 1 94.69 62 ASP B C 1
ATOM 2015 O O . ASP B 1 62 ? -6.879 -1.918 -11.891 1 94.69 62 ASP B O 1
ATOM 2019 N N . PHE B 1 63 ? -8.125 -3.684 -12.648 1 97.56 63 PHE B N 1
ATOM 2020 C CA . PHE B 1 63 ? -7.023 -4.633 -12.5 1 97.56 63 PHE B CA 1
ATOM 2021 C C . PHE B 1 63 ? -5.828 -4.215 -13.352 1 97.56 63 PHE B C 1
ATOM 2023 O O . PHE B 1 63 ? -4.711 -4.102 -12.844 1 97.56 63 PHE B O 1
ATOM 2030 N N . ARG B 1 64 ? -6.008 -3.93 -14.594 1 97.75 64 ARG B N 1
ATOM 2031 C CA . ARG B 1 64 ? -4.941 -3.568 -15.523 1 97.75 64 ARG B CA 1
ATOM 2032 C C . ARG B 1 64 ? -4.277 -2.26 -15.109 1 97.75 64 ARG B C 1
ATOM 2034 O O . ARG B 1 64 ? -3.064 -2.098 -15.273 1 97.75 64 ARG B O 1
ATOM 2041 N N . ARG B 1 65 ? -5.062 -1.362 -14.594 1 94.12 65 ARG B N 1
ATOM 2042 C CA . ARG B 1 65 ? -4.504 -0.117 -14.078 1 94.12 65 ARG B CA 1
ATOM 2043 C C . ARG B 1 65 ? -3.574 -0.381 -12.898 1 94.12 65 ARG B C 1
ATOM 2045 O O . ARG B 1 65 ? -2.49 0.198 -12.812 1 94.12 65 ARG B O 1
ATOM 2052 N N . GLU B 1 66 ? -4.004 -1.256 -12.055 1 93.81 66 GLU B N 1
ATOM 2053 C CA . GLU B 1 66 ? -3.234 -1.567 -10.859 1 93.81 66 GLU B CA 1
ATOM 2054 C C . GLU B 1 66 ? -1.89 -2.195 -11.211 1 93.81 66 GLU B C 1
ATOM 2056 O O . GLU B 1 66 ? -0.889 -1.957 -10.531 1 93.81 66 GLU B O 1
ATOM 2061 N N . ILE B 1 67 ? -1.854 -2.945 -12.273 1 96.94 67 ILE B N 1
ATOM 2062 C CA . ILE B 1 67 ? -0.623 -3.672 -12.57 1 96.94 67 ILE B CA 1
ATOM 2063 C C . ILE B 1 67 ? 0.146 -2.955 -13.68 1 96.94 67 ILE B C 1
ATOM 2065 O O . ILE B 1 67 ? 1.134 -3.482 -14.195 1 96.94 67 ILE B O 1
ATOM 2069 N N . ASP B 1 68 ? -0.353 -1.781 -14.031 1 95 68 ASP B N 1
ATOM 2070 C CA . ASP B 1 68 ? 0.343 -1.016 -15.055 1 95 68 ASP B CA 1
ATOM 2071 C C . ASP B 1 68 ? 1.802 -0.778 -14.672 1 95 68 ASP B C 1
ATOM 2073 O O . ASP B 1 68 ? 2.094 -0.36 -13.555 1 95 68 ASP B O 1
ATOM 2077 N N . GLY B 1 69 ? 2.725 -1.092 -15.602 1 93.81 69 GLY B N 1
ATOM 2078 C CA . GLY B 1 69 ? 4.148 -0.929 -15.359 1 93.81 69 GLY B CA 1
ATOM 2079 C C . GLY B 1 69 ? 4.785 -2.139 -14.703 1 93.81 69 GLY B C 1
ATOM 2080 O O . GLY B 1 69 ? 6 -2.172 -14.492 1 93.81 69 GLY B O 1
ATOM 2081 N N . SER B 1 70 ? 4.016 -3.15 -14.367 1 97.69 70 SER B N 1
ATOM 2082 C CA . SER B 1 70 ? 4.52 -4.371 -13.75 1 97.69 70 SER B CA 1
ATOM 2083 C C . SER B 1 70 ? 5.008 -5.363 -14.797 1 97.69 70 SER B C 1
ATOM 2085 O O . SER B 1 70 ? 4.695 -5.23 -15.984 1 97.69 70 SER B O 1
ATOM 2087 N N . ASP B 1 71 ? 5.812 -6.277 -14.414 1 97.75 71 ASP B N 1
ATOM 2088 C CA . ASP B 1 71 ? 6.172 -7.418 -15.25 1 97.75 71 ASP B CA 1
ATOM 2089 C C . ASP B 1 71 ? 5.211 -8.586 -15.031 1 97.75 71 ASP B C 1
ATOM 2091 O O . ASP B 1 71 ? 5.074 -9.086 -13.906 1 97.75 71 ASP B O 1
ATOM 2095 N N . CYS B 1 72 ? 4.539 -9 -16.078 1 98.75 72 CYS B N 1
ATOM 2096 C CA . CYS B 1 72 ? 3.484 -10.008 -16 1 98.75 72 CYS B CA 1
ATOM 2097 C C . CYS B 1 72 ? 3.883 -11.281 -16.734 1 98.75 72 CYS B C 1
ATOM 2099 O O . CYS B 1 72 ? 4.227 -11.234 -17.922 1 98.75 72 CYS B O 1
ATOM 2101 N N . PHE B 1 73 ? 3.768 -12.445 -16 1 98.62 73 PHE B N 1
ATOM 2102 C CA . PHE B 1 73 ? 4.273 -13.695 -16.562 1 98.62 73 PHE B CA 1
ATOM 2103 C C . PHE B 1 73 ? 3.201 -14.773 -16.516 1 98.62 73 PHE B C 1
ATOM 2105 O O . PHE B 1 73 ? 2.455 -14.883 -15.547 1 98.62 73 PHE B O 1
ATOM 2112 N N . ALA B 1 74 ? 3.197 -15.516 -17.578 1 98.75 74 ALA B N 1
ATOM 2113 C CA . ALA B 1 74 ? 2.334 -16.688 -17.672 1 98.75 74 ALA B CA 1
ATOM 2114 C C . ALA B 1 74 ? 3.139 -17.969 -17.5 1 98.75 74 ALA B C 1
ATOM 2116 O O . ALA B 1 74 ? 4.27 -18.078 -17.984 1 98.75 74 ALA B O 1
ATOM 2117 N N . ILE B 1 75 ? 2.596 -18.875 -16.797 1 98.44 75 ILE B N 1
ATOM 2118 C CA . ILE B 1 75 ? 3.094 -20.25 -16.75 1 98.44 75 ILE B CA 1
ATOM 2119 C C . ILE B 1 75 ? 2.189 -21.156 -17.594 1 98.44 75 ILE B C 1
ATOM 2121 O O . ILE B 1 75 ? 1.018 -21.344 -17.266 1 98.44 75 ILE B O 1
ATOM 2125 N N . ILE B 1 76 ? 2.758 -21.641 -18.609 1 98.38 76 ILE B N 1
ATOM 2126 C CA . ILE B 1 76 ? 2.002 -22.359 -19.625 1 98.38 76 ILE B CA 1
ATOM 2127 C C . ILE B 1 76 ? 2.391 -23.844 -19.594 1 98.38 76 ILE B C 1
ATOM 2129 O O . ILE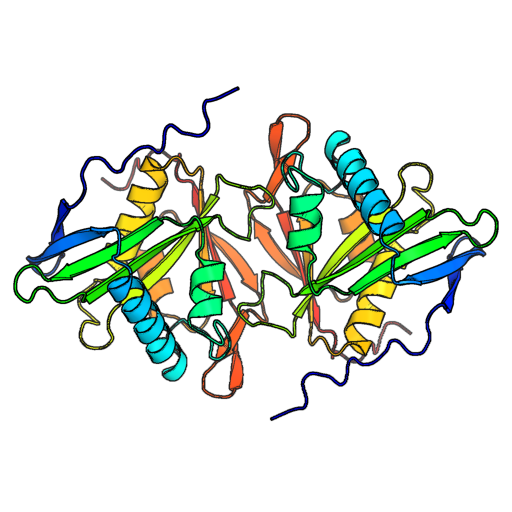 B 1 76 ? 3.578 -24.172 -19.578 1 98.38 76 ILE B O 1
ATOM 2133 N N . CYS B 1 77 ? 1.371 -24.688 -19.531 1 97.31 77 CYS B N 1
ATOM 2134 C CA . CYS B 1 77 ? 1.632 -26.125 -19.672 1 97.31 77 CYS B CA 1
ATOM 2135 C C . CYS B 1 77 ? 2.184 -26.422 -21.062 1 97.31 77 CYS B C 1
ATOM 2137 O O . CYS B 1 77 ? 1.543 -26.125 -22.078 1 97.31 77 CYS B O 1
ATOM 2139 N N . LYS B 1 78 ? 3.332 -27.047 -21.078 1 96.94 78 LYS B N 1
ATOM 2140 C CA . LYS B 1 78 ? 3.967 -27.312 -22.359 1 96.94 78 LYS B CA 1
ATOM 2141 C C . LYS B 1 78 ? 3.123 -28.25 -23.219 1 96.94 78 LYS B C 1
ATOM 2143 O O . LYS B 1 78 ? 2.988 -28.062 -24.422 1 96.94 78 LYS B O 1
ATOM 2148 N N . GLU B 1 79 ? 2.549 -29.219 -22.641 1 95.62 79 GLU B N 1
ATOM 2149 C CA . GLU B 1 79 ? 1.803 -30.25 -23.344 1 95.62 79 GLU B CA 1
ATOM 2150 C C . GLU B 1 79 ? 0.501 -29.703 -23.922 1 95.62 79 GLU B C 1
ATOM 2152 O O . GLU B 1 79 ? 0.23 -29.844 -25.109 1 95.62 79 GLU B O 1
ATOM 2157 N N . SER B 1 80 ? -0.331 -29 -23.125 1 95.69 80 SER B N 1
ATOM 2158 C CA . SER B 1 80 ? -1.665 -28.562 -23.531 1 95.69 80 SER B CA 1
ATOM 2159 C C . SER B 1 80 ? -1.636 -27.156 -24.141 1 95.69 80 SER B C 1
ATOM 2161 O O . SER B 1 80 ? -2.555 -26.781 -24.859 1 95.69 80 SER B O 1
ATOM 2163 N N . GLY B 1 81 ? -0.632 -26.344 -23.75 1 96.25 81 GLY B N 1
ATOM 2164 C CA . GLY B 1 81 ? -0.572 -24.953 -24.188 1 96.25 81 GLY B CA 1
ATOM 2165 C C . GLY B 1 81 ? -1.424 -24.031 -23.344 1 96.25 81 GLY B C 1
ATOM 2166 O O . GLY B 1 81 ? -1.452 -22.812 -23.578 1 96.25 81 GLY B O 1
ATOM 2167 N N . ASP B 1 82 ? -2.008 -24.609 -22.328 1 96.56 82 ASP B N 1
ATOM 2168 C CA . ASP B 1 82 ? -2.891 -23.812 -21.469 1 96.56 82 ASP B CA 1
ATOM 2169 C C . ASP B 1 82 ? -2.094 -23.062 -20.406 1 96.56 82 ASP B C 1
ATOM 2171 O O . ASP B 1 82 ? -1.13 -23.578 -19.844 1 96.56 82 ASP B O 1
ATOM 2175 N N . MET B 1 83 ? -2.535 -21.828 -20.172 1 98.19 83 MET B N 1
ATOM 2176 C CA . MET B 1 83 ? -1.994 -21.125 -19.016 1 98.19 83 MET B CA 1
ATOM 2177 C C . MET B 1 83 ? -2.525 -21.719 -17.719 1 98.19 83 MET B C 1
ATOM 2179 O O . MET B 1 83 ? -3.732 -21.703 -17.469 1 98.19 83 MET B O 1
ATOM 2183 N N . ILE B 1 84 ? -1.661 -22.172 -16.891 1 98.06 84 ILE B N 1
ATOM 2184 C CA . ILE B 1 84 ? -2.109 -22.922 -15.719 1 98.06 84 ILE B CA 1
ATOM 2185 C C . ILE B 1 84 ? -1.853 -22.094 -14.461 1 98.06 84 ILE B C 1
ATOM 2187 O O . ILE B 1 84 ? -2.393 -22.391 -13.391 1 98.06 84 ILE B O 1
ATOM 2191 N N . ALA B 1 85 ? -1.072 -21.062 -14.523 1 98.56 85 ALA B N 1
ATOM 2192 C CA . ALA B 1 85 ? -0.823 -20.125 -13.438 1 98.56 85 ALA B CA 1
ATOM 2193 C C . ALA B 1 85 ? -0.25 -18.812 -13.977 1 98.56 85 ALA B C 1
ATOM 2195 O O . ALA B 1 85 ? 0.065 -18.703 -15.164 1 98.56 85 ALA B O 1
ATOM 2196 N N . ALA B 1 86 ? -0.187 -17.844 -13.195 1 98.75 86 ALA B N 1
ATOM 2197 C CA . ALA B 1 86 ? 0.388 -16.547 -13.531 1 98.75 86 ALA B CA 1
ATOM 2198 C C . ALA B 1 86 ? 1.015 -15.891 -12.305 1 98.75 86 ALA B C 1
ATOM 2200 O O . ALA B 1 86 ? 0.639 -16.188 -11.172 1 98.75 86 ALA B O 1
ATOM 2201 N N . PHE B 1 87 ? 1.978 -15.086 -12.531 1 98.75 87 PHE B N 1
ATOM 2202 C CA . PHE B 1 87 ? 2.475 -14.203 -11.484 1 98.75 87 PHE B CA 1
ATOM 2203 C C . PHE B 1 87 ? 2.859 -12.844 -12.047 1 98.75 87 PHE B C 1
ATOM 2205 O O . PHE B 1 87 ? 3.205 -12.734 -13.227 1 98.75 87 PHE B O 1
ATOM 2212 N N . ILE B 1 88 ? 2.695 -11.891 -11.25 1 98.81 88 ILE B N 1
ATOM 2213 C CA . ILE B 1 88 ? 2.982 -10.5 -11.578 1 98.81 88 ILE B CA 1
ATOM 2214 C C . ILE B 1 88 ? 3.961 -9.922 -10.562 1 98.81 88 ILE B C 1
ATOM 2216 O O . ILE B 1 88 ? 3.83 -10.164 -9.359 1 98.81 88 ILE B O 1
ATOM 2220 N N . ILE B 1 89 ? 4.973 -9.242 -11.023 1 98.5 89 ILE B N 1
ATOM 2221 C CA . ILE B 1 89 ? 5.887 -8.516 -10.156 1 98.5 89 ILE B CA 1
ATOM 2222 C C . ILE B 1 89 ? 5.609 -7.012 -10.258 1 98.5 89 ILE B C 1
ATOM 2224 O O . ILE B 1 89 ? 5.977 -6.371 -11.242 1 98.5 89 ILE B O 1
ATOM 2228 N N . ALA B 1 90 ? 4.957 -6.531 -9.289 1 97.88 90 ALA B N 1
ATOM 2229 C CA . ALA B 1 90 ? 4.629 -5.109 -9.203 1 97.88 90 ALA B CA 1
ATOM 2230 C C . ALA B 1 90 ? 5.555 -4.391 -8.227 1 97.88 90 ALA B C 1
ATOM 2232 O O . ALA B 1 90 ? 6.285 -5.031 -7.465 1 97.88 90 ALA B O 1
ATOM 2233 N N . VAL B 1 91 ? 5.578 -3.055 -8.383 1 96 91 VAL B N 1
ATOM 2234 C CA . VAL B 1 91 ? 6.223 -2.258 -7.344 1 96 91 VAL B CA 1
ATOM 2235 C C . VAL B 1 91 ? 5.363 -2.254 -6.082 1 96 91 VAL B C 1
ATOM 2237 O O . VAL B 1 91 ? 4.156 -1.999 -6.148 1 96 91 VAL B O 1
ATOM 2240 N N . SER B 1 92 ? 5.984 -2.535 -4.977 1 97.56 92 SER B N 1
ATOM 2241 C CA . SER B 1 92 ? 5.234 -2.688 -3.734 1 97.56 92 SER B CA 1
ATOM 2242 C C . SER B 1 92 ? 4.672 -1.352 -3.26 1 97.56 92 SER B C 1
ATOM 2244 O O . SER B 1 92 ? 5.395 -0.354 -3.203 1 97.56 92 SER B O 1
ATOM 2246 N N . LYS B 1 93 ? 3.432 -1.406 -2.861 1 94.81 93 LYS B N 1
ATOM 2247 C CA . LYS B 1 93 ? 2.783 -0.232 -2.285 1 94.81 93 LYS B CA 1
ATOM 2248 C C . LYS B 1 93 ? 3.303 0.049 -0.878 1 94.81 93 LYS B C 1
ATOM 2250 O O . LYS B 1 93 ? 3.041 1.114 -0.316 1 94.81 93 LYS B O 1
ATOM 2255 N N . PHE B 1 94 ? 4.062 -0.868 -0.268 1 97.25 94 PHE B N 1
ATOM 2256 C CA . PHE B 1 94 ? 4.59 -0.72 1.083 1 97.25 94 PHE B CA 1
ATOM 2257 C C . PHE B 1 94 ? 5.875 0.099 1.075 1 97.25 94 PHE B C 1
ATOM 2259 O O . PHE B 1 94 ? 6.352 0.523 2.129 1 97.25 94 PHE B O 1
ATOM 2266 N N . TYR B 1 95 ? 6.414 0.337 -0.082 1 96.56 95 TYR B N 1
ATOM 2267 C CA . TYR B 1 95 ? 7.562 1.208 -0.288 1 96.56 95 TYR B CA 1
ATOM 2268 C C . TYR B 1 95 ? 7.133 2.562 -0.835 1 96.56 95 TYR B C 1
ATOM 2270 O O . TYR B 1 95 ? 6.445 2.637 -1.858 1 96.56 95 TYR B O 1
ATOM 2278 N N . ARG B 1 96 ? 7.469 3.717 -0.163 1 94.38 96 ARG B N 1
ATOM 2279 C CA . ARG B 1 96 ? 7.016 5.047 -0.554 1 94.38 96 ARG B CA 1
ATOM 2280 C C . ARG B 1 96 ? 7.859 5.598 -1.698 1 94.38 96 ARG B C 1
ATOM 2282 O O . ARG B 1 96 ? 7.797 6.789 -2.008 1 94.38 96 ARG B O 1
ATOM 2289 N N . GLY B 1 97 ? 8.562 4.82 -2.484 1 90.62 97 GLY B N 1
ATOM 2290 C CA . GLY B 1 97 ? 9.32 5.23 -3.656 1 90.62 97 GLY B CA 1
ATOM 2291 C C . GLY B 1 97 ? 8.805 4.617 -4.945 1 90.62 97 GLY B C 1
ATOM 2292 O O . GLY B 1 97 ? 7.902 3.777 -4.922 1 90.62 97 GLY B O 1
ATOM 2293 N N . PRO B 1 98 ? 9.266 5.094 -6.035 1 87.19 98 PRO B N 1
ATOM 2294 C CA . PRO B 1 98 ? 8.719 4.711 -7.34 1 87.19 98 PRO B CA 1
ATOM 2295 C C . PRO B 1 98 ? 9.141 3.307 -7.766 1 87.19 98 PRO B C 1
ATOM 2297 O O . PRO B 1 98 ? 8.547 2.73 -8.68 1 87.19 98 PRO B O 1
ATOM 2300 N N . SER B 1 99 ? 10.203 2.797 -7.16 1 87.38 99 SER B N 1
ATOM 2301 C CA . SER B 1 99 ? 10.703 1.48 -7.543 1 87.38 99 SER B CA 1
ATOM 2302 C C . SER B 1 99 ? 11.625 0.906 -6.473 1 87.38 99 SER B C 1
ATOM 2304 O O . SER B 1 99 ? 11.828 1.523 -5.422 1 87.38 99 SER B O 1
ATOM 2306 N N . GLY B 1 100 ? 11.922 -0.419 -6.566 1 92.69 100 GLY B N 1
ATOM 2307 C CA . GLY B 1 100 ? 12.992 -0.971 -5.75 1 92.69 100 GLY B CA 1
ATOM 2308 C C . GLY B 1 100 ? 12.531 -2.115 -4.863 1 92.69 100 GLY B C 1
ATOM 2309 O O . GLY B 1 100 ? 13.352 -2.92 -4.41 1 92.69 100 GLY B O 1
ATOM 2310 N N . VAL B 1 101 ? 11.266 -2.037 -4.539 1 97.75 101 VAL B N 1
ATOM 2311 C CA . VAL B 1 101 ? 10.758 -3.143 -3.736 1 97.75 101 VAL B CA 1
ATOM 2312 C C . VAL B 1 101 ? 9.594 -3.816 -4.465 1 97.75 101 VAL B C 1
ATOM 2314 O O . VAL B 1 101 ? 8.695 -3.141 -4.969 1 97.75 101 VAL B O 1
ATOM 2317 N N . ALA B 1 102 ? 9.609 -5.105 -4.535 1 98.31 102 ALA B N 1
ATOM 2318 C CA . ALA B 1 102 ? 8.648 -5.859 -5.332 1 98.31 102 ALA B CA 1
ATOM 2319 C C . ALA B 1 102 ? 7.465 -6.312 -4.48 1 98.31 102 ALA B C 1
ATOM 2321 O O . ALA B 1 102 ? 7.602 -6.504 -3.268 1 98.31 102 ALA B O 1
ATOM 2322 N N . ASP B 1 103 ? 6.32 -6.457 -5.074 1 98.5 103 ASP B N 1
ATOM 2323 C CA . ASP B 1 103 ? 5.102 -7.082 -4.57 1 98.5 103 ASP B CA 1
ATOM 2324 C C . ASP B 1 103 ? 4.539 -8.078 -5.582 1 98.5 103 ASP B C 1
ATOM 2326 O O . ASP B 1 103 ? 4.062 -7.691 -6.648 1 98.5 103 ASP B O 1
ATOM 2330 N N . PRO B 1 104 ? 4.59 -9.367 -5.289 1 98.62 104 PRO B N 1
ATOM 2331 C CA . PRO B 1 104 ? 4.137 -10.359 -6.266 1 98.62 104 PRO B CA 1
ATOM 2332 C C . PRO B 1 104 ? 2.641 -10.648 -6.16 1 98.62 104 PRO B C 1
ATOM 2334 O O . PRO B 1 104 ? 2.084 -10.656 -5.059 1 98.62 104 PRO B O 1
ATOM 2337 N N . PHE B 1 105 ? 1.98 -10.82 -7.293 1 98.44 105 PHE B N 1
ATOM 2338 C CA . PHE B 1 105 ? 0.697 -11.5 -7.43 1 98.44 105 PHE B CA 1
ATOM 2339 C C . PHE B 1 105 ? 0.887 -12.922 -7.941 1 98.44 105 PHE B C 1
ATOM 2341 O O . PHE B 1 105 ? 1.604 -13.141 -8.922 1 98.44 105 PHE B O 1
ATOM 2348 N N . VAL B 1 106 ? 0.34 -13.852 -7.246 1 98.44 106 VAL B N 1
ATOM 2349 C CA . VAL B 1 106 ? 0.396 -15.242 -7.684 1 98.44 106 VAL B CA 1
ATOM 2350 C C . VAL B 1 106 ? -1.018 -15.812 -7.777 1 98.44 106 VAL B C 1
ATOM 2352 O O . VAL B 1 106 ? -1.825 -15.641 -6.863 1 98.44 106 VAL B O 1
ATOM 2355 N N . ILE B 1 107 ? -1.311 -16.469 -8.891 1 98.31 107 ILE B N 1
ATOM 2356 C CA . ILE B 1 107 ? -2.613 -17.094 -9.07 1 98.31 107 ILE B CA 1
ATOM 2357 C C . ILE B 1 107 ? -2.451 -18.406 -9.852 1 98.31 107 ILE B C 1
ATOM 2359 O O . ILE B 1 107 ? -1.726 -18.453 -10.852 1 98.31 107 ILE B O 1
ATOM 2363 N N . VAL B 1 108 ? -3.01 -19.406 -9.297 1 98 108 VAL B N 1
ATOM 2364 C CA . VAL B 1 108 ? -3.02 -20.719 -9.938 1 98 108 VAL B CA 1
ATOM 2365 C C . VAL B 1 108 ? -4.43 -21.062 -10.414 1 98 108 VAL B C 1
ATOM 2367 O O . VAL B 1 108 ? -5.406 -20.844 -9.688 1 98 108 VAL B O 1
ATOM 2370 N N . LYS B 1 109 ? -4.504 -21.469 -11.633 1 97.19 109 LYS B N 1
ATOM 2371 C CA . LYS B 1 109 ? -5.785 -21.953 -12.133 1 97.19 109 LYS B CA 1
ATOM 2372 C C . LYS B 1 109 ? -6.395 -22.969 -11.18 1 97.19 109 LYS B C 1
ATOM 2374 O O . LYS B 1 109 ? -5.703 -23.875 -10.703 1 97.19 109 LYS B O 1
ATOM 2379 N N . ARG B 1 110 ? -7.633 -22.828 -10.898 1 93.94 110 ARG B N 1
ATOM 2380 C CA . ARG B 1 110 ? -8.289 -23.609 -9.867 1 93.94 110 ARG B CA 1
ATOM 2381 C C . ARG B 1 110 ? -8.164 -25.109 -10.156 1 93.94 110 ARG B C 1
ATOM 2383 O O . ARG B 1 110 ? -7.906 -25.906 -9.258 1 93.94 110 ARG B O 1
ATOM 2390 N N . SER B 1 111 ? -8.289 -25.5 -11.43 1 92.56 111 SER B N 1
ATOM 2391 C CA . SER B 1 111 ? -8.266 -26.906 -11.828 1 92.56 111 SER B CA 1
ATOM 2392 C C . SER B 1 111 ? -6.859 -27.484 -11.711 1 92.56 111 SER B C 1
ATOM 2394 O O . SER B 1 111 ? -6.668 -28.703 -11.836 1 92.56 111 SER B O 1
ATOM 2396 N N . GLU B 1 112 ? -5.871 -26.625 -11.461 1 91 112 GLU B N 1
ATOM 2397 C CA . GLU B 1 112 ? -4.469 -27.047 -11.469 1 91 112 GLU B CA 1
ATOM 2398 C C . GLU B 1 112 ? -3.859 -26.922 -10.07 1 91 112 GLU B C 1
ATOM 2400 O O . GLU B 1 112 ? -2.639 -27 -9.914 1 91 112 GLU B O 1
ATOM 2405 N N . ARG B 1 113 ? -4.688 -26.797 -9.133 1 82.88 113 ARG B N 1
ATOM 2406 C CA . ARG B 1 113 ? -4.191 -26.609 -7.773 1 82.88 113 ARG B CA 1
ATOM 2407 C C . ARG B 1 113 ? -3.715 -27.922 -7.18 1 82.88 113 ARG B C 1
ATOM 2409 O O . ARG B 1 113 ? -3.947 -28.984 -7.758 1 82.88 113 ARG B O 1
ATOM 2416 N N . GLN B 1 114 ? -2.854 -27.828 -6.195 1 79.56 114 GLN B N 1
ATOM 2417 C CA . GLN B 1 114 ? -2.266 -28.953 -5.473 1 79.56 114 GLN B CA 1
ATOM 2418 C C . GLN B 1 114 ? -1.173 -29.625 -6.297 1 79.56 114 GLN B C 1
ATOM 2420 O O . GLN B 1 114 ? -0.987 -30.844 -6.219 1 79.56 114 GLN B O 1
ATOM 2425 N N . GLN B 1 115 ? -0.583 -28.875 -7.18 1 83.5 115 GLN B N 1
ATOM 2426 C CA . GLN B 1 115 ? 0.522 -29.359 -8 1 83.5 115 GLN B CA 1
ATOM 2427 C C . GLN B 1 115 ? 1.793 -28.562 -7.742 1 83.5 115 GLN B C 1
ATOM 2429 O O . GLN B 1 115 ? 2.682 -28.5 -8.594 1 83.5 115 GLN B O 1
ATOM 2434 N N . ARG B 1 116 ? 1.812 -27.766 -6.66 1 89.81 116 ARG B N 1
ATOM 2435 C CA . ARG B 1 116 ? 2.953 -26.984 -6.199 1 89.81 116 ARG B CA 1
ATOM 2436 C C . ARG B 1 116 ? 3.252 -25.828 -7.156 1 89.81 116 ARG B C 1
ATOM 2438 O O . ARG B 1 116 ? 4.391 -25.375 -7.238 1 89.81 116 ARG B O 1
ATOM 2445 N N . LEU B 1 117 ? 2.262 -25.516 -7.91 1 95.06 117 LEU B N 1
ATOM 2446 C CA . LEU B 1 117 ? 2.402 -24.422 -8.867 1 95.06 117 LEU B CA 1
ATOM 2447 C C . LEU B 1 117 ? 2.568 -23.094 -8.148 1 95.06 117 LEU B C 1
ATOM 2449 O O . LEU B 1 117 ? 3.299 -22.219 -8.617 1 95.06 117 LEU B O 1
ATOM 2453 N N . GLY B 1 118 ? 1.849 -22.922 -7.039 1 96.69 118 GLY B N 1
ATOM 2454 C CA . GLY B 1 118 ? 1.978 -21.703 -6.266 1 96.69 118 GLY B CA 1
ATOM 2455 C C . GLY B 1 118 ? 3.387 -21.469 -5.758 1 96.69 118 GLY B C 1
ATOM 2456 O O . GLY B 1 118 ? 3.912 -20.359 -5.867 1 96.69 118 GLY B O 1
ATOM 2457 N N . GLU B 1 119 ? 3.93 -22.531 -5.242 1 96.88 119 GLU B N 1
ATOM 2458 C CA . GLU B 1 119 ? 5.309 -22.453 -4.766 1 96.88 119 GLU B CA 1
ATOM 2459 C C . GLU B 1 119 ? 6.27 -22.141 -5.91 1 96.88 119 GLU B C 1
ATOM 2461 O O . GLU B 1 119 ? 7.141 -21.281 -5.777 1 96.88 119 GLU B O 1
ATOM 2466 N N . PHE B 1 120 ? 6.105 -22.875 -6.992 1 97.31 120 PHE B N 1
ATOM 2467 C CA . PHE B 1 120 ? 6.926 -22.641 -8.18 1 97.31 120 PHE B CA 1
ATOM 2468 C C . PHE B 1 120 ? 6.82 -21.203 -8.633 1 97.31 120 PHE B C 1
ATOM 2470 O O . PHE B 1 120 ? 7.832 -20.547 -8.898 1 97.31 120 PHE B O 1
ATOM 2477 N N . ALA B 1 121 ? 5.633 -20.656 -8.695 1 98 121 ALA B N 1
ATOM 2478 C CA . ALA B 1 121 ? 5.383 -19.297 -9.148 1 98 121 ALA B CA 1
ATOM 2479 C C . ALA B 1 121 ? 6.047 -18.281 -8.227 1 98 121 ALA B C 1
ATOM 2481 O O . ALA B 1 121 ? 6.711 -17.344 -8.695 1 98 121 ALA B O 1
ATOM 2482 N N . LEU B 1 122 ? 5.883 -18.453 -6.914 1 98.38 122 LEU B N 1
ATOM 2483 C CA . LEU B 1 122 ? 6.445 -17.484 -5.973 1 98.38 122 LEU B CA 1
ATOM 2484 C C . LEU B 1 122 ? 7.969 -17.547 -5.98 1 98.38 122 LEU B C 1
ATOM 2486 O O . LEU B 1 122 ? 8.633 -16.5 -5.945 1 98.38 122 LEU B O 1
ATOM 2490 N N . ARG B 1 123 ? 8.578 -18.75 -6.074 1 97.88 123 ARG B N 1
ATOM 2491 C CA . ARG B 1 123 ? 10.023 -18.875 -6.188 1 97.88 123 ARG B CA 1
ATOM 2492 C C . ARG B 1 123 ? 10.539 -18.172 -7.445 1 97.88 123 ARG B C 1
ATOM 2494 O O . ARG B 1 123 ? 11.562 -17.5 -7.406 1 97.88 123 ARG B O 1
ATOM 2501 N N . THR B 1 124 ? 9.844 -18.406 -8.516 1 97.38 124 THR B N 1
ATOM 2502 C CA . THR B 1 124 ? 10.234 -17.781 -9.773 1 97.38 124 THR B CA 1
ATOM 2503 C C . THR B 1 124 ? 10.109 -16.266 -9.68 1 97.38 124 THR B C 1
ATOM 2505 O O . THR B 1 124 ? 10.977 -15.531 -10.164 1 97.38 124 THR B O 1
ATOM 2508 N N . ALA B 1 125 ? 9.008 -15.781 -9.023 1 98.25 125 ALA B N 1
ATOM 2509 C CA . ALA B 1 125 ? 8.828 -14.344 -8.828 1 98.25 125 ALA B CA 1
ATOM 2510 C C . ALA B 1 125 ? 9.984 -13.758 -8.031 1 98.25 125 ALA B C 1
ATOM 2512 O O . ALA B 1 125 ? 10.469 -12.664 -8.336 1 98.25 125 ALA B O 1
ATOM 2513 N N . ILE B 1 126 ? 10.445 -14.453 -7.016 1 98.25 126 ILE B N 1
ATOM 2514 C CA . ILE B 1 126 ? 11.57 -14.008 -6.203 1 98.25 126 ILE B CA 1
ATOM 2515 C C . ILE B 1 126 ? 12.828 -13.914 -7.066 1 98.25 126 ILE B C 1
ATOM 2517 O O . ILE B 1 126 ? 13.516 -12.891 -7.066 1 98.25 126 ILE B O 1
ATOM 2521 N N . ASP B 1 127 ? 13.086 -14.945 -7.82 1 96.31 127 ASP B N 1
ATOM 2522 C CA . ASP B 1 127 ? 14.266 -14.984 -8.68 1 96.31 127 ASP B CA 1
ATOM 2523 C C . ASP B 1 127 ? 14.227 -13.875 -9.727 1 96.31 127 ASP B C 1
ATOM 2525 O O . ASP B 1 127 ? 15.211 -13.156 -9.922 1 96.31 127 ASP B O 1
ATOM 2529 N N . PHE B 1 128 ? 13.094 -13.766 -10.414 1 97.12 128 PHE B N 1
ATOM 2530 C CA . PHE B 1 128 ? 12.945 -12.742 -11.438 1 97.12 128 PHE B CA 1
ATOM 2531 C C . PHE B 1 128 ? 13.094 -11.352 -10.836 1 97.12 128 PHE B C 1
ATOM 2533 O O . PHE B 1 128 ? 13.664 -10.453 -11.461 1 97.12 128 PHE B O 1
ATOM 2540 N N . SER B 1 129 ? 12.539 -11.133 -9.625 1 97.56 129 SER B N 1
ATOM 2541 C CA . SER B 1 129 ? 12.672 -9.836 -8.969 1 97.56 129 SER B CA 1
ATOM 2542 C C . SER B 1 129 ? 14.141 -9.484 -8.734 1 97.56 129 SER B C 1
ATOM 2544 O O . SER B 1 129 ? 14.539 -8.336 -8.906 1 97.56 129 SER B O 1
ATOM 2546 N N . ARG B 1 130 ? 14.953 -10.477 -8.383 1 96.12 130 ARG B N 1
ATOM 2547 C CA . ARG B 1 130 ? 16.391 -10.266 -8.234 1 96.12 130 ARG B CA 1
ATOM 2548 C C . ARG B 1 130 ? 17.016 -9.836 -9.555 1 96.12 130 ARG B C 1
ATOM 2550 O O . ARG B 1 130 ? 17.781 -8.867 -9.594 1 96.12 130 ARG B O 1
ATOM 2557 N N . ARG B 1 131 ? 16.641 -10.5 -10.539 1 93.75 131 ARG B N 1
ATOM 2558 C CA . ARG B 1 131 ? 17.203 -10.219 -11.852 1 93.75 131 ARG B CA 1
ATOM 2559 C C . ARG B 1 131 ? 16.781 -8.844 -12.352 1 93.75 131 ARG B C 1
ATOM 2561 O O . ARG B 1 131 ? 17.531 -8.18 -13.07 1 93.75 131 ARG B O 1
ATOM 2568 N N . LEU B 1 132 ? 15.602 -8.461 -11.953 1 94.5 132 LEU B N 1
ATOM 2569 C CA . LEU B 1 132 ? 15.055 -7.176 -12.383 1 94.5 132 LEU B CA 1
ATOM 2570 C C . LEU B 1 132 ? 15.633 -6.035 -11.555 1 94.5 132 LEU B C 1
ATOM 2572 O O . LEU B 1 132 ? 15.367 -4.863 -11.828 1 94.5 132 LEU B O 1
ATOM 2576 N N . GLY B 1 133 ? 16.312 -6.383 -10.438 1 93.81 133 GLY B N 1
ATOM 2577 C CA . GLY B 1 133 ? 17.047 -5.371 -9.695 1 93.81 133 GLY B CA 1
ATOM 2578 C C . GLY B 1 133 ? 16.312 -4.879 -8.469 1 93.81 133 GLY B C 1
ATOM 2579 O O . GLY B 1 133 ? 16.672 -3.855 -7.883 1 93.81 133 GLY B O 1
ATOM 2580 N N . TYR B 1 134 ? 15.297 -5.551 -8.102 1 96.75 134 TYR B N 1
ATOM 2581 C CA . TYR B 1 134 ? 14.609 -5.18 -6.871 1 96.75 134 TYR B CA 1
ATOM 2582 C C . TYR B 1 134 ? 15.477 -5.457 -5.648 1 96.75 134 TYR B C 1
ATOM 2584 O O . TYR B 1 134 ? 16.188 -6.469 -5.598 1 96.75 134 TYR B O 1
ATOM 2592 N N . MET B 1 135 ? 15.375 -4.578 -4.625 1 95.88 135 MET B N 1
ATOM 2593 C CA . MET B 1 135 ? 16.172 -4.711 -3.404 1 95.88 135 MET B CA 1
ATOM 2594 C C . MET B 1 135 ? 15.523 -5.711 -2.447 1 95.88 135 MET B C 1
ATOM 2596 O O . MET B 1 135 ? 16.219 -6.367 -1.672 1 95.88 135 MET B O 1
ATOM 2600 N N . ALA B 1 136 ? 14.25 -5.777 -2.432 1 98.19 136 ALA B N 1
ATOM 2601 C CA . ALA B 1 136 ? 13.477 -6.574 -1.487 1 98.19 136 ALA B CA 1
ATOM 2602 C C . ALA B 1 136 ? 12.078 -6.871 -2.033 1 98.19 136 ALA B C 1
ATOM 2604 O O . ALA B 1 136 ? 11.719 -6.406 -3.119 1 98.19 136 ALA B O 1
ATOM 2605 N N . MET B 1 137 ? 11.398 -7.68 -1.332 1 98.69 137 MET B N 1
ATOM 2606 C CA . MET B 1 137 ? 10.031 -8.023 -1.69 1 98.69 137 MET B CA 1
ATOM 2607 C C . MET B 1 137 ? 9.133 -8.055 -0.456 1 98.69 137 MET B C 1
ATOM 2609 O O . MET B 1 137 ? 9.516 -8.602 0.58 1 98.69 137 MET B O 1
ATOM 2613 N N . TYR B 1 138 ? 8.031 -7.398 -0.545 1 98.81 138 TYR B N 1
ATOM 2614 C CA . TYR B 1 138 ? 6.934 -7.59 0.4 1 98.81 138 TYR B CA 1
ATOM 2615 C C . TYR B 1 138 ? 5.844 -8.469 -0.2 1 98.81 138 TYR B C 1
ATOM 2617 O O . TYR B 1 138 ? 5.426 -8.258 -1.34 1 98.81 138 TYR B O 1
ATOM 2625 N N . VAL B 1 139 ? 5.426 -9.453 0.525 1 98.75 139 VAL B N 1
ATOM 2626 C CA . VAL B 1 139 ? 4.266 -10.266 0.179 1 98.75 139 VAL B CA 1
ATOM 2627 C C . VAL B 1 139 ? 3.154 -10.039 1.201 1 98.75 139 VAL B C 1
ATOM 2629 O O . VAL B 1 139 ? 3.348 -10.266 2.398 1 98.75 139 VAL B O 1
ATOM 2632 N N . ASP B 1 140 ? 2.049 -9.531 0.748 1 98.19 140 ASP B N 1
ATOM 2633 C CA . ASP B 1 140 ? 0.894 -9.477 1.639 1 98.19 140 ASP B CA 1
ATOM 2634 C C . ASP B 1 140 ? -0.139 -10.539 1.266 1 98.19 140 ASP B C 1
ATOM 2636 O O . ASP B 1 140 ? -0.331 -10.836 0.085 1 98.19 140 ASP B O 1
ATOM 2640 N N . THR B 1 141 ? -0.725 -11.164 2.238 1 98.44 141 THR B N 1
ATOM 2641 C CA . THR B 1 141 ? -1.724 -12.211 2.043 1 98.44 141 THR B CA 1
ATOM 2642 C C . THR B 1 141 ? -2.777 -12.164 3.146 1 98.44 141 THR B C 1
ATOM 2644 O O . THR B 1 141 ? -2.475 -11.805 4.285 1 98.44 141 THR B O 1
ATOM 2647 N N . PHE B 1 142 ? -3.965 -12.547 2.758 1 98.38 142 PHE B N 1
ATOM 2648 C CA . PHE B 1 142 ? -5.004 -12.648 3.775 1 98.38 142 PHE B CA 1
ATOM 2649 C C . PHE B 1 142 ? -4.625 -13.672 4.84 1 98.38 142 PHE B C 1
ATOM 2651 O O . PHE B 1 142 ? -3.992 -14.68 4.539 1 98.38 142 PHE B O 1
ATOM 2658 N N . SER B 1 143 ? -5.039 -13.391 6.059 1 98.31 143 SER B N 1
ATOM 2659 C CA . SER B 1 143 ? -4.66 -14.211 7.203 1 98.31 143 SER B CA 1
ATOM 2660 C C . SER B 1 143 ? -5.273 -15.609 7.109 1 98.31 143 SER B C 1
ATOM 2662 O O . SER B 1 143 ? -4.793 -16.547 7.75 1 98.31 143 SER B O 1
ATOM 2664 N N . ASN B 1 144 ? -6.301 -15.719 6.293 1 97.31 144 ASN B N 1
ATOM 2665 C CA . ASN B 1 144 ? -6.922 -17.031 6.152 1 97.31 144 ASN B CA 1
ATOM 2666 C C . ASN B 1 144 ? -6.32 -17.812 4.988 1 97.31 144 ASN B C 1
ATOM 2668 O O . ASN B 1 144 ? -6.73 -18.953 4.719 1 97.31 144 ASN B O 1
ATOM 2672 N N . ASN B 1 145 ? -5.414 -17.219 4.223 1 96.94 145 ASN B N 1
ATOM 2673 C CA . ASN B 1 145 ? -4.781 -17.891 3.086 1 96.94 145 ASN B CA 1
ATOM 2674 C C . ASN B 1 145 ? -3.664 -18.828 3.535 1 96.94 145 ASN B C 1
ATOM 2676 O O . ASN B 1 145 ? -2.484 -18.531 3.346 1 96.94 145 ASN B O 1
ATOM 2680 N N . ILE B 1 146 ? -4.07 -19.938 4.062 1 96.56 146 ILE B N 1
ATOM 2681 C CA . ILE B 1 146 ? -3.131 -20.875 4.668 1 96.56 146 ILE B CA 1
ATOM 2682 C C . ILE B 1 146 ? -2.191 -21.438 3.6 1 96.56 146 ILE B C 1
ATOM 2684 O O . ILE B 1 146 ? -1.013 -21.672 3.869 1 96.56 146 ILE B O 1
ATOM 2688 N N . ALA B 1 147 ? -2.664 -21.562 2.41 1 94.81 147 ALA B N 1
ATOM 2689 C CA . ALA B 1 147 ? -1.872 -22.141 1.324 1 94.81 147 ALA B CA 1
ATOM 2690 C C . ALA B 1 147 ? -0.627 -21.297 1.05 1 94.81 147 ALA B C 1
ATOM 2692 O O . ALA B 1 147 ? 0.488 -21.828 1.013 1 94.81 147 ALA B O 1
ATOM 2693 N N . ILE B 1 148 ? -0.76 -19.969 0.896 1 96.94 148 ILE B N 1
ATOM 2694 C CA . ILE B 1 148 ? 0.374 -19.109 0.598 1 96.94 148 ILE B CA 1
ATOM 2695 C C . ILE B 1 148 ? 1.276 -19 1.824 1 96.94 148 ILE B C 1
ATOM 2697 O O . ILE B 1 148 ? 2.5 -18.906 1.696 1 96.94 148 ILE B O 1
ATOM 2701 N N . GLN B 1 149 ? 0.7 -19.031 3.008 1 98.06 149 GLN B N 1
ATOM 2702 C CA . GLN B 1 149 ? 1.495 -19 4.23 1 98.06 149 GLN B CA 1
ATOM 2703 C C . GLN B 1 149 ? 2.426 -20.203 4.316 1 98.06 149 GLN B C 1
ATOM 2705 O O . GLN B 1 149 ? 3.605 -20.062 4.648 1 98.06 149 GLN B O 1
ATOM 2710 N N . ARG B 1 150 ? 1.914 -21.359 3.982 1 97.06 150 ARG B N 1
ATOM 2711 C CA . ARG B 1 150 ? 2.717 -22.562 3.988 1 97.06 150 ARG B CA 1
ATOM 2712 C C . ARG B 1 150 ? 3.836 -22.5 2.955 1 97.06 150 ARG B C 1
ATOM 2714 O O . ARG B 1 150 ? 4.953 -22.938 3.209 1 97.06 150 ARG B O 1
ATOM 2721 N N . ILE B 1 151 ? 3.508 -21.969 1.809 1 97.25 151 ILE B N 1
ATOM 2722 C CA . ILE B 1 151 ? 4.5 -21.812 0.749 1 97.25 151 ILE B CA 1
ATOM 2723 C C . ILE B 1 151 ? 5.625 -20.906 1.224 1 97.25 151 ILE B C 1
ATOM 2725 O O . ILE B 1 151 ? 6.805 -21.219 1.051 1 97.25 151 ILE B O 1
ATOM 2729 N N . ILE B 1 152 ? 5.277 -19.75 1.838 1 98.19 152 ILE B N 1
ATOM 2730 C CA . ILE B 1 152 ? 6.246 -18.781 2.334 1 98.19 152 ILE B CA 1
ATOM 2731 C C . ILE B 1 152 ? 7.148 -19.438 3.379 1 98.19 152 ILE B C 1
ATOM 2733 O O . ILE B 1 152 ? 8.367 -19.281 3.344 1 98.19 152 ILE B O 1
ATOM 2737 N N . GLU B 1 153 ? 6.535 -20.203 4.258 1 97.56 153 GLU B N 1
ATOM 2738 C CA . GLU B 1 153 ? 7.285 -20.906 5.285 1 97.56 153 GLU B CA 1
ATOM 2739 C C . GLU B 1 153 ? 8.25 -21.922 4.668 1 97.56 153 GLU B C 1
ATOM 2741 O O . GLU B 1 153 ? 9.398 -22.031 5.094 1 97.56 153 GLU B O 1
ATOM 2746 N N . LYS B 1 154 ? 7.742 -22.609 3.73 1 96.62 154 LYS B N 1
ATOM 2747 C CA . LYS B 1 154 ? 8.547 -23.641 3.07 1 96.62 154 LYS B CA 1
ATOM 2748 C C . LYS B 1 154 ? 9.734 -23.016 2.334 1 96.62 154 LYS B C 1
ATOM 2750 O O . LYS B 1 154 ? 10.836 -23.562 2.357 1 96.62 154 LYS B O 1
ATOM 2755 N N . ILE B 1 155 ? 9.5 -21.953 1.61 1 96.62 155 ILE B N 1
ATOM 2756 C CA . ILE B 1 155 ? 10.555 -21.266 0.862 1 96.62 155 ILE B CA 1
ATOM 2757 C C . ILE B 1 155 ? 11.633 -20.781 1.821 1 96.62 155 ILE B C 1
ATOM 2759 O O . ILE B 1 155 ? 12.828 -20.906 1.538 1 96.62 155 ILE B O 1
ATOM 2763 N N . GLY B 1 156 ? 11.242 -20.203 2.965 1 96.38 156 GLY B N 1
ATOM 2764 C CA . GLY B 1 156 ? 12.188 -19.672 3.934 1 96.38 156 GLY B CA 1
ATOM 2765 C C . GLY B 1 156 ? 12.727 -18.312 3.562 1 96.38 156 GLY B C 1
ATOM 2766 O O . GLY B 1 156 ? 12.453 -17.812 2.469 1 96.38 156 GLY B O 1
ATOM 2767 N N . GLY B 1 157 ? 13.375 -17.672 4.543 1 96.81 157 GLY B N 1
ATOM 2768 C CA . GLY B 1 157 ? 14 -16.391 4.312 1 96.81 157 GLY B CA 1
ATOM 2769 C C . GLY B 1 157 ? 13.062 -15.219 4.566 1 96.81 157 GLY B C 1
ATOM 2770 O O . GLY B 1 157 ? 13.516 -14.086 4.738 1 96.81 157 GLY B O 1
ATOM 2771 N N . PHE B 1 158 ? 11.82 -15.484 4.605 1 98.38 158 PHE B N 1
ATOM 2772 C CA . PHE B 1 158 ? 10.844 -14.438 4.863 1 98.38 158 PHE B CA 1
ATOM 2773 C C . PHE B 1 158 ? 10.742 -14.148 6.355 1 98.38 158 PHE B C 1
ATOM 2775 O O . PHE B 1 158 ? 10.914 -15.047 7.18 1 98.38 158 PHE B O 1
ATOM 2782 N N . ARG B 1 159 ? 10.469 -12.984 6.68 1 98.12 159 ARG B N 1
ATOM 2783 C CA . ARG B 1 159 ? 10.078 -12.555 8.016 1 98.12 159 ARG B CA 1
ATOM 2784 C C . ARG B 1 159 ? 8.688 -11.938 8.008 1 98.12 159 ARG B C 1
ATOM 2786 O O . ARG B 1 159 ? 8.359 -11.125 7.141 1 98.12 159 ARG B O 1
ATOM 2793 N N . ARG B 1 160 ? 7.879 -12.375 8.922 1 98.62 160 ARG B N 1
ATOM 2794 C CA . ARG B 1 160 ? 6.609 -11.672 9.102 1 98.62 160 ARG B CA 1
ATOM 2795 C C . ARG B 1 160 ? 6.82 -10.305 9.742 1 98.62 160 ARG B C 1
ATOM 2797 O O . ARG B 1 160 ? 7.355 -10.211 10.852 1 98.62 160 ARG B O 1
ATOM 2804 N N . VAL B 1 161 ? 6.324 -9.266 9.117 1 98.81 161 VAL B N 1
ATOM 2805 C CA . VAL B 1 161 ? 6.711 -7.934 9.57 1 98.81 161 VAL B CA 1
ATOM 2806 C C . VAL B 1 161 ? 5.461 -7.129 9.93 1 98.81 161 VAL B C 1
ATOM 2808 O O . VAL B 1 161 ? 5.559 -5.961 10.312 1 98.81 161 VAL B O 1
ATOM 2811 N N . GLY B 1 162 ? 4.277 -7.777 9.789 1 98.69 162 GLY B N 1
ATOM 2812 C CA . GLY B 1 162 ? 3.082 -7.051 10.188 1 98.69 162 GLY B CA 1
ATOM 2813 C C . GLY B 1 162 ? 1.816 -7.879 10.078 1 98.69 162 GLY B C 1
ATOM 2814 O O . GLY B 1 162 ? 1.8 -8.914 9.414 1 98.69 162 GLY B O 1
ATOM 2815 N N . PHE B 1 163 ? 0.836 -7.508 10.742 1 98.81 163 PHE B N 1
ATOM 2816 C CA . PHE B 1 163 ? -0.539 -7.98 10.648 1 98.81 163 PHE B CA 1
ATOM 2817 C C . PHE B 1 163 ? -1.512 -6.809 10.57 1 98.81 163 PHE B C 1
ATOM 2819 O O . PHE B 1 163 ? -1.57 -5.984 11.484 1 98.81 163 PHE B O 1
ATOM 2826 N N . LEU B 1 164 ? -2.215 -6.703 9.523 1 98.69 164 LEU B N 1
ATOM 2827 C CA . LEU B 1 164 ? -3.223 -5.668 9.32 1 98.69 164 LEU B CA 1
ATOM 2828 C C . LEU B 1 164 ? -4.613 -6.188 9.68 1 98.69 164 LEU B C 1
ATOM 2830 O O . LEU B 1 164 ? -5.133 -7.09 9.023 1 98.69 164 LEU B O 1
ATOM 2834 N N . PRO B 1 165 ? -5.242 -5.637 10.609 1 98.25 165 PRO B N 1
ATOM 2835 C CA . PRO B 1 165 ? -6.535 -6.152 11.07 1 98.25 165 PRO B CA 1
ATOM 2836 C C . PRO B 1 165 ? -7.594 -6.148 9.969 1 98.25 165 PRO B C 1
ATOM 2838 O O . PRO B 1 165 ? -8.461 -7.02 9.938 1 98.25 165 PRO B O 1
ATOM 2841 N N . ILE B 1 166 ? -7.551 -5.148 9.117 1 97.56 166 ILE B N 1
ATOM 2842 C CA . ILE B 1 166 ? -8.469 -5.055 7.988 1 97.56 166 ILE B CA 1
ATOM 2843 C C . ILE B 1 166 ? -7.672 -5.043 6.684 1 97.56 166 ILE B C 1
ATOM 2845 O O . ILE B 1 166 ? -7.121 -4.012 6.293 1 97.56 166 ILE B O 1
ATOM 2849 N N . GLY B 1 167 ? -7.684 -6.219 6.082 1 97.75 167 GLY B N 1
ATOM 2850 C CA . GLY B 1 167 ? -6.938 -6.344 4.84 1 97.75 167 GLY B CA 1
ATOM 2851 C C . GLY B 1 167 ? -7.824 -6.352 3.611 1 97.75 167 GLY B C 1
ATOM 2852 O O . GLY B 1 167 ? -7.418 -5.891 2.543 1 97.75 167 GLY B O 1
ATOM 2853 N N . GLY B 1 168 ? -8.984 -6.898 3.736 1 97.38 168 GLY B N 1
ATOM 2854 C CA . GLY B 1 168 ? -9.922 -7.004 2.629 1 97.38 168 GLY B CA 1
ATOM 2855 C C . GLY B 1 168 ? -11.234 -7.66 3.018 1 97.38 168 GLY B C 1
ATOM 2856 O O . GLY B 1 168 ? -11.477 -7.918 4.199 1 97.38 168 GLY B O 1
ATOM 2857 N N . ARG B 1 169 ? -12.016 -7.844 1.984 1 97.19 169 ARG B N 1
ATOM 2858 C CA . ARG B 1 169 ? -13.336 -8.422 2.195 1 97.19 169 ARG B CA 1
ATOM 2859 C C . ARG B 1 169 ? -13.469 -9.773 1.503 1 97.19 169 ARG B C 1
ATOM 2861 O O . ARG B 1 169 ? -13.141 -9.906 0.321 1 97.19 169 ARG B O 1
ATOM 2868 N N . LEU B 1 170 ? -13.977 -10.75 2.248 1 97.44 170 LEU B N 1
ATOM 2869 C CA . LEU B 1 170 ? -14.148 -12.094 1.718 1 97.44 170 LEU B CA 1
ATOM 2870 C C . LEU B 1 170 ? -15.484 -12.227 0.992 1 97.44 170 LEU B C 1
ATOM 2872 O O . LEU B 1 170 ? -16.281 -11.289 0.981 1 97.44 170 LEU B O 1
ATOM 2876 N N . ASN B 1 171 ? -15.656 -13.375 0.341 1 95.31 171 ASN B N 1
ATOM 2877 C CA . ASN B 1 171 ? -16.844 -13.664 -0.46 1 95.31 171 ASN B CA 1
ATOM 2878 C C . ASN B 1 171 ? -18.109 -13.711 0.401 1 95.31 171 ASN B C 1
ATOM 2880 O O . ASN B 1 171 ? -19.203 -13.469 -0.09 1 95.31 171 ASN B O 1
ATOM 2884 N N . ASN B 1 172 ? -17.938 -13.961 1.719 1 95.88 172 ASN B N 1
ATOM 2885 C CA . ASN B 1 172 ? -19.094 -13.984 2.619 1 95.88 172 ASN B CA 1
ATOM 2886 C C . ASN B 1 172 ? -19.359 -12.602 3.215 1 95.88 172 ASN B C 1
ATOM 2888 O O . ASN B 1 172 ? -20.219 -12.461 4.086 1 95.88 172 ASN B O 1
ATOM 2892 N N . GLY B 1 173 ? -18.594 -11.633 2.861 1 94.06 173 GLY B N 1
ATOM 2893 C CA . GLY B 1 173 ? -18.797 -10.258 3.293 1 94.06 173 GLY B CA 1
ATOM 2894 C C . GLY B 1 173 ? -17.953 -9.883 4.5 1 94.06 173 GLY B C 1
ATOM 2895 O O . GLY B 1 173 ? -17.844 -8.711 4.852 1 94.06 173 GLY B O 1
ATOM 2896 N N . GLU B 1 174 ? -17.297 -10.836 5.09 1 95.75 174 GLU B N 1
ATOM 2897 C CA . GLU B 1 174 ? -16.516 -10.594 6.293 1 95.75 174 GLU B CA 1
ATOM 2898 C C . GLU B 1 174 ? -15.164 -9.953 5.953 1 95.75 174 GLU B C 1
ATOM 2900 O O . GLU B 1 174 ? -14.562 -10.281 4.93 1 95.75 174 GLU B O 1
ATOM 2905 N N . MET B 1 175 ? -14.797 -9.039 6.84 1 96.44 175 MET B N 1
ATOM 2906 C CA . MET B 1 175 ? -13.453 -8.484 6.715 1 96.44 175 MET B CA 1
ATOM 2907 C C . MET B 1 175 ? -12.406 -9.484 7.176 1 96.44 175 MET B C 1
ATOM 2909 O O . MET B 1 175 ? -12.641 -10.25 8.117 1 96.44 175 MET B O 1
ATOM 2913 N N . VAL B 1 176 ? -11.312 -9.492 6.531 1 97.94 176 VAL B N 1
ATOM 2914 C CA . VAL B 1 176 ? -10.219 -10.398 6.871 1 97.94 176 VAL B CA 1
ATOM 2915 C C . VAL B 1 176 ? -8.922 -9.609 7.031 1 97.94 176 VAL B C 1
ATOM 2917 O O . VAL B 1 176 ? -8.711 -8.602 6.348 1 97.94 176 VAL B O 1
ATOM 2920 N N . GLY B 1 177 ? -8.125 -10.016 7.973 1 98.25 177 GLY B N 1
ATOM 2921 C CA . GLY B 1 177 ? -6.824 -9.391 8.148 1 98.25 177 GLY B CA 1
ATOM 2922 C C . GLY B 1 177 ? -5.801 -9.852 7.129 1 98.25 177 GLY B C 1
ATOM 2923 O O . GLY B 1 177 ? -6.027 -10.828 6.41 1 98.25 177 GLY B O 1
ATOM 2924 N N . SER B 1 178 ? -4.691 -9.117 7.055 1 98.44 178 SER B N 1
ATOM 2925 C CA . SER B 1 178 ? -3.592 -9.461 6.16 1 98.44 178 SER B CA 1
ATOM 2926 C C . SER B 1 178 ? -2.285 -9.625 6.926 1 98.44 178 SER B C 1
ATOM 2928 O O . SER B 1 178 ? -2.031 -8.898 7.891 1 98.44 178 SER B O 1
ATOM 2930 N N . LEU B 1 179 ? -1.526 -10.547 6.516 1 98.81 179 LEU B N 1
ATOM 2931 C CA . LEU B 1 179 ? -0.147 -10.711 6.953 1 98.81 179 LEU B CA 1
ATOM 2932 C C . LEU B 1 179 ? 0.823 -10.078 5.965 1 98.81 179 LEU B C 1
ATOM 2934 O O . LEU B 1 179 ? 0.596 -10.125 4.75 1 98.81 179 LEU B O 1
ATOM 2938 N N . ILE B 1 180 ? 1.865 -9.477 6.465 1 98.88 180 ILE B N 1
ATOM 2939 C CA . ILE B 1 180 ? 2.91 -8.922 5.609 1 98.88 180 ILE B CA 1
ATOM 2940 C C . ILE B 1 180 ? 4.219 -9.672 5.844 1 98.88 180 ILE B C 1
ATOM 2942 O O . ILE B 1 180 ? 4.699 -9.758 6.973 1 98.88 180 ILE B O 1
ATOM 2946 N N . TYR B 1 181 ? 4.777 -10.211 4.809 1 98.88 181 TYR B N 1
ATOM 2947 C CA . TYR B 1 181 ? 6.078 -10.875 4.84 1 98.88 181 TYR B CA 1
ATOM 2948 C C . TYR B 1 181 ? 7.113 -10.078 4.059 1 98.88 181 TYR B C 1
ATOM 2950 O O . TYR B 1 181 ? 6.777 -9.391 3.09 1 98.88 181 TYR B O 1
ATOM 2958 N N . TYR B 1 182 ? 8.336 -10.172 4.523 1 98.81 182 TYR B N 1
ATOM 2959 C CA . TYR B 1 182 ? 9.453 -9.438 3.932 1 98.81 182 TYR B CA 1
ATOM 2960 C C . TYR B 1 182 ? 10.625 -10.367 3.631 1 98.81 182 TYR B C 1
ATOM 2962 O O . TYR B 1 182 ? 10.969 -11.227 4.449 1 98.81 182 TYR B O 1
ATOM 2970 N N . ILE B 1 183 ? 11.219 -10.203 2.498 1 98.62 183 ILE B N 1
ATOM 2971 C CA . ILE B 1 183 ? 12.469 -10.891 2.209 1 98.62 183 ILE B CA 1
ATOM 2972 C C . ILE B 1 183 ? 13.453 -9.922 1.553 1 98.62 183 ILE B C 1
ATOM 2974 O O . ILE B 1 183 ? 13.07 -9.133 0.688 1 98.62 183 ILE B O 1
ATOM 2978 N N . ASP B 1 184 ? 14.68 -9.906 2.035 1 97.94 184 ASP B N 1
ATOM 2979 C CA . ASP B 1 184 ? 15.781 -9.18 1.412 1 97.94 184 ASP B CA 1
ATOM 2980 C C . ASP B 1 184 ? 16.297 -9.914 0.175 1 97.94 184 ASP B C 1
ATOM 2982 O O . ASP B 1 184 ? 16.703 -11.07 0.26 1 97.94 184 ASP B O 1
ATOM 2986 N N . LEU B 1 185 ? 16.266 -9.305 -0.967 1 97.06 185 LEU B N 1
ATOM 2987 C CA . LEU B 1 185 ? 16.609 -9.984 -2.209 1 97.06 185 LEU B CA 1
ATOM 2988 C C . LEU B 1 185 ? 18.094 -9.875 -2.498 1 97.06 185 LEU B C 1
ATOM 2990 O O . LEU B 1 185 ? 18.594 -10.484 -3.449 1 97.06 185 LEU B O 1
ATOM 2994 N N . ASN B 1 186 ? 18.797 -9.023 -1.792 1 87.62 186 ASN B N 1
ATOM 2995 C CA . ASN B 1 186 ? 20.25 -8.938 -1.914 1 87.62 186 ASN B CA 1
ATOM 2996 C C . ASN B 1 186 ? 20.953 -9.953 -1.017 1 87.62 186 ASN B C 1
ATOM 2998 O O . ASN B 1 186 ? 22.156 -10.188 -1.156 1 87.62 186 ASN B O 1
ATOM 3002 N N . ALA B 1 187 ? 20.219 -10.438 -0.003 1 66.25 187 ALA B N 1
ATOM 3003 C CA . ALA B 1 187 ? 20.859 -11.359 0.941 1 66.25 187 ALA B CA 1
ATOM 3004 C C . ALA B 1 187 ? 21.297 -12.641 0.243 1 66.25 187 ALA B C 1
ATOM 3006 O O . ALA B 1 187 ? 20.594 -13.172 -0.61 1 66.25 187 ALA B O 1
ATOM 3007 N N . SER B 1 188 ? 22.547 -12.711 -0.142 1 52.81 188 SER B N 1
ATOM 3008 C CA . SER B 1 188 ? 23.156 -13.891 -0.755 1 52.81 188 SER B CA 1
ATOM 3009 C C . SER B 1 188 ? 22.422 -15.164 -0.348 1 52.81 188 SER B C 1
ATOM 3011 O O . SER B 1 188 ? 22.141 -15.367 0.833 1 52.81 188 SER B O 1
ATOM 3013 N N . LEU B 1 189 ? 21.469 -15.609 -1.187 1 45.31 189 LEU B N 1
ATOM 3014 C CA . LEU B 1 189 ? 20.922 -16.953 -1.034 1 45.31 189 LEU B CA 1
ATOM 3015 C C . LEU B 1 189 ? 21.953 -17.891 -0.418 1 45.31 189 LEU B C 1
ATOM 3017 O O . LEU B 1 189 ? 22.766 -18.484 -1.132 1 45.31 189 LEU B O 1
ATOM 3021 N N . VAL B 1 190 ? 22.703 -17.547 0.462 1 38.09 190 VAL B N 1
ATOM 3022 C CA . VAL B 1 190 ? 23.625 -18.562 0.938 1 38.09 190 VAL B CA 1
ATOM 3023 C C . VAL B 1 190 ? 22.891 -19.891 1.135 1 38.09 190 VAL B C 1
ATOM 3025 O O . VAL B 1 190 ? 23.391 -20.953 0.756 1 38.09 190 VAL B O 1
ATOM 3028 N N . ASN B 1 191 ? 21.891 -20 2.166 1 36.84 191 ASN B N 1
ATOM 3029 C CA . ASN B 1 191 ? 21.625 -21.344 2.666 1 36.84 191 ASN B CA 1
ATOM 3030 C C . ASN B 1 191 ? 20.672 -22.094 1.756 1 36.84 191 ASN B C 1
ATOM 3032 O O . ASN B 1 191 ? 20.062 -23.078 2.174 1 36.84 191 ASN B O 1
ATOM 3036 N N . LEU B 1 192 ? 20.25 -21.547 0.725 1 32.62 192 LEU B N 1
ATOM 3037 C CA . LEU B 1 192 ? 19.297 -22.453 0.085 1 32.62 192 LEU B CA 1
ATOM 3038 C C . LEU B 1 192 ? 20 -23.672 -0.5 1 32.62 192 LEU B C 1
ATOM 3040 O O . LEU B 1 192 ? 19.375 -24.531 -1.117 1 32.62 192 LEU B O 1
ATOM 3044 N N . THR B 1 193 ? 21.297 -23.656 -0.689 1 28.98 193 THR B N 1
ATOM 3045 C CA . THR B 1 193 ? 21.906 -24.922 -1.026 1 28.98 193 THR B CA 1
ATOM 3046 C C . THR B 1 193 ? 22.062 -25.797 0.217 1 28.98 193 THR B C 1
ATOM 3048 O O . THR B 1 193 ? 22.406 -25.297 1.293 1 28.98 193 THR B O 1
#

pLDDT: mean 91.2, std 16.71, range [19.69, 98.88]